Protein 4NYZ (pdb70)

Foldseek 3Di:
DQKFWDAWDAFDDFDQDFLKDFDLLCVVLVFLKDKFHAQQPDPLAPDGLVCQQCLQLPDFQADDDPLLLVLLLVLQVLQCVVQPQQQEFADLLCLQCPDQADHGDDFADQQFPPQVVVPDGSCVQFPNPPTDGDPVLVVQLVCVVVLHPPPKAWEKYWDTDMDRSVCRHHSLTYMATATHNSLLSRLCRFGVVVNRRLLVDAELSSQECHVPDQLPCLLVRCVVQQPFQFKFKKFQDDSNYAAHLVLLVSCDPNRQDVVSHTDPSVSSSSNCQQWHWYDHTRIIITGGGHGHDNHPCRFVSQQSSVSSLQVSLVVQQDVPDDPVQWTWYTTRRIIMIGHNDQDAVQSSQVRSVVSVTHMAGPDPDGGTDRHHHQQRHAGPQFGWDDDPSGTHTQHDLSVLSVLNGMDRPPCNLVSLVVSLLNHLVVDQVSSCVSCVSVVVVPHDHDHSVVSVVVSVVVVD

B-factor: mean 40.31, std 13.7, range [12.13, 98.46]

Radius of gyration: 22.64 Å; Cα contacts (8 Å, |Δi|>4): 866; chains: 1; bounding box: 53×59×58 Å

Solvent-accessible surface area: 20626 Å² total

Sequence (460 aa):
GALERLPDGPRIHVPRKTALRPTVARQVFQPAFAPAVLSKFDPRTDADVDEVAFSKHTSNQETLPPVFRMVAREYANRVFALLGRDNGRLSVKQALDGLEGMDPMDKNTSPGLPYTTLGMRRTDVVDWETATLIPFAAERLEKMNNKDFSDIVYQTFLKDELRPIEKVQAAKTRIVDVPPFEHCILGRQLLGKFASKFQTQPGLELGSAIGCDPDVHWTAFGVAMQGFERVYDVDYSNFDSTHSVAVFRLLAEEFFSEENGFDPLVKDYLESLAISKHAYEEKRYLITGGLPSGCAATSMLNTIMNNIIIRAGLYLTYKNNFEFDDVKVLSYGDDLLVATNYQLNFDRVRTSLAKTGYKITPANKTSTFPLESTLEDVVFLKRKFKKEGPLYRPVMNNREALEAMLSYYRPGTLSEKLTSITMLAVHSGKQEYDRLFAPFREVGVIVPTFESVEYRWRSLFW

Nearest PDB structures (foldseek):
  4nyz-assembly1_A  TM=1.002E+00  e=1.782E-97  Mengo virus
  4y2c-assembly1_A  TM=1.002E+00  e=1.608E-93  Mengo virus
  4nz0-assembly4_D  TM=9.893E-01  e=5.464E-83  Mengo virus
  4y3c-assembly6_F  TM=9.846E-01  e=6.123E-83  Mengo virus
  2e9r-assembly1_X  TM=9.528E-01  e=5.356E-49  Foot-and-mouth disease virus C-S8c1

Organism: Mengo encephalomyocarditis virus (NCBI:txid12107)

Secondary structure (DSSP, 8-state):
--EEE----S------S---EE-TTHHHH--SEEEPP-STT-TT-SS-HHHHTTGGGS-------HHHHHHHHHHHHHHHHHH-S--PPPPHHHHHH--SSSPPPPSSS---TTTTTTT--HHHHEETTTTEE-HHHHHHHHHHHTT--TT--EEEEE--SEEEHHHHHTT---EEEEPPHHHHHHHHHHHHHHHHHHTTS-BTTTTB-TT--HHHHHHHHHHHHTTSSEEEEEE---TT----HHHHHHIIIIIS-GGGT--TTHHHHHHHHHEEEEEETTEEEEEES---SSSTTHHHHHHHHHHHHHHHHHHHH-TT--GGG-EEEEETTEEEEEESS---HHHHHHHHHTTT---B-SSS-SS--S---TTT--BTTEEEEEETTEEEEEE-HHHHHHHHHEE-TT-HHHHHHHHHHHHGGG-HHHHHHHHHHHHHTT-----HHHHHHHHHHTT-

InterPro domains:
  IPR000199 Peptidase C3A/C3B, picornaviral [PF00548] (1659-1808)
  IPR000605 Helicase, superfamily 3, single-stranded DNA/RNA virus [PF00910] (1310-1411)
  IPR001205 RNA-directed RNA polymerase, C-terminal domain [PF00680] (1855-2273)
  IPR001676 Picornavirus capsid [PF00073] (163-361)
  IPR001676 Picornavirus capsid [PF00073] (424-583)
  IPR004004 Helicase/polymerase/peptidase polyprotein, Calicivirus-type [PR00918] (1304-1324)
  IPR004004 Helicase/polymerase/peptidase polyprotein, Calicivirus-type [PR00918] (1381-1400)
  IPR004004 Helicase/polymerase/peptidase polyprotein, Calicivirus-type [PR00918] (2065-2080)
  IPR004004 Helicase/polymerase/peptidase polyprotein, Calicivirus-type [PR00918] (2163-2174)
  IPR007094 RNA-directed RNA polymerase, catalytic domain [PS50507] (2062-2180)
  IPR009003 Peptidase S1, PA clan [SSF50494] (1647-1826)
  IPR014759 Helicase, superfamily 3, single-stranded RNA virus [PS51218] (1282-1448)
  IPR021573 Leader peptide, picornavirus [PF11475] (1-32)
  IPR029053 Viral coat protein subunit [G3DSA:2.60.120.20] (138-393)
  IPR029053 Viral coat protein subunit [G3DSA:2.60.120.20] (394-624)
  IPR029053 Viral coat protein subunit [G3DSA:2.60.120.20] (625-901)
  IPR033703 Picornavirus/Calicivirus coat protein [cd00205] (197-386)
  IPR033703 Picornavirus/Calicivirus coat protein [cd00205] (439-618)
  IPR033703 Picornavirus/Calicivirus coat protein [cd00205] (740-878)
  IPR037080 Capsid protein VP4 superfamily, Picornavirus [G3DSA:4.10.90.10] (68-137)

GO terms:
  GO:0039618 T=pseudo3 icosahedral viral capsid (C, IDA)
  GO:0019028 viral capsid (C, IDA)
  GO:0004197 cysteine-type endopeptidase activity (F, IDA)
  GO:0039690 positive stranded viral RNA replication (P, IDA)
  GO:0034062 5'-3' RNA polymerase activity (F, EXP)
  GO:0004197 cysteine-type endopeptidase activity (F, EXP)

CATH classification: 3.30.70.270 (+1 more: 1.20.960.20)

Structure (mmCIF, N/CA/C/O backbone):
data_4NYZ
#
_entry.id   4NYZ
#
_cell.length_a   122.553
_cell.length_b   122.553
_cell.length_c   198.797
_cell.angle_alpha   90.00
_cell.angle_beta   90.00
_cell.angle_gamma   90.00
#
_symmetry.space_group_name_H-M   'I 41 2 2'
#
loop_
_entity.id
_entity.type
_entity.pdbx_description
1 polymer 'Genome polyprotein'
2 non-polymer GLUTAMINE
3 non-polymer 'MAGNESIUM ION'
4 non-polymer GLYCEROL
5 water water
#
loop_
_atom_site.group_PDB
_atom_site.id
_atom_site.type_symbol
_atom_site.label_atom_id
_atom_site.label_alt_id
_atom_site.label_comp_id
_atom_site.label_asym_id
_atom_site.label_entity_id
_atom_site.label_seq_id
_atom_site.pdbx_PDB_ins_code
_atom_site.Cartn_x
_atom_site.Cartn_y
_atom_site.Cartn_z
_atom_site.occupancy
_atom_site.B_iso_or_equiv
_atom_site.auth_seq_id
_atom_site.auth_comp_id
_atom_site.auth_asym_id
_atom_site.auth_atom_id
_atom_site.pdbx_PDB_model_num
ATOM 1 N N . GLY A 1 1 ? -20.012 -6.792 -21.612 1.00 62.83 1 GLY A N 1
ATOM 2 C CA . GLY A 1 1 ? -19.001 -6.383 -20.591 1.00 63.22 1 GLY A CA 1
ATOM 3 C C . GLY A 1 1 ? -17.609 -6.897 -20.908 1.00 62.39 1 GLY A C 1
ATOM 4 O O . GLY A 1 1 ? -16.674 -6.114 -21.084 1.00 63.68 1 GLY A O 1
ATOM 5 N N . ALA A 1 2 ? -17.480 -8.218 -20.988 1.00 60.37 2 ALA A N 1
ATOM 6 C CA . ALA A 1 2 ? -16.195 -8.865 -21.259 1.00 59.04 2 ALA A CA 1
ATOM 7 C C . ALA A 1 2 ? -15.865 -8.967 -22.757 1.00 58.80 2 ALA A C 1
ATOM 8 O O . ALA A 1 2 ? -14.782 -9.433 -23.116 1.00 58.36 2 ALA A O 1
ATOM 10 N N . LEU A 1 3 ? -16.793 -8.551 -23.621 1.00 58.52 3 LEU A N 1
ATOM 11 C CA . LEU A 1 3 ? -16.562 -8.511 -25.067 1.00 58.31 3 LEU A CA 1
ATOM 12 C C . LEU A 1 3 ? -16.657 -7.068 -25.561 1.00 59.45 3 LEU A C 1
ATOM 13 O O . LEU A 1 3 ? -17.734 -6.469 -25.541 1.00 59.93 3 LEU A O 1
ATOM 18 N N . GLU A 1 4 ? -15.526 -6.521 -26.002 1.00 59.45 4 GLU A N 1
ATOM 19 C CA . GLU A 1 4 ? -15.442 -5.131 -26.450 1.00 60.66 4 GLU A CA 1
ATOM 20 C C . GLU A 1 4 ? -15.240 -5.084 -27.961 1.00 59.60 4 GLU A C 1
ATOM 21 O O . GLU A 1 4 ? -14.242 -5.591 -28.471 1.00 58.72 4 GLU A O 1
ATOM 27 N N . ARG A 1 5 ? -16.187 -4.474 -28.668 1.00 59.19 5 ARG A N 1
ATOM 28 C CA . ARG A 1 5 ? -16.084 -4.298 -30.116 1.00 59.01 5 ARG A CA 1
ATOM 29 C C . ARG A 1 5 ? -15.132 -3.142 -30.439 1.00 59.65 5 ARG A C 1
ATOM 30 O O . ARG A 1 5 ? -15.467 -1.979 -30.222 1.00 61.26 5 ARG A O 1
ATOM 38 N N . LEU A 1 6 ? -13.949 -3.476 -30.952 1.00 58.39 6 LEU A N 1
ATOM 39 C CA . LEU A 1 6 ? -12.970 -2.479 -31.388 1.00 59.43 6 LEU A CA 1
ATOM 40 C C . LEU A 1 6 ? -13.317 -1.997 -32.800 1.00 60.46 6 LEU A C 1
ATOM 41 O O . LEU A 1 6 ? -14.263 -2.498 -33.407 1.00 60.15 6 LEU A O 1
ATOM 46 N N . PRO A 1 7 ? -12.573 -1.002 -33.322 1.00 61.73 7 PRO A N 1
ATOM 47 C CA . PRO A 1 7 ? -12.746 -0.630 -34.731 1.00 62.61 7 PRO A CA 1
ATOM 48 C C . PRO A 1 7 ? -12.349 -1.745 -35.703 1.00 61.30 7 PRO A C 1
ATOM 49 O O . PRO A 1 7 ? -11.507 -2.582 -35.374 1.00 60.01 7 PRO A O 1
ATOM 53 N N . ASP A 1 8 ? -12.950 -1.736 -36.891 1.00 61.36 8 ASP A N 1
ATOM 54 C CA . ASP A 1 8 ? -12.690 -2.760 -37.905 1.00 60.68 8 ASP A CA 1
ATOM 55 C C . ASP A 1 8 ? -11.268 -2.689 -38.456 1.00 61.37 8 ASP A C 1
ATOM 56 O O . ASP A 1 8 ? -10.612 -1.650 -38.387 1.00 62.97 8 ASP A O 1
ATOM 61 N N . GLY A 1 9 ? -10.810 -3.813 -39.001 1.00 60.17 9 GLY A N 1
ATOM 62 C CA . GLY A 1 9 ? -9.525 -3.898 -39.690 1.00 60.91 9 GLY A CA 1
ATOM 63 C C . GLY A 1 9 ? -9.708 -4.591 -41.028 1.00 60.79 9 GLY A C 1
ATOM 64 O O . GLY A 1 9 ? -10.842 -4.779 -41.473 1.00 60.39 9 GLY A O 1
ATOM 65 N N . PRO A 1 10 ? -8.599 -4.974 -41.686 1.00 61.33 10 PRO A N 1
ATOM 66 C CA . PRO A 1 10 ? -8.702 -5.723 -42.944 1.00 61.38 10 PRO A CA 1
ATOM 67 C C . PRO A 1 10 ? -9.302 -7.117 -42.740 1.00 59.27 10 PRO A C 1
ATOM 68 O O . PRO A 1 10 ? -9.086 -7.731 -41.695 1.00 58.13 10 PRO A O 1
ATOM 72 N N . ARG A 1 11 ? -10.050 -7.603 -43.730 1.00 58.99 11 ARG A N 1
ATOM 73 C CA . ARG A 1 11 ? -10.735 -8.894 -43.616 1.00 57.32 11 ARG A CA 1
ATOM 74 C C . ARG A 1 11 ? -9.770 -10.078 -43.637 1.00 56.61 11 ARG A C 1
ATOM 75 O O . ARG A 1 11 ? -9.155 -10.368 -44.661 1.00 57.44 11 ARG A O 1
ATOM 83 N N . ILE A 1 12 ? -9.644 -10.751 -42.496 1.00 55.21 12 ILE A N 1
ATOM 84 C CA . ILE A 1 12 ? -8.931 -12.024 -42.425 1.00 54.71 12 ILE A CA 1
ATOM 85 C C . ILE A 1 12 ? -9.879 -13.113 -42.924 1.00 53.94 12 ILE A C 1
ATOM 86 O O . ILE A 1 12 ? -11.038 -13.168 -42.517 1.00 53.30 12 ILE A O 1
ATOM 91 N N . HIS A 1 13 ? -9.385 -13.973 -43.808 1.00 54.34 13 HIS A N 1
ATOM 92 C CA . HIS A 1 13 ? -10.193 -15.062 -44.347 1.00 53.73 13 HIS A CA 1
ATOM 93 C C . HIS A 1 13 ? -10.564 -16.055 -43.244 1.00 51.55 13 HIS A C 1
ATOM 94 O O . HIS A 1 13 ? -9.705 -16.482 -42.473 1.00 50.97 13 HIS A O 1
ATOM 101 N N . VAL A 1 14 ? -11.849 -16.400 -43.176 1.00 50.73 14 VAL A N 1
ATOM 102 C CA . VAL A 1 14 ? -12.365 -17.379 -42.220 1.00 49.51 14 VAL A CA 1
ATOM 103 C C . VAL A 1 14 ? -12.996 -18.537 -42.999 1.00 49.07 14 VAL A C 1
ATOM 104 O O . VAL A 1 14 ? -13.989 -18.329 -43.696 1.00 49.56 14 VAL A O 1
ATOM 108 N N . PRO A 1 15 ? -12.418 -19.754 -42.896 1.00 48.62 15 PRO A N 1
ATOM 109 C CA . PRO A 1 15 ? -12.956 -20.924 -43.605 1.00 48.20 15 PRO A CA 1
ATOM 110 C C . PRO A 1 15 ? -14.450 -21.144 -43.363 1.00 46.91 15 PRO A C 1
ATOM 111 O O . PRO A 1 15 ? -14.892 -21.172 -42.213 1.00 46.01 15 PRO A O 1
ATOM 115 N N . ARG A 1 16 ? -15.204 -21.299 -44.449 1.00 46.81 16 ARG A N 1
ATOM 116 C CA . ARG A 1 16 ? -16.667 -21.296 -44.402 1.00 46.52 16 ARG A CA 1
ATOM 117 C C . ARG A 1 16 ? -17.303 -22.617 -44.856 1.00 45.26 16 ARG A C 1
ATOM 118 O O . ARG A 1 16 ? -18.528 -22.730 -44.915 1.00 44.74 16 ARG A O 1
ATOM 126 N N . LYS A 1 17 ? -16.475 -23.611 -45.162 1.00 44.39 17 LYS A N 1
ATOM 127 C CA . LYS A 1 17 ? -16.964 -24.905 -45.634 1.00 43.93 17 LYS A CA 1
ATOM 128 C C . LYS A 1 17 ? -16.105 -26.023 -45.050 1.00 41.68 17 LYS A C 1
ATOM 129 O O . LYS A 1 17 ? -14.882 -25.902 -44.966 1.00 41.65 17 LYS A O 1
ATOM 135 N N . THR A 1 18 ? -16.759 -27.100 -44.626 1.00 39.48 18 THR A N 1
ATOM 136 C CA . THR A 1 18 ? -16.072 -28.197 -43.951 1.00 37.72 18 THR A CA 1
ATOM 137 C C . THR A 1 18 ? -15.204 -29.004 -44.911 1.00 38.01 18 THR A C 1
ATOM 138 O O . THR A 1 18 ? -15.534 -29.149 -46.088 1.00 38.73 18 THR A O 1
ATOM 142 N N . ALA A 1 19 ? -14.090 -29.517 -44.394 1.00 37.26 19 ALA A N 1
ATOM 143 C CA . ALA A 1 19 ? -13.248 -30.457 -45.127 1.00 37.59 19 ALA A CA 1
ATOM 144 C C . ALA A 1 19 ? -13.670 -31.905 -44.859 1.00 37.03 19 ALA A C 1
ATOM 145 O O . ALA A 1 19 ? -13.168 -32.825 -45.508 1.00 37.29 19 ALA A O 1
ATOM 147 N N . LEU A 1 20 ? -14.592 -32.106 -43.916 1.00 35.78 20 LEU A N 1
ATOM 148 C CA . LEU A 1 20 ? -15.046 -33.446 -43.544 1.00 35.61 20 LEU A CA 1
ATOM 149 C C . LEU A 1 20 ? -16.040 -34.013 -44.556 1.00 36.85 20 LEU A C 1
ATOM 150 O O . LEU A 1 20 ? -16.971 -33.322 -44.978 1.00 36.89 20 LEU A O 1
ATOM 155 N N . ARG A 1 21 ? -15.819 -35.265 -44.952 1.00 37.69 21 ARG A N 1
ATOM 156 C CA . ARG A 1 21 ? -16.734 -35.998 -45.828 1.00 39.04 21 ARG A CA 1
ATOM 157 C C . ARG A 1 21 ? -17.162 -37.292 -45.137 1.00 37.92 21 ARG A C 1
ATOM 158 O O . ARG A 1 21 ? -16.420 -37.826 -44.310 1.00 37.25 21 ARG A O 1
ATOM 166 N N . PRO A 1 22 ? -18.355 -37.809 -45.480 1.00 37.59 22 PRO A N 1
ATOM 167 C CA . PRO A 1 22 ? -18.826 -39.059 -44.888 1.00 37.12 22 PRO A CA 1
ATOM 168 C C . PRO A 1 22 ? -18.098 -40.291 -45.431 1.00 37.44 22 PRO A C 1
ATOM 169 O O . PRO A 1 22 ? -17.646 -40.290 -46.578 1.00 37.84 22 PRO A O 1
ATOM 173 N N . THR A 1 23 ? -17.980 -41.321 -44.596 1.00 36.53 23 THR A N 1
ATOM 174 C CA . THR A 1 23 ? -17.459 -42.618 -45.018 1.00 37.17 23 THR A CA 1
ATOM 175 C C . THR A 1 23 ? -18.631 -43.552 -45.286 1.00 37.86 23 THR A C 1
ATOM 176 O O . THR A 1 23 ? -19.783 -43.189 -45.054 1.00 37.41 23 THR A O 1
ATOM 180 N N . VAL A 1 24 ? -18.329 -44.761 -45.755 1.00 39.08 24 VAL A N 1
ATOM 181 C CA . VAL A 1 24 ? -19.349 -45.807 -45.911 1.00 40.03 24 VAL A CA 1
ATOM 182 C C . VAL A 1 24 ? -19.961 -46.241 -44.574 1.00 39.41 24 VAL A C 1
ATOM 183 O O . VAL A 1 24 ? -21.036 -46.838 -44.553 1.00 40.20 24 VAL A O 1
ATOM 187 N N . ALA A 1 25 ? -19.271 -45.960 -43.469 1.00 38.13 25 ALA A N 1
ATOM 188 C CA . ALA A 1 25 ? -19.754 -46.337 -42.142 1.00 37.54 25 ALA A CA 1
ATOM 189 C C . ALA A 1 25 ? -20.939 -45.496 -41.657 1.00 37.12 25 ALA A C 1
ATOM 190 O O . ALA A 1 25 ? -21.737 -45.967 -40.845 1.00 36.87 25 ALA A O 1
ATOM 192 N N . ARG A 1 26 ? -21.057 -44.264 -42.148 1.00 37.10 26 ARG A N 1
ATOM 193 C CA . ARG A 1 26 ? -22.099 -43.350 -41.669 1.00 37.13 26 ARG A CA 1
ATOM 194 C C . ARG A 1 26 ? -23.511 -43.893 -41.881 1.00 38.64 26 ARG A C 1
ATOM 195 O O . ARG A 1 26 ? -24.349 -43.807 -40.984 1.00 38.09 26 ARG A O 1
ATOM 203 N N . GLN A 1 27 ? -23.772 -44.439 -43.066 1.00 40.62 27 GLN A N 1
ATOM 204 C CA . GLN A 1 27 ? -25.087 -45.008 -43.373 1.00 42.64 27 GLN A CA 1
ATOM 205 C C . GLN A 1 27 ? -25.403 -46.243 -42.518 1.00 43.02 27 GLN A C 1
ATOM 206 O O . GLN A 1 27 ? -26.572 -46.575 -42.320 1.00 44.52 27 GLN A O 1
ATOM 212 N N . VAL A 1 28 ? -24.365 -46.908 -42.010 1.00 42.15 28 VAL A N 1
ATOM 213 C CA . VAL A 1 28 ? -24.533 -48.049 -41.111 1.00 42.09 28 VAL A CA 1
ATOM 214 C C . VAL A 1 28 ? -24.766 -47.581 -39.673 1.00 40.96 28 VAL A C 1
ATOM 215 O O . VAL A 1 28 ? -25.762 -47.949 -39.049 1.00 41.41 28 VAL A O 1
ATOM 219 N N . PHE A 1 29 ? -23.852 -46.766 -39.153 1.00 39.63 29 PHE A N 1
ATOM 220 C CA . PHE A 1 29 ? -23.900 -46.356 -37.743 1.00 38.41 29 PHE A CA 1
ATOM 221 C C . PHE A 1 29 ? -24.869 -45.212 -37.478 1.00 38.36 29 PHE A C 1
ATOM 222 O O . PHE A 1 29 ? -25.467 -45.146 -36.403 1.00 38.31 29 PHE A O 1
ATOM 230 N N . GLN A 1 30 ? -25.011 -44.312 -38.449 1.00 38.71 30 GLN A N 1
ATOM 231 C CA . GLN A 1 30 ? -25.938 -43.183 -38.349 1.00 38.68 30 GLN A CA 1
ATOM 232 C C . GLN A 1 30 ? -25.761 -42.419 -37.034 1.00 36.67 30 GLN A C 1
ATOM 233 O O . GLN A 1 30 ? -26.681 -42.351 -36.220 1.00 37.16 30 GLN A O 1
ATOM 239 N N . PRO A 1 31 ? -24.569 -41.841 -36.828 1.00 34.51 31 PRO A N 1
ATOM 240 C CA . PRO A 1 31 ? -24.241 -41.208 -35.558 1.00 32.75 31 PRO A CA 1
ATOM 241 C C . PRO A 1 31 ? -24.996 -39.901 -35.342 1.00 31.84 31 PRO A C 1
ATOM 242 O O . PRO A 1 31 ? -25.308 -39.202 -36.309 1.00 31.80 31 PRO A O 1
ATOM 246 N N . ALA A 1 32 ? -25.267 -39.571 -34.082 1.00 30.29 32 ALA A N 1
ATOM 247 C CA . ALA A 1 32 ? -25.878 -38.290 -33.727 1.00 29.71 32 ALA A CA 1
ATOM 248 C C . ALA A 1 32 ? -24.807 -37.190 -33.644 1.00 28.20 32 ALA A C 1
ATOM 249 O O . ALA A 1 32 ? -24.782 -36.403 -32.699 1.00 27.56 32 ALA A O 1
ATOM 251 N N . PHE A 1 33 ? -23.926 -37.163 -34.645 1.00 27.55 33 PHE A N 1
ATOM 252 C CA . PHE A 1 33 ? -22.854 -36.181 -34.764 1.00 26.51 33 PHE A CA 1
ATOM 253 C C . PHE A 1 33 ? -22.764 -35.785 -36.228 1.00 26.52 33 PHE A C 1
ATOM 254 O O . PHE A 1 33 ? -23.097 -36.579 -37.106 1.00 27.16 33 PHE A O 1
ATOM 262 N N . ALA A 1 34 ? -22.301 -34.569 -36.491 1.00 25.74 34 ALA A N 1
ATOM 263 C CA . ALA A 1 34 ? -22.121 -34.092 -37.861 1.00 25.89 34 ALA A CA 1
ATOM 264 C C . ALA A 1 34 ? -21.168 -32.898 -37.871 1.00 25.25 34 ALA A C 1
ATOM 265 O O . ALA A 1 34 ? -20.891 -32.327 -36.815 1.00 24.48 34 ALA A O 1
ATOM 267 N N . PRO A 1 35 ? -20.652 -32.522 -39.058 1.00 25.41 35 PRO A N 1
ATOM 268 C CA . PRO A 1 35 ? -19.769 -31.360 -39.131 1.00 25.20 35 PRO A CA 1
ATOM 269 C C . PRO A 1 35 ? -20.400 -30.100 -38.538 1.00 24.94 35 PRO A C 1
ATOM 270 O O . PRO A 1 35 ? -21.590 -29.844 -38.743 1.00 25.19 35 PRO A O 1
ATOM 274 N N . ALA A 1 36 ? -19.599 -29.331 -37.806 1.00 24.37 36 ALA A N 1
ATOM 275 C CA . ALA A 1 36 ? -20.054 -28.083 -37.198 1.00 24.31 36 ALA A CA 1
ATOM 276 C C . ALA A 1 36 ? -20.557 -27.103 -38.254 1.00 25.33 36 ALA A C 1
ATOM 277 O O . ALA A 1 36 ? -20.118 -27.143 -39.402 1.00 25.54 36 ALA A O 1
ATOM 279 N N . VAL A 1 37 ? -21.477 -26.228 -37.851 1.00 25.68 37 VAL A N 1
ATOM 280 C CA . VAL A 1 37 ? -21.930 -25.130 -38.697 1.00 26.81 37 VAL A CA 1
ATOM 281 C C . VAL A 1 37 ? -20.797 -24.113 -38.823 1.00 27.28 37 VAL A C 1
ATOM 282 O O . VAL A 1 37 ? -20.268 -23.640 -37.814 1.00 26.35 37 VAL A O 1
ATOM 286 N N . LEU A 1 38 ? -20.416 -23.807 -40.063 1.00 28.33 38 LEU A N 1
ATOM 287 C CA . LEU A 1 38 ? -19.372 -22.822 -40.343 1.00 29.14 38 LEU A CA 1
ATOM 288 C C . LEU A 1 38 ? -19.909 -21.585 -41.053 1.00 30.73 38 LEU A C 1
ATOM 289 O O . LEU A 1 38 ? -19.193 -20.595 -41.195 1.00 31.42 38 LEU A O 1
ATOM 294 N N . SER A 1 39 ? -21.168 -21.636 -41.482 1.00 31.81 39 SER A N 1
ATOM 295 C CA . SER A 1 39 ? -21.745 -20.602 -42.329 1.00 33.49 39 SER A CA 1
ATOM 296 C C . SER A 1 39 ? -23.037 -20.056 -41.746 1.00 33.65 39 SER A C 1
ATOM 297 O O . SER A 1 39 ? -23.801 -20.783 -41.120 1.00 33.23 39 SER A O 1
ATOM 300 N N . LYS A 1 40 ? -23.272 -18.771 -41.986 1.00 34.84 40 LYS A N 1
ATOM 301 C CA . LYS A 1 40 ? -24.525 -18.106 -41.638 1.00 35.55 40 LYS A CA 1
ATOM 302 C C . LYS A 1 40 ? -25.739 -18.743 -42.322 1.00 35.85 40 LYS A C 1
ATOM 303 O O . LYS A 1 40 ? -26.838 -18.727 -41.770 1.00 35.98 40 LYS A O 1
ATOM 309 N N . PHE A 1 41 ? -25.540 -19.294 -43.519 1.00 35.99 41 PHE A N 1
ATOM 310 C CA . PHE A 1 41 ? -26.643 -19.828 -44.322 1.00 36.61 41 PHE A CA 1
ATOM 311 C C . PHE A 1 41 ? -26.741 -21.359 -44.322 1.00 36.03 41 PHE A C 1
ATOM 312 O O . PHE A 1 41 ? -27.280 -21.950 -45.255 1.00 37.08 41 PHE A O 1
ATOM 320 N N . ASP A 1 42 ? -26.251 -21.995 -43.263 1.00 35.01 42 ASP A N 1
ATOM 321 C CA . ASP A 1 42 ? -26.379 -23.442 -43.100 1.00 34.45 42 ASP A CA 1
ATOM 322 C C . ASP A 1 42 ? -27.848 -23.794 -42.826 1.00 35.04 42 ASP A C 1
ATOM 323 O O . ASP A 1 42 ? -28.434 -23.282 -41.875 1.00 35.11 42 ASP A O 1
ATOM 328 N N . PRO A 1 43 ? -28.448 -24.670 -43.656 1.00 35.90 43 PRO A N 1
ATOM 329 C CA . PRO A 1 43 ? -29.871 -25.000 -43.486 1.00 36.75 43 PRO A CA 1
ATOM 330 C C . PRO A 1 43 ? -30.194 -25.905 -42.293 1.00 36.06 43 PRO A C 1
ATOM 331 O O . PRO A 1 43 ? -31.368 -26.100 -41.982 1.00 36.82 43 PRO A O 1
ATOM 335 N N . ARG A 1 44 ? -29.173 -26.447 -41.633 1.00 34.92 44 ARG A N 1
ATOM 336 C CA . ARG A 1 44 ? -29.373 -27.358 -40.508 1.00 34.04 44 ARG A CA 1
ATOM 337 C C . ARG A 1 44 ? -29.624 -26.622 -39.188 1.00 34.18 44 ARG A C 1
ATOM 338 O O . ARG A 1 44 ? -29.891 -27.258 -38.166 1.00 33.76 44 ARG A O 1
ATOM 346 N N . THR A 1 45 ? -29.538 -25.293 -39.206 1.00 35.12 45 THR A N 1
ATOM 347 C CA . THR A 1 45 ? -29.768 -24.482 -38.013 1.00 35.56 45 THR A CA 1
ATOM 348 C C . THR A 1 45 ? -30.603 -23.254 -38.352 1.00 37.59 45 THR A C 1
ATOM 349 O O . THR A 1 45 ? -30.597 -22.793 -39.490 1.00 38.31 45 THR A O 1
ATOM 353 N N . ASP A 1 46 ? -31.317 -22.736 -37.357 1.00 39.05 46 ASP A N 1
ATOM 354 C CA . ASP A 1 46 ? -32.044 -21.472 -37.493 1.00 41.31 46 ASP A CA 1
ATOM 355 C C . ASP A 1 46 ? -31.220 -20.285 -36.995 1.00 40.99 46 ASP A C 1
ATOM 356 O O . ASP A 1 46 ? -31.573 -19.136 -37.257 1.00 42.21 46 ASP A O 1
ATOM 361 N N . ALA A 1 47 ? -30.126 -20.565 -36.288 1.00 39.65 47 ALA A N 1
ATOM 362 C CA . ALA A 1 47 ? -29.323 -19.524 -35.645 1.00 39.39 47 ALA A CA 1
ATOM 363 C C . ALA A 1 47 ? -28.213 -18.996 -36.550 1.00 39.42 47 ALA A C 1
ATOM 364 O O . ALA A 1 47 ? -27.941 -19.553 -37.613 1.00 39.64 47 ALA A O 1
ATOM 366 N N . ASP A 1 48 ? -27.583 -17.911 -36.106 1.00 39.72 48 ASP A N 1
ATOM 367 C CA . ASP A 1 48 ? -26.444 -17.307 -36.792 1.00 40.01 48 ASP A CA 1
ATOM 368 C C . ASP A 1 48 ? -25.169 -17.674 -36.038 1.00 38.48 48 ASP A C 1
ATOM 369 O O . ASP A 1 48 ? -24.978 -17.264 -34.892 1.00 37.87 48 ASP A O 1
ATOM 374 N N . VAL A 1 49 ? -24.299 -18.445 -36.685 1.00 37.75 49 VAL A N 1
ATOM 375 C CA . VAL A 1 49 ? -23.090 -18.967 -36.035 1.00 36.74 49 VAL A CA 1
ATOM 376 C C . VAL A 1 49 ? -22.122 -17.876 -35.561 1.00 37.38 49 VAL A C 1
ATOM 377 O O . VAL A 1 49 ? -21.439 -18.052 -34.552 1.00 36.37 49 VAL A O 1
ATOM 381 N N . ASP A 1 50 ? -22.074 -16.756 -36.278 1.00 39.36 50 ASP A N 1
ATOM 382 C CA . ASP A 1 50 ? -21.195 -15.640 -35.913 1.00 40.74 50 ASP A CA 1
ATOM 383 C C . ASP A 1 50 ? -21.554 -15.041 -34.552 1.00 41.11 50 ASP A C 1
ATOM 384 O O . ASP A 1 50 ? -20.668 -14.665 -33.788 1.00 41.13 50 ASP A O 1
ATOM 389 N N . GLU A 1 51 ? -22.848 -14.966 -34.253 1.00 41.92 51 GLU A N 1
ATOM 390 C CA . GLU A 1 51 ? -23.321 -14.466 -32.961 1.00 42.38 51 GLU A CA 1
ATOM 391 C C . GLU A 1 51 ? -23.235 -15.527 -31.859 1.00 40.67 51 GLU A C 1
ATOM 392 O O . GLU A 1 51 ? -22.804 -15.233 -30.742 1.00 40.39 51 GLU A O 1
ATOM 398 N N . VAL A 1 52 ? -23.640 -16.754 -32.179 1.00 39.13 52 VAL A N 1
ATOM 399 C CA . VAL A 1 52 ? -23.681 -17.840 -31.196 1.00 37.73 52 VAL A CA 1
ATOM 400 C C . VAL A 1 52 ? -22.280 -18.204 -30.696 1.00 37.00 52 VAL A C 1
ATOM 401 O O . VAL A 1 52 ? -22.089 -18.461 -29.507 1.00 36.19 52 VAL A O 1
ATOM 405 N N . ALA A 1 53 ? -21.306 -18.214 -31.603 1.00 37.34 53 ALA A N 1
ATOM 406 C CA . ALA A 1 53 ? -19.941 -18.620 -31.269 1.00 37.14 53 ALA A CA 1
ATOM 407 C C . ALA A 1 53 ? -19.236 -17.671 -30.296 1.00 38.01 53 ALA A C 1
ATOM 408 O O . ALA A 1 53 ? -18.324 -18.092 -29.581 1.00 37.81 53 ALA A O 1
ATOM 410 N N . PHE A 1 54 ? -19.650 -16.404 -30.267 1.00 39.43 54 PHE A N 1
ATOM 411 C CA . PHE A 1 54 ? -19.006 -15.397 -29.418 1.00 40.33 54 PHE A CA 1
ATOM 412 C C . PHE A 1 54 ? -19.819 -14.985 -28.184 1.00 41.32 54 PHE A C 1
ATOM 413 O O . PHE A 1 54 ? -19.329 -14.208 -27.358 1.00 41.57 54 PHE A O 1
ATOM 421 N N . SER A 1 55 ? -21.036 -15.509 -28.042 1.00 42.14 55 SER A N 1
ATOM 422 C CA . SER A 1 55 ? -21.919 -15.118 -26.933 1.00 43.69 55 SER A CA 1
ATOM 423 C C . SER A 1 55 ? -21.372 -15.504 -25.552 1.00 43.58 55 SER A C 1
ATOM 424 O O . SER 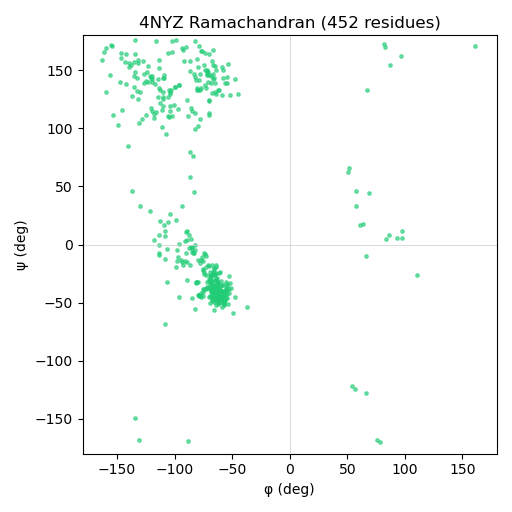A 1 55 ? -21.730 -14.884 -24.549 1.00 44.48 55 SER A O 1
ATOM 427 N N . LYS A 1 56 ? -20.508 -16.517 -25.501 1.00 43.03 56 LYS A N 1
ATOM 428 C CA . LYS A 1 56 ? -19.860 -16.914 -24.249 1.00 43.20 56 LYS A CA 1
ATOM 429 C C . LYS A 1 56 ? -18.947 -15.821 -23.683 1.00 44.91 56 LYS A C 1
ATOM 430 O O . LYS A 1 56 ? -18.758 -15.736 -22.468 1.00 45.45 56 LYS A O 1
ATOM 436 N N . HIS A 1 57 ? -18.382 -14.998 -24.566 1.00 46.22 57 HIS A N 1
ATOM 437 C CA . HIS A 1 57 ? -17.432 -13.959 -24.167 1.00 47.42 57 HIS A CA 1
ATOM 438 C C . HIS A 1 57 ? -18.093 -12.645 -23.738 1.00 49.92 57 HIS A C 1
ATOM 439 O O . HIS A 1 57 ? -17.395 -11.712 -23.348 1.00 51.65 57 HIS A O 1
ATOM 446 N N . THR A 1 58 ? -19.421 -12.564 -23.808 1.00 51.67 58 THR A N 1
ATOM 447 C CA . THR A 1 58 ? -20.132 -11.330 -23.463 1.00 53.51 58 THR A CA 1
ATOM 448 C C . THR A 1 58 ? -19.947 -10.970 -21.990 1.00 54.35 58 THR A C 1
ATOM 449 O O . THR A 1 58 ? -19.565 -9.844 -21.667 1.00 55.60 58 THR A O 1
ATOM 453 N N . SER A 1 59 ? -20.220 -11.929 -21.107 1.00 53.86 59 SER A N 1
ATOM 454 C CA . SER A 1 59 ? -20.008 -11.746 -19.670 1.00 54.08 59 SER A CA 1
ATOM 455 C C . SER A 1 59 ? -18.904 -12.670 -19.165 1.00 52.61 59 SER A C 1
ATOM 456 O O . SER A 1 59 ? -18.587 -13.681 -19.794 1.00 51.97 59 SER A O 1
ATOM 459 N N . ASN A 1 60 ? -18.326 -12.309 -18.024 1.00 52.10 60 ASN A N 1
ATOM 460 C CA . ASN A 1 60 ? -17.224 -13.058 -17.426 1.00 50.20 60 ASN A CA 1
ATOM 461 C C . ASN A 1 60 ? -17.164 -12.809 -15.922 1.00 49.78 60 ASN A C 1
ATOM 462 O O . ASN A 1 60 ? -17.470 -11.709 -15.457 1.00 50.82 60 ASN A O 1
ATOM 467 N N . GLN A 1 61 ? -16.768 -13.833 -15.169 1.00 48.19 61 GLN A N 1
ATOM 468 C CA . GLN A 1 61 ? -16.663 -13.733 -13.715 1.00 47.76 61 GLN A CA 1
ATOM 469 C C . GLN A 1 61 ? -15.496 -12.820 -13.334 1.00 48.38 61 GLN A C 1
ATOM 470 O O . GLN A 1 61 ? -14.332 -13.157 -13.553 1.00 47.88 61 GLN A O 1
ATOM 476 N N . GLU A 1 62 ? -15.823 -11.670 -12.751 1.00 49.16 62 GLU A N 1
ATOM 477 C CA . GLU A 1 62 ? -14.837 -10.621 -12.488 1.00 49.78 62 GLU A CA 1
ATOM 478 C C . GLU A 1 62 ? -13.993 -10.882 -11.239 1.00 48.30 62 GLU A C 1
ATOM 479 O O . GLU A 1 62 ? -12.822 -10.496 -11.195 1.00 48.96 62 GLU A O 1
ATOM 485 N N . THR A 1 63 ? -14.582 -11.532 -10.235 1.00 46.08 63 THR A N 1
ATOM 486 C CA . THR A 1 63 ? -13.892 -11.807 -8.970 1.00 44.86 63 THR A CA 1
ATOM 487 C C . THR A 1 63 ? -14.050 -13.260 -8.528 1.00 42.16 63 THR A C 1
ATOM 488 O O . THR A 1 63 ? -14.969 -13.958 -8.956 1.00 40.82 63 THR A O 1
ATOM 492 N N . LEU A 1 64 ? -13.135 -13.701 -7.669 1.00 40.61 64 LEU A N 1
ATOM 493 C CA . LEU A 1 64 ? -13.210 -15.016 -7.036 1.00 38.76 64 LEU A CA 1
ATOM 494 C C . LEU A 1 64 ? -12.953 -14.855 -5.540 1.00 38.72 64 LEU A C 1
ATOM 495 O O . LEU A 1 64 ? -12.126 -14.035 -5.145 1.00 39.64 64 LEU A O 1
ATOM 500 N N . PRO A 1 65 ? -13.656 -15.636 -4.700 1.00 37.62 65 PRO A N 1
ATOM 501 C CA . PRO A 1 65 ? -13.452 -15.529 -3.253 1.00 37.76 65 PRO A CA 1
ATOM 502 C C . PRO A 1 65 ? -12.089 -16.080 -2.797 1.00 36.72 65 PRO A C 1
ATOM 503 O O . PRO A 1 65 ? -11.437 -16.795 -3.558 1.00 35.59 65 PRO A O 1
ATOM 507 N N . PRO A 1 66 ? -11.663 -15.745 -1.563 1.00 36.91 66 PRO A N 1
ATOM 508 C CA . PRO A 1 66 ? -10.336 -16.103 -1.034 1.00 36.71 66 PRO A CA 1
ATOM 509 C C . PRO A 1 66 ? -9.948 -17.583 -1.127 1.00 35.27 66 PRO A C 1
ATOM 510 O O . PRO A 1 66 ? -8.770 -17.895 -1.294 1.00 35.00 66 PRO A O 1
ATOM 514 N N . VAL A 1 67 ? -10.925 -18.479 -1.014 1.00 34.37 67 VAL A N 1
ATOM 515 C CA . VAL A 1 67 ? -10.667 -19.922 -1.048 1.00 33.36 67 VAL A CA 1
ATOM 516 C C . VAL A 1 67 ? -9.909 -20.383 -2.308 1.00 32.25 67 VAL A C 1
ATOM 517 O O . VAL A 1 67 ? -9.123 -21.329 -2.247 1.00 31.76 67 VAL A O 1
ATOM 521 N N . PHE A 1 68 ? -10.134 -19.716 -3.437 1.00 31.78 68 PHE A N 1
ATOM 522 C CA . PHE A 1 68 ? -9.450 -20.082 -4.684 1.00 31.10 68 PHE A CA 1
ATOM 523 C C . PHE A 1 68 ? -7.943 -19.828 -4.609 1.00 31.78 68 PHE A C 1
ATOM 524 O O . PHE A 1 68 ? -7.150 -20.632 -5.102 1.00 30.81 68 PHE A O 1
ATOM 532 N N . ARG A 1 69 ? -7.558 -18.718 -3.982 1.00 33.19 69 ARG A N 1
ATOM 533 C CA . ARG A 1 69 ? -6.148 -18.396 -3.774 1.00 34.45 69 ARG A CA 1
ATOM 534 C C . ARG A 1 69 ? -5.478 -19.432 -2.869 1.00 35.09 69 ARG A C 1
ATOM 535 O O . ARG A 1 69 ? -4.360 -19.875 -3.141 1.00 34.69 69 ARG A O 1
ATOM 543 N N . MET A 1 70 ? -6.171 -19.808 -1.797 1.00 36.13 70 MET A N 1
ATOM 544 C CA . MET A 1 70 ? -5.663 -20.783 -0.834 1.00 37.17 70 MET A CA 1
ATOM 545 C C . MET A 1 70 ? -5.399 -22.141 -1.490 1.00 35.24 70 MET A C 1
ATOM 546 O O . MET A 1 70 ? -4.344 -22.738 -1.279 1.00 35.26 70 MET A O 1
ATOM 551 N N . VAL A 1 71 ? -6.343 -22.613 -2.300 1.00 33.52 71 VAL A N 1
ATOM 552 C CA . VAL A 1 71 ? -6.197 -23.904 -2.977 1.00 32.06 71 VAL A CA 1
ATOM 553 C C . VAL A 1 71 ? -5.083 -23.861 -4.028 1.00 31.69 71 VAL A C 1
ATOM 554 O O . VAL A 1 71 ? -4.315 -24.817 -4.159 1.00 31.21 71 VAL A O 1
ATOM 558 N N . ALA A 1 72 ? -4.999 -22.757 -4.770 1.00 31.61 72 ALA A N 1
ATOM 559 C CA . ALA A 1 72 ? -3.942 -22.573 -5.772 1.00 31.85 72 ALA A CA 1
ATOM 560 C C . ALA A 1 72 ? -2.557 -22.650 -5.138 1.00 32.93 72 ALA A C 1
ATOM 561 O O . ALA A 1 72 ? -1.667 -23.337 -5.645 1.00 32.25 72 ALA A O 1
ATOM 563 N N . ARG A 1 73 ? -2.394 -21.942 -4.024 1.00 34.49 73 ARG A N 1
ATOM 564 C CA . ARG A 1 73 ? -1.144 -21.942 -3.269 1.00 36.31 73 ARG A CA 1
ATOM 565 C C . ARG A 1 73 ? -0.806 -23.346 -2.773 1.00 35.74 73 ARG A C 1
ATOM 566 O O . ARG A 1 73 ? 0.335 -23.794 -2.893 1.00 36.23 73 ARG A O 1
ATOM 574 N N . GLU A 1 74 ? -1.800 -24.031 -2.216 1.00 34.92 74 GLU A N 1
ATOM 575 C CA . GLU A 1 74 ? -1.595 -25.372 -1.677 1.00 34.87 74 GLU A CA 1
ATOM 576 C C . GLU A 1 74 ? -1.295 -26.402 -2.770 1.00 33.29 74 GLU A C 1
ATOM 577 O O . GLU A 1 74 ? -0.475 -27.291 -2.561 1.00 33.42 74 GLU A O 1
ATOM 583 N N . TYR A 1 75 ? -1.953 -26.289 -3.923 1.00 31.67 75 TYR A N 1
ATOM 584 C CA . TYR A 1 75 ? -1.660 -27.184 -5.047 1.00 30.67 75 TYR A CA 1
ATOM 585 C C . TYR A 1 75 ? -0.259 -26.907 -5.591 1.00 31.35 75 TYR A C 1
ATOM 586 O O . TYR A 1 75 ? 0.478 -27.836 -5.929 1.00 30.84 75 TYR A O 1
ATOM 595 N N . ALA A 1 76 ? 0.106 -25.628 -5.659 1.00 32.19 76 ALA A N 1
ATOM 596 C CA . ALA A 1 76 ? 1.453 -25.231 -6.065 1.00 33.47 76 ALA A CA 1
ATOM 597 C C . ALA A 1 76 ? 2.517 -25.872 -5.170 1.00 34.69 76 ALA A C 1
ATOM 598 O O . ALA A 1 76 ? 3.508 -26.399 -5.666 1.00 35.02 76 ALA A O 1
ATOM 600 N N . ASN A 1 77 ? 2.302 -25.841 -3.856 1.00 35.68 77 ASN A N 1
ATOM 601 C CA . ASN A 1 77 ? 3.239 -26.458 -2.908 1.00 37.26 77 ASN A CA 1
ATOM 602 C C . ASN A 1 77 ? 3.495 -27.935 -3.208 1.00 37.40 77 ASN A C 1
ATOM 603 O O . ASN A 1 77 ? 4.625 -28.407 -3.095 1.00 38.48 77 ASN A O 1
ATOM 608 N N . ARG A 1 78 ? 2.448 -28.653 -3.603 1.00 36.63 78 ARG A N 1
ATOM 609 C CA . ARG A 1 78 ? 2.553 -30.090 -3.861 1.00 36.78 78 ARG A CA 1
ATOM 610 C C . ARG A 1 78 ? 3.224 -30.374 -5.197 1.00 36.47 78 ARG A C 1
ATOM 611 O O . ARG A 1 78 ? 4.047 -31.284 -5.301 1.00 36.78 78 ARG A O 1
ATOM 619 N N . VAL A 1 79 ? 2.860 -29.594 -6.214 1.00 35.76 79 VAL A N 1
ATOM 620 C CA . VAL A 1 79 ? 3.399 -29.762 -7.563 1.00 35.52 79 VAL A CA 1
ATOM 621 C C . VAL A 1 79 ? 4.908 -29.530 -7.579 1.00 36.89 79 VAL A C 1
ATOM 622 O O . VAL A 1 79 ? 5.658 -30.364 -8.085 1.00 37.28 79 VAL A O 1
ATOM 626 N N . PHE A 1 80 ? 5.344 -28.405 -7.017 1.00 37.73 80 PHE A N 1
ATOM 627 C CA . PHE A 1 80 ? 6.757 -28.022 -7.058 1.00 39.31 80 PHE A CA 1
ATOM 628 C C . PHE A 1 80 ? 7.624 -28.780 -6.052 1.00 40.55 80 PHE A C 1
ATOM 629 O O . PHE A 1 80 ? 8.848 -28.791 -6.179 1.00 41.86 80 PHE A O 1
ATOM 637 N N . ALA A 1 81 ? 6.996 -29.421 -5.069 1.00 40.44 81 ALA A N 1
ATOM 638 C CA . ALA A 1 81 ? 7.699 -30.379 -4.213 1.00 41.62 81 ALA A CA 1
ATOM 639 C C . ALA A 1 81 ? 8.086 -31.617 -5.024 1.00 41.73 81 ALA A C 1
ATOM 640 O O . ALA A 1 81 ? 9.159 -32.185 -4.826 1.00 43.16 81 ALA A O 1
ATOM 642 N N . LEU A 1 82 ? 7.205 -32.024 -5.936 1.00 40.79 82 LEU A N 1
ATOM 643 C CA . LEU A 1 82 ? 7.460 -33.165 -6.820 1.00 40.87 82 LEU A CA 1
ATOM 644 C C . LEU A 1 82 ? 8.376 -32.823 -7.993 1.00 41.25 82 LEU A C 1
ATOM 645 O O . LEU A 1 82 ? 9.273 -33.596 -8.320 1.00 42.40 82 LEU A O 1
ATOM 650 N N . LEU A 1 83 ? 8.142 -31.675 -8.626 1.00 40.69 83 LEU A N 1
ATOM 651 C CA . LEU A 1 83 ? 8.823 -31.327 -9.880 1.00 41.25 83 LEU A CA 1
ATOM 652 C C . LEU A 1 83 ? 10.043 -30.415 -9.720 1.00 42.83 83 LEU A C 1
ATOM 653 O O . LEU A 1 83 ? 10.832 -30.276 -10.655 1.00 43.65 83 LEU A O 1
ATOM 658 N N . GLY A 1 84 ? 10.196 -29.793 -8.553 1.00 43.29 84 GLY A N 1
ATOM 659 C CA . GLY A 1 84 ? 11.303 -28.868 -8.313 1.00 45.04 84 GLY A CA 1
ATOM 660 C C . GLY A 1 84 ? 11.030 -27.472 -8.845 1.00 45.05 84 GLY A C 1
ATOM 661 O O . GLY A 1 84 ? 10.057 -27.250 -9.574 1.00 43.32 84 GLY A O 1
ATOM 662 N N . ARG A 1 85 ? 11.901 -26.531 -8.485 1.00 46.67 85 ARG A N 1
ATOM 663 C CA . ARG A 1 85 ? 11.715 -25.121 -8.834 1.00 47.19 85 ARG A CA 1
ATOM 664 C C . ARG A 1 85 ? 12.755 -24.588 -9.827 1.00 48.97 85 ARG A C 1
ATOM 665 O O . ARG A 1 85 ? 12.943 -23.378 -9.940 1.00 49.59 85 ARG A O 1
ATOM 673 N N . ASP A 1 86 ? 13.417 -25.485 -10.555 1.00 49.92 86 ASP A N 1
ATOM 674 C CA . ASP A 1 86 ? 14.292 -25.078 -11.660 1.00 51.71 86 ASP A CA 1
ATOM 675 C C . ASP A 1 86 ? 13.440 -24.877 -12.919 1.00 50.23 86 ASP A C 1
ATOM 676 O O . ASP A 1 86 ? 13.429 -25.710 -13.827 1.00 49.49 86 ASP A O 1
ATOM 681 N N . ASN A 1 87 ? 12.728 -23.752 -12.950 1.00 49.71 87 ASN A N 1
ATOM 682 C CA . ASN A 1 87 ? 11.726 -23.476 -13.979 1.00 48.38 87 ASN A CA 1
ATOM 683 C C . ASN A 1 87 ? 12.016 -22.204 -14.779 1.00 49.62 87 ASN A C 1
ATOM 684 O O . ASN A 1 87 ? 11.094 -21.559 -15.283 1.00 48.61 87 ASN A O 1
ATOM 689 N N . GLY A 1 88 ? 13.296 -21.855 -14.904 1.00 51.89 88 GLY A N 1
ATOM 690 C CA . GLY A 1 88 ? 13.707 -20.649 -15.624 1.00 53.49 88 GLY A CA 1
ATOM 691 C C . GLY A 1 88 ? 13.419 -20.725 -17.113 1.00 53.37 88 GLY A C 1
ATOM 692 O O . GLY A 1 88 ? 13.116 -21.796 -17.643 1.00 52.51 88 GLY A O 1
ATOM 693 N N . ARG A 1 89 ? 13.513 -19.584 -17.789 1.00 54.57 89 ARG A N 1
ATOM 694 C CA . ARG A 1 89 ? 13.187 -19.514 -19.214 1.00 54.58 89 ARG A CA 1
ATOM 695 C C . ARG A 1 89 ? 14.224 -20.222 -20.082 1.00 55.92 89 ARG A C 1
ATOM 696 O O . ARG A 1 89 ? 15.408 -20.262 -19.749 1.00 57.68 89 ARG A O 1
ATOM 704 N N . LEU A 1 90 ? 13.755 -20.776 -21.194 1.00 55.36 90 LEU A N 1
ATOM 705 C CA . LEU A 1 90 ? 14.614 -21.427 -22.171 1.00 57.03 90 LEU A CA 1
ATOM 706 C C . LEU A 1 90 ? 15.027 -20.420 -23.234 1.00 58.97 90 LEU A C 1
ATOM 707 O O . LEU A 1 90 ? 14.458 -19.330 -23.322 1.00 58.70 90 LEU A O 1
ATOM 712 N N . SER A 1 91 ? 16.015 -20.794 -24.041 1.00 61.09 91 SER A N 1
ATOM 713 C CA . SER A 1 91 ? 16.413 -19.994 -25.194 1.00 63.14 91 SER A CA 1
ATOM 714 C C . SER A 1 91 ? 15.435 -20.235 -26.337 1.00 62.14 91 SER A C 1
ATOM 715 O O . SER A 1 91 ? 14.590 -21.131 -26.265 1.00 59.96 91 SER A O 1
ATOM 718 N N . VAL A 1 92 ? 15.559 -19.437 -27.392 1.00 64.08 92 VAL A N 1
ATOM 719 C CA . VAL A 1 92 ? 14.713 -19.586 -28.574 1.00 63.84 92 VAL A CA 1
ATOM 720 C C . VAL A 1 92 ? 15.031 -20.910 -29.271 1.00 64.88 92 VAL A C 1
ATOM 721 O O . VAL A 1 92 ? 14.125 -21.617 -29.716 1.00 63.13 92 VAL A O 1
ATOM 725 N N . LYS A 1 93 ? 16.321 -21.237 -29.347 1.00 68.18 93 LYS A N 1
ATOM 726 C CA . LYS A 1 93 ? 16.782 -22.512 -29.901 1.00 69.52 93 LYS A CA 1
ATOM 727 C C . LYS A 1 93 ? 16.097 -23.690 -29.206 1.00 67.63 93 LYS A C 1
ATOM 728 O O . LYS A 1 93 ? 15.542 -24.573 -29.863 1.00 66.18 93 LYS A O 1
ATOM 734 N N . GLN A 1 94 ? 16.135 -23.686 -27.876 1.00 67.75 94 GLN A N 1
ATOM 735 C CA . GLN A 1 94 ? 15.508 -24.740 -27.075 1.00 66.50 94 GLN A CA 1
ATOM 736 C C . GLN A 1 94 ? 13.992 -24.772 -27.243 1.00 64.79 94 GLN A C 1
ATOM 737 O O . GLN A 1 94 ? 13.393 -25.846 -27.251 1.00 64.04 94 GLN A O 1
ATOM 743 N N . ALA A 1 95 ? 13.376 -23.598 -27.370 1.00 65.23 95 ALA A N 1
ATOM 744 C CA . ALA A 1 95 ? 11.936 -23.508 -27.608 1.00 63.94 95 ALA A CA 1
ATOM 745 C C . ALA A 1 95 ? 11.558 -24.112 -28.961 1.00 64.66 95 ALA A C 1
ATOM 746 O O . ALA A 1 95 ? 10.562 -24.828 -29.069 1.00 63.34 95 ALA A O 1
ATOM 748 N N . LEU A 1 96 ? 12.359 -23.819 -29.982 1.00 67.98 96 LEU A N 1
ATOM 749 C CA . LEU A 1 96 ? 12.141 -24.357 -31.325 1.00 69.31 96 LEU A CA 1
ATOM 750 C C . LEU A 1 96 ? 12.403 -25.861 -31.383 1.00 70.46 96 LEU A C 1
ATOM 751 O O . LEU A 1 96 ? 11.574 -26.621 -31.883 1.00 68.90 96 LEU A O 1
ATOM 756 N N . ASP A 1 97 ? 13.556 -26.279 -30.867 1.00 73.98 97 ASP A N 1
ATOM 757 C CA . ASP A 1 97 ? 13.951 -27.690 -30.886 1.00 75.96 97 ASP A CA 1
ATOM 758 C C . ASP A 1 97 ? 13.185 -28.538 -29.874 1.00 76.55 97 ASP A C 1
ATOM 759 O O . ASP A 1 97 ? 13.067 -29.750 -30.046 1.00 76.79 97 ASP A O 1
ATOM 764 N N . GLY A 1 98 ? 12.673 -27.905 -28.821 1.00 78.19 98 GLY A N 1
ATOM 765 C CA . GLY A 1 98 ? 12.029 -28.626 -27.727 1.00 78.63 98 GLY A CA 1
ATOM 766 C C . GLY A 1 98 ? 13.066 -29.238 -26.804 1.00 82.14 98 GLY A C 1
ATOM 767 O O . GLY A 1 98 ? 14.258 -28.939 -26.909 1.00 84.43 98 GLY A O 1
ATOM 768 N N . LEU A 1 99 ? 12.608 -30.096 -25.897 1.00 83.98 99 LEU A N 1
ATOM 769 C CA . LEU A 1 99 ? 13.482 -30.755 -24.927 1.00 86.94 99 LEU A CA 1
ATOM 770 C C . LEU A 1 99 ? 13.113 -32.242 -24.870 1.00 88.76 99 LEU A C 1
ATOM 771 O O . LEU A 1 99 ? 12.682 -32.806 -25.878 1.00 89.53 99 LEU A O 1
ATOM 776 N N . GLU A 1 100 ? 13.288 -32.878 -23.711 1.00 91.38 100 GLU A N 1
ATOM 777 C CA . GLU A 1 100 ? 12.837 -34.257 -23.519 1.00 91.88 100 GLU A CA 1
ATOM 778 C C . GLU A 1 100 ? 11.313 -34.305 -23.582 1.00 90.71 100 GLU A C 1
ATOM 779 O O . GLU A 1 100 ? 10.741 -35.031 -24.396 1.00 90.14 100 GLU A O 1
ATOM 785 N N . GLY A 1 101 ? 10.665 -33.518 -22.725 1.00 91.18 101 GLY A N 1
ATOM 786 C CA . GLY A 1 101 ? 9.216 -33.338 -22.776 1.00 89.84 101 GLY A CA 1
ATOM 787 C C . GLY A 1 101 ? 8.855 -32.380 -23.896 1.00 90.79 101 GLY A C 1
ATOM 788 O O . GLY A 1 101 ? 9.614 -31.453 -24.190 1.00 92.63 101 GLY A O 1
ATOM 789 N N . MET A 1 102 ? 7.694 -32.607 -24.510 1.00 89.92 102 MET A N 1
ATOM 790 C CA . MET A 1 102 ? 7.253 -31.890 -25.716 1.00 89.56 102 MET A CA 1
ATOM 791 C C . MET A 1 102 ? 8.123 -32.228 -26.927 1.00 89.57 102 MET A C 1
ATOM 792 O O . MET A 1 102 ? 9.355 -32.211 -26.851 1.00 90.91 102 MET A O 1
ATOM 797 N N . ASP A 1 103 ? 7.474 -32.526 -28.049 1.00 86.99 103 ASP A N 1
ATOM 798 C CA . ASP A 1 103 ? 8.174 -32.688 -29.320 1.00 86.82 103 ASP A CA 1
ATOM 799 C C . ASP A 1 103 ? 8.600 -31.307 -29.828 1.00 85.39 103 ASP A C 1
ATOM 800 O O . ASP A 1 103 ? 8.106 -30.290 -29.332 1.00 84.33 103 ASP A O 1
ATOM 805 N N . PRO A 1 104 ? 9.525 -31.260 -30.807 1.00 84.14 104 PRO A N 1
ATOM 806 C CA . PRO A 1 104 ? 9.944 -29.970 -31.369 1.00 82.93 104 PRO A CA 1
ATOM 807 C C . PRO A 1 104 ? 8.776 -29.105 -31.860 1.00 78.83 104 PRO A C 1
ATOM 808 O O . PRO A 1 104 ? 7.709 -29.625 -32.195 1.00 76.58 104 PRO A O 1
ATOM 812 N N . MET A 1 105 ? 8.993 -27.794 -31.896 1.00 76.45 105 MET A N 1
ATOM 813 C CA . MET A 1 105 ? 7.962 -26.845 -32.308 1.00 73.43 105 MET A CA 1
ATOM 814 C C . MET A 1 105 ? 7.593 -27.081 -33.771 1.00 72.40 105 MET A C 1
ATOM 815 O O . MET A 1 105 ? 8.471 -27.169 -34.628 1.00 74.27 105 MET A O 1
ATOM 820 N N . ASP A 1 106 ? 6.296 -27.193 -34.047 1.00 69.52 106 ASP A N 1
ATOM 821 C CA . ASP A 1 106 ? 5.816 -27.533 -35.387 1.00 68.80 106 ASP A CA 1
ATOM 822 C C . ASP A 1 106 ? 6.101 -26.397 -36.369 1.00 69.29 106 ASP A C 1
ATOM 823 O O . ASP A 1 106 ? 5.783 -25.239 -36.098 1.00 69.10 106 ASP A O 1
ATOM 828 N N . LYS A 1 107 ? 6.689 -26.748 -37.510 1.00 69.45 107 LYS A N 1
ATOM 829 C CA . LYS A 1 107 ? 7.131 -25.761 -38.497 1.00 70.40 107 LYS A CA 1
ATOM 830 C C . LYS A 1 107 ? 6.145 -25.551 -39.651 1.00 68.94 107 LYS A C 1
ATOM 831 O O . LYS A 1 107 ? 6.366 -24.681 -40.495 1.00 70.10 107 LYS A O 1
ATOM 837 N N . ASN A 1 108 ? 5.068 -26.336 -39.686 1.00 66.23 108 ASN A N 1
ATOM 838 C CA . ASN A 1 108 ? 4.066 -26.232 -40.753 1.00 65.06 108 ASN A CA 1
ATOM 839 C C . ASN A 1 108 ? 2.684 -25.741 -40.298 1.00 61.84 108 ASN A C 1
ATOM 840 O O . ASN A 1 108 ? 1.780 -25.593 -41.123 1.00 61.59 108 ASN A O 1
ATOM 845 N N . THR A 1 109 ? 2.520 -25.476 -39.003 1.00 58.95 109 THR A N 1
ATOM 846 C CA . THR A 1 109 ? 1.290 -24.859 -38.499 1.00 56.29 109 THR A CA 1
ATOM 847 C C . THR A 1 109 ? 1.284 -23.359 -38.801 1.00 55.77 109 THR A C 1
ATOM 848 O O . THR A 1 109 ? 2.312 -22.785 -39.164 1.00 57.40 109 THR A O 1
ATOM 852 N N . SER A 1 110 ? 0.118 -22.736 -38.650 1.00 53.31 110 SER A N 1
ATOM 853 C CA . SER A 1 110 ? -0.069 -21.326 -39.000 1.00 53.05 110 SER A CA 1
ATOM 854 C C . SER A 1 110 ? 0.825 -20.402 -38.165 1.00 53.10 110 SER A C 1
ATOM 855 O O . SER A 1 110 ? 0.892 -20.549 -36.945 1.00 51.98 110 SER A O 1
ATOM 858 N N . PRO A 1 111 ? 1.512 -19.444 -38.821 1.00 53.94 111 PRO A N 1
ATOM 859 C CA . PRO A 1 111 ? 2.361 -18.481 -38.116 1.00 54.43 111 PRO A CA 1
ATOM 860 C C . PRO A 1 111 ? 1.609 -17.286 -37.514 1.00 53.44 111 PRO A C 1
ATOM 861 O O . PRO A 1 111 ? 2.238 -16.418 -36.906 1.00 54.19 111 PRO A O 1
ATOM 865 N N . GLY A 1 112 ? 0.289 -17.232 -37.691 1.00 51.72 112 GLY A N 1
ATOM 866 C CA . GLY A 1 112 ? -0.525 -16.166 -37.112 1.00 51.01 112 GLY A CA 1
ATOM 867 C C . GLY A 1 112 ? -0.386 -14.852 -37.856 1.00 52.36 112 GLY A C 1
ATOM 868 O O . GLY A 1 112 ? 0.183 -14.804 -38.948 1.00 53.64 112 GLY A O 1
ATOM 869 N N . LEU A 1 113 ? -0.905 -13.785 -37.253 1.00 52.12 113 LEU A N 1
ATOM 870 C CA . LEU A 1 113 ? -0.886 -12.454 -37.860 1.00 53.57 113 LEU A CA 1
ATOM 871 C C . LEU A 1 113 ? 0.415 -11.711 -37.549 1.00 55.13 113 LEU A C 1
ATOM 872 O O . LEU A 1 113 ? 1.004 -11.912 -36.485 1.00 54.40 113 LEU A O 1
ATOM 877 N N . PRO A 1 114 ? 0.867 -10.840 -38.474 1.00 57.02 114 PRO A N 1
ATOM 878 C CA . PRO A 1 114 ? 0.260 -10.501 -39.762 1.00 57.70 114 PRO A CA 1
ATOM 879 C C . PRO A 1 114 ? 0.741 -11.381 -40.923 1.00 58.16 114 PRO A C 1
ATOM 880 O O . PRO A 1 114 ? 0.438 -11.086 -42.080 1.00 59.35 114 PRO A O 1
ATOM 884 N N . TYR A 1 115 ? 1.457 -12.461 -40.616 1.00 57.66 115 TYR A N 1
ATOM 885 C CA . TYR A 1 115 ? 2.166 -13.238 -41.633 1.00 58.68 115 TYR A CA 1
ATOM 886 C C . TYR A 1 115 ? 1.232 -13.983 -42.590 1.00 58.05 115 TYR A C 1
ATOM 887 O O . TYR A 1 115 ? 1.534 -14.103 -43.779 1.00 59.11 115 TYR A O 1
ATOM 896 N N . THR A 1 116 ? 0.107 -14.478 -42.076 1.00 56.31 116 THR A N 1
ATOM 897 C CA . THR A 1 116 ? -0.872 -15.184 -42.907 1.00 55.66 116 THR A CA 1
ATOM 898 C C . THR A 1 116 ? -1.503 -14.265 -43.952 1.00 56.90 116 THR A C 1
ATOM 899 O O . THR A 1 116 ? -1.794 -14.701 -45.064 1.00 57.55 116 THR A O 1
ATOM 903 N N . THR A 1 117 ? -1.712 -13.001 -43.592 1.00 57.82 117 THR A N 1
ATOM 904 C CA . THR A 1 117 ? -2.222 -12.002 -44.532 1.00 59.52 117 THR A CA 1
ATOM 905 C C . THR A 1 117 ? -1.238 -11.765 -45.680 1.00 62.12 117 THR A C 1
ATOM 906 O O . THR A 1 117 ? -1.647 -11.542 -46.820 1.00 63.07 117 THR A O 1
ATOM 910 N N . LEU A 1 118 ? 0.056 -11.818 -45.367 1.00 63.51 118 LEU A N 1
ATOM 911 C CA . LEU A 1 118 ? 1.119 -11.624 -46.355 1.00 65.91 118 LEU A CA 1
ATOM 912 C C . LEU A 1 118 ? 1.561 -12.923 -47.046 1.00 66.11 118 LEU A C 1
ATOM 913 O O . LEU A 1 118 ? 2.496 -12.908 -47.846 1.00 68.26 118 LEU A O 1
ATOM 918 N N . GLY A 1 119 ? 0.901 -14.038 -46.737 1.00 64.44 119 GLY A N 1
ATOM 919 C CA . GLY A 1 119 ? 1.186 -15.316 -47.389 1.00 64.51 119 GLY A CA 1
ATOM 920 C C . GLY A 1 119 ? 2.541 -15.900 -47.035 1.00 65.44 119 GLY A C 1
ATOM 921 O O . GLY A 1 119 ? 3.264 -16.379 -47.909 1.00 67.10 119 GLY A O 1
ATOM 922 N N . MET A 1 120 ? 2.882 -15.861 -45.749 1.00 64.83 120 MET A N 1
ATOM 923 C CA . MET A 1 120 ? 4.148 -16.397 -45.251 1.00 65.37 120 MET A CA 1
ATOM 924 C C . MET A 1 120 ? 3.900 -17.605 -44.355 1.00 63.45 120 MET A C 1
ATOM 925 O O . MET A 1 120 ? 2.845 -17.715 -43.732 1.00 61.64 120 MET A O 1
ATOM 930 N N . ARG A 1 121 ? 4.877 -18.509 -44.310 1.00 64.38 121 ARG A N 1
ATOM 931 C CA . ARG A 1 121 ? 4.864 -19.647 -43.389 1.00 63.18 121 ARG A CA 1
ATOM 932 C C . ARG A 1 121 ? 5.800 -19.380 -42.210 1.00 62.86 121 ARG A C 1
ATOM 933 O O . ARG A 1 121 ? 6.494 -18.362 -42.174 1.00 64.26 121 ARG A O 1
ATOM 941 N N . ARG A 1 122 ? 5.812 -20.300 -41.248 1.00 60.93 122 ARG A N 1
ATOM 942 C CA . ARG A 1 122 ? 6.726 -20.220 -40.106 1.00 60.96 122 ARG A CA 1
ATOM 943 C C . ARG A 1 122 ? 8.192 -20.317 -40.531 1.00 63.21 122 ARG A C 1
ATOM 944 O O . ARG A 1 122 ? 9.050 -19.651 -39.956 1.00 64.25 122 ARG A O 1
ATOM 952 N N . THR A 1 123 ? 8.471 -21.140 -41.540 1.00 64.14 123 THR A N 1
ATOM 953 C CA . THR A 1 123 ? 9.836 -21.322 -42.045 1.00 66.62 123 THR A CA 1
ATOM 954 C C . THR A 1 123 ? 10.417 -20.062 -42.698 1.00 69.30 123 THR A C 1
ATOM 955 O O . THR A 1 123 ? 11.635 -19.942 -42.842 1.00 71.24 123 THR A O 1
ATOM 959 N N . ASP A 1 124 ? 9.548 -19.135 -43.100 1.00 69.54 124 ASP A N 1
ATOM 960 C CA . ASP A 1 124 ? 9.980 -17.857 -43.664 1.00 71.96 124 ASP A CA 1
ATOM 961 C C . ASP A 1 124 ? 10.511 -16.902 -42.594 1.00 72.72 124 ASP A C 1
ATOM 962 O O . ASP A 1 124 ? 11.486 -16.188 -42.831 1.00 75.32 124 ASP A O 1
ATOM 967 N N . VAL A 1 125 ? 9.879 -16.893 -41.420 1.00 71.03 125 VAL A N 1
ATOM 968 C CA . VAL A 1 125 ? 10.206 -15.904 -40.384 1.00 71.68 125 VAL A CA 1
ATOM 969 C C . VAL A 1 125 ? 11.315 -16.338 -39.415 1.00 72.33 125 VAL A C 1
ATOM 970 O O . VAL A 1 125 ? 11.848 -15.505 -38.680 1.00 73.39 125 VAL A O 1
ATOM 974 N N . VAL A 1 126 ? 11.649 -17.630 -39.400 1.00 71.83 126 VAL A N 1
ATOM 975 C CA . VAL A 1 126 ? 12.806 -18.118 -38.641 1.00 72.96 126 VAL A CA 1
ATOM 976 C C . VAL A 1 126 ? 13.590 -19.179 -39.401 1.00 74.57 126 VAL A C 1
ATOM 977 O O . VAL A 1 126 ? 13.053 -19.867 -40.268 1.00 74.00 126 VAL A O 1
ATOM 981 N N . ASP A 1 127 ? 14.864 -19.304 -39.046 1.00 77.02 127 ASP A N 1
ATOM 982 C CA . ASP A 1 127 ? 15.713 -20.383 -39.523 1.00 78.83 127 ASP A CA 1
ATOM 983 C C . ASP A 1 127 ? 15.851 -21.378 -38.376 1.00 78.00 127 ASP A C 1
ATOM 984 O O . ASP A 1 127 ? 16.336 -21.017 -37.303 1.00 78.42 127 ASP A O 1
ATOM 989 N N . TRP A 1 128 ? 15.408 -22.617 -38.590 1.00 77.15 128 TRP A N 1
ATOM 990 C CA . TRP A 1 128 ? 15.439 -23.636 -37.530 1.00 76.11 128 TRP A CA 1
ATOM 991 C C . TRP A 1 128 ? 16.851 -23.912 -37.014 1.00 78.19 128 TRP A C 1
ATOM 992 O O . TRP A 1 128 ? 17.048 -24.086 -35.811 1.00 77.72 128 TRP A O 1
ATOM 1003 N N . GLU A 1 129 ? 17.821 -23.952 -37.923 1.00 80.45 129 GLU A N 1
ATOM 1004 C CA . GLU A 1 129 ? 19.228 -23.962 -37.537 1.00 82.81 129 GLU A CA 1
ATOM 1005 C C . GLU A 1 129 ? 19.594 -22.558 -37.068 1.00 83.79 129 GLU A C 1
ATOM 1006 O O . GLU A 1 129 ? 19.162 -21.578 -37.667 1.00 84.59 129 GLU A O 1
ATOM 1012 N N . THR A 1 130 ? 20.354 -22.470 -35.977 1.00 83.88 130 THR A N 1
ATOM 1013 C CA . THR A 1 130 ? 20.832 -21.194 -35.405 1.00 84.68 130 THR A CA 1
ATOM 1014 C C . THR A 1 130 ? 19.752 -20.257 -34.819 1.00 81.85 130 THR A C 1
ATOM 1015 O O . THR A 1 130 ? 20.095 -19.266 -34.172 1.00 82.73 130 THR A O 1
ATOM 1019 N N . ALA A 1 131 ? 18.471 -20.564 -35.044 1.00 78.16 131 ALA A N 1
ATOM 1020 C CA . ALA A 1 131 ? 17.351 -19.842 -34.423 1.00 75.39 131 ALA A CA 1
ATOM 1021 C C . ALA A 1 131 ? 17.428 -18.321 -34.582 1.00 75.97 131 ALA A C 1
ATOM 1022 O O . ALA A 1 131 ? 17.571 -17.593 -33.597 1.00 76.05 131 ALA A O 1
ATOM 1024 N N . THR A 1 132 ? 17.323 -17.853 -35.824 1.00 76.10 132 THR A N 1
ATOM 1025 C CA . THR A 1 132 ? 17.395 -16.424 -36.126 1.00 76.78 132 THR A CA 1
ATOM 1026 C C . THR A 1 132 ? 16.048 -15.918 -36.631 1.00 74.34 132 THR A C 1
ATOM 1027 O O . THR A 1 132 ? 15.529 -16.415 -37.628 1.00 73.71 132 THR A O 1
ATOM 1031 N N . LEU A 1 133 ? 15.491 -14.932 -35.933 1.00 72.92 133 LEU A N 1
ATOM 1032 C CA . LEU A 1 133 ? 14.244 -14.289 -36.346 1.00 71.01 133 LEU A CA 1
ATOM 1033 C C . LEU A 1 133 ? 14.519 -13.206 -37.383 1.00 72.67 133 LEU A C 1
ATOM 1034 O O . LEU A 1 133 ? 15.564 -12.554 -37.344 1.00 74.98 133 LEU A O 1
ATOM 1039 N N . ILE A 1 134 ? 13.578 -13.019 -38.305 1.00 71.25 134 ILE A N 1
ATOM 1040 C CA . ILE A 1 134 ? 13.640 -11.901 -39.251 1.00 73.00 134 ILE A CA 1
ATOM 1041 C C . ILE A 1 134 ? 13.386 -10.582 -38.507 1.00 72.95 134 ILE A C 1
ATOM 1042 O O . ILE A 1 134 ? 12.608 -10.558 -37.553 1.00 71.13 134 ILE A O 1
ATOM 1047 N N . PRO A 1 135 ? 14.048 -9.487 -38.936 1.00 75.16 135 PRO A N 1
ATOM 1048 C CA . PRO A 1 135 ? 14.047 -8.197 -38.231 1.00 75.79 135 PRO A CA 1
ATOM 1049 C C . PRO A 1 135 ? 12.722 -7.802 -37.570 1.00 73.12 135 PRO A C 1
ATOM 1050 O O . PRO A 1 135 ? 12.699 -7.510 -36.372 1.00 72.52 135 PRO A O 1
ATOM 1054 N N . PHE A 1 136 ? 11.640 -7.797 -38.345 1.00 71.44 136 PHE A N 1
ATOM 1055 C CA . PHE A 1 136 ? 10.317 -7.413 -37.844 1.00 69.08 136 PHE A CA 1
ATOM 1056 C C . PHE A 1 136 ? 9.880 -8.263 -36.645 1.00 66.30 136 PHE A C 1
ATOM 1057 O O . PHE A 1 136 ? 9.313 -7.741 -35.684 1.00 65.35 136 PHE A O 1
ATOM 1065 N N . ALA A 1 137 ? 10.156 -9.565 -36.708 1.00 64.94 137 ALA A N 1
ATOM 1066 C CA . ALA A 1 137 ? 9.779 -10.499 -35.645 1.00 62.45 137 ALA A CA 1
ATOM 1067 C C . ALA A 1 137 ? 10.645 -10.331 -34.397 1.00 62.83 137 ALA A C 1
ATOM 1068 O O . ALA A 1 137 ? 10.149 -10.442 -33.275 1.00 61.10 137 ALA A O 1
ATOM 1070 N N . ALA A 1 138 ? 11.936 -10.072 -34.597 1.00 65.13 138 ALA A N 1
ATOM 1071 C CA . ALA A 1 138 ? 12.862 -9.827 -33.489 1.00 66.03 138 ALA A CA 1
ATOM 1072 C C . ALA A 1 138 ? 12.468 -8.580 -32.698 1.00 66.22 138 ALA A C 1
ATOM 1073 O O . ALA A 1 138 ? 12.583 -8.555 -31.470 1.00 65.60 138 ALA A O 1
ATOM 1075 N N . GLU A 1 139 ? 12.008 -7.553 -33.411 1.00 67.05 139 GLU A N 1
ATOM 1076 C CA . GLU A 1 139 ? 11.498 -6.329 -32.788 1.00 67.40 139 GLU A CA 1
ATOM 1077 C C . GLU A 1 139 ? 10.242 -6.614 -31.966 1.00 64.64 139 GLU A C 1
ATOM 1078 O O . GLU A 1 139 ? 10.101 -6.120 -30.848 1.00 64.45 139 GLU A O 1
ATOM 1084 N N . ARG A 1 140 ? 9.337 -7.409 -32.531 1.00 62.77 140 ARG A N 1
ATOM 1085 C CA . ARG A 1 140 ? 8.120 -7.833 -31.831 1.00 60.27 140 ARG A CA 1
ATOM 1086 C C . ARG A 1 140 ? 8.420 -8.642 -30.568 1.00 58.59 140 ARG A C 1
ATOM 1087 O O . ARG A 1 140 ? 7.768 -8.457 -29.542 1.00 57.20 140 ARG A O 1
ATOM 1095 N N . LEU A 1 141 ? 9.394 -9.545 -30.658 1.00 58.60 141 LEU A N 1
ATOM 1096 C CA . LEU A 1 141 ? 9.805 -10.359 -29.515 1.00 57.55 141 LEU A CA 1
ATOM 1097 C C . LEU A 1 141 ? 10.446 -9.491 -28.432 1.00 58.89 141 LEU A C 1
ATOM 1098 O O . LEU A 1 141 ? 10.127 -9.627 -27.250 1.00 57.54 141 LEU A O 1
ATOM 1103 N N . GLU A 1 142 ? 11.344 -8.600 -28.846 1.00 61.54 142 GLU A N 1
ATOM 1104 C CA . GLU A 1 142 ? 11.994 -7.664 -27.928 1.00 63.39 142 GLU A CA 1
ATOM 1105 C C . GLU A 1 142 ? 10.967 -6.766 -27.234 1.00 62.53 142 GLU A C 1
ATOM 1106 O O . GLU A 1 142 ? 11.095 -6.474 -26.043 1.00 62.72 142 GLU A O 1
ATOM 1112 N N . LYS A 1 143 ? 9.954 -6.338 -27.983 1.00 61.71 143 LYS A N 1
ATOM 1113 C CA . LYS A 1 143 ? 8.874 -5.515 -27.440 1.00 60.97 143 LYS A CA 1
ATOM 1114 C C . LYS A 1 143 ? 8.109 -6.243 -26.334 1.00 58.59 143 LYS A C 1
ATOM 1115 O O . LYS A 1 143 ? 7.816 -5.655 -25.293 1.00 58.59 143 LYS A O 1
ATOM 1121 N N . MET A 1 144 ? 7.795 -7.518 -26.561 1.00 56.62 144 MET A N 1
ATOM 1122 C CA . MET A 1 144 ? 7.139 -8.347 -25.542 1.00 54.54 144 MET A CA 1
ATOM 1123 C C . MET A 1 144 ? 8.035 -8.547 -24.318 1.00 55.12 144 MET A C 1
ATOM 1124 O O . MET A 1 144 ? 7.555 -8.512 -23.186 1.00 54.10 144 MET A O 1
ATOM 1129 N N . ASN A 1 145 ? 9.331 -8.747 -24.553 1.00 56.85 145 ASN A N 1
ATOM 1130 C CA . ASN A 1 145 ? 10.309 -8.878 -23.465 1.00 57.91 145 ASN A CA 1
ATOM 1131 C C . ASN A 1 145 ? 10.402 -7.642 -22.565 1.00 59.34 145 ASN A C 1
ATOM 1132 O O . ASN A 1 145 ? 10.829 -7.745 -21.415 1.00 59.59 145 ASN A O 1
ATOM 1137 N N . ASN A 1 146 ? 10.006 -6.483 -23.091 1.00 60.41 146 ASN A N 1
ATOM 1138 C CA . ASN A 1 146 ? 9.825 -5.276 -22.282 1.00 61.64 146 ASN A CA 1
ATOM 1139 C C . ASN A 1 146 ? 8.376 -5.112 -21.801 1.00 59.84 146 ASN A C 1
ATOM 1140 O O . ASN A 1 146 ? 7.880 -3.990 -21.682 1.00 60.60 146 ASN A O 1
ATOM 1145 N N . LYS A 1 147 ? 7.704 -6.235 -21.537 1.00 57.81 147 LYS A N 1
ATOM 1146 C CA . LYS A 1 147 ? 6.351 -6.259 -20.959 1.00 56.16 147 LYS A CA 1
ATOM 1147 C C . LYS A 1 147 ? 5.249 -5.634 -21.829 1.00 55.66 147 LYS A C 1
ATOM 1148 O O . LYS A 1 147 ? 4.161 -5.346 -21.327 1.00 54.93 147 LYS A O 1
ATOM 1154 N N . ASP A 1 148 ? 5.510 -5.456 -23.125 1.00 56.19 148 ASP A N 1
ATOM 1155 C CA . ASP A 1 148 ? 4.561 -4.794 -24.023 1.00 55.92 148 ASP A CA 1
ATOM 1156 C C . ASP A 1 148 ? 3.977 -5.792 -25.026 1.00 54.07 148 ASP A C 1
ATOM 1157 O O . ASP A 1 148 ? 4.622 -6.137 -26.019 1.00 54.63 148 ASP A O 1
ATOM 1162 N N . PHE A 1 149 ? 2.751 -6.241 -24.753 1.00 51.82 149 PHE A N 1
ATOM 1163 C CA . PHE A 1 149 ? 2.036 -7.186 -25.614 1.00 50.12 149 PHE A CA 1
ATOM 1164 C C . PHE A 1 149 ? 0.915 -6.512 -26.415 1.00 50.06 149 PHE A C 1
ATOM 1165 O O . PHE A 1 149 ? 0.013 -7.189 -26.911 1.00 48.56 149 PHE A O 1
ATOM 1173 N N . SER A 1 150 ? 0.980 -5.190 -26.558 1.00 51.96 150 SER A N 1
ATOM 1174 C CA . SER A 1 150 ? -0.090 -4.424 -27.206 1.00 52.29 150 SER A CA 1
ATOM 1175 C C . SER A 1 150 ? -0.194 -4.646 -28.720 1.00 52.65 150 SER A C 1
ATOM 1176 O O . SER A 1 150 ? -1.226 -4.339 -29.315 1.00 52.49 150 SER A O 1
ATOM 1179 N N . ASP A 1 151 ? 0.864 -5.168 -29.339 1.00 53.56 151 ASP A N 1
ATOM 1180 C CA . ASP A 1 151 ? 0.864 -5.434 -30.781 1.00 54.20 151 ASP A CA 1
ATOM 1181 C C . ASP A 1 151 ? 0.165 -6.740 -31.173 1.00 52.50 151 ASP A C 1
ATOM 1182 O O . ASP A 1 151 ? -0.426 -6.824 -32.250 1.00 52.61 151 ASP A O 1
ATOM 1187 N N . ILE A 1 152 ? 0.230 -7.754 -30.314 1.00 51.10 152 ILE A N 1
ATOM 1188 C CA . ILE A 1 152 ? -0.178 -9.103 -30.716 1.00 49.67 152 ILE A CA 1
ATOM 1189 C C . ILE A 1 152 ? -1.703 -9.232 -30.859 1.00 47.88 152 ILE A C 1
ATOM 1190 O O . ILE A 1 152 ? -2.463 -8.753 -30.018 1.00 47.56 152 ILE A O 1
ATOM 1195 N N . VAL A 1 153 ? -2.133 -9.862 -31.950 1.00 46.96 153 VAL A N 1
ATOM 1196 C CA . VAL A 1 153 ? -3.550 -10.066 -32.242 1.00 45.63 153 VAL A CA 1
ATOM 1197 C C . VAL A 1 153 ? -3.760 -11.522 -32.635 1.00 43.91 153 VAL A C 1
ATOM 1198 O O . VAL A 1 153 ? -3.019 -12.056 -33.459 1.00 44.00 153 VAL A O 1
ATOM 1202 N N . TYR A 1 154 ? -4.769 -12.154 -32.043 1.00 42.12 154 TYR A N 1
ATOM 1203 C CA . TYR A 1 154 ? -5.081 -13.553 -32.324 1.00 40.79 154 TYR A CA 1
ATOM 1204 C C . TYR A 1 154 ? -5.868 -13.698 -33.619 1.00 40.71 154 TYR A C 1
ATOM 1205 O O . TYR A 1 154 ? -6.833 -12.971 -33.848 1.00 41.20 154 TYR A O 1
ATOM 1214 N N . GLN A 1 155 ? -5.450 -14.637 -34.463 1.00 40.69 155 GLN A N 1
ATOM 1215 C CA . GLN A 1 155 ? -6.217 -14.996 -35.650 1.00 40.69 155 GLN A CA 1
ATOM 1216 C C . GLN A 1 155 ? -7.304 -15.974 -35.222 1.00 38.81 155 GLN A C 1
ATOM 1217 O O . GLN A 1 155 ? -7.014 -17.100 -34.806 1.00 37.86 155 GLN A O 1
ATOM 1223 N N . THR A 1 156 ? -8.554 -15.533 -35.318 1.00 38.28 156 THR A N 1
ATOM 1224 C CA . THR A 1 156 ? -9.683 -16.293 -34.801 1.00 36.74 156 THR A CA 1
ATOM 1225 C C . THR A 1 156 ? -10.591 -16.768 -35.935 1.00 36.17 156 THR A C 1
ATOM 1226 O O . THR A 1 156 ? -10.902 -16.009 -36.850 1.00 36.68 156 THR A O 1
ATOM 1230 N N . PHE A 1 157 ? -10.997 -18.036 -35.870 1.00 34.69 157 PHE A N 1
ATOM 1231 C CA . PHE A 1 157 ? -11.921 -18.612 -36.852 1.00 34.21 157 PHE A CA 1
ATOM 1232 C C . PHE A 1 157 ? -12.678 -19.805 -36.268 1.00 32.65 157 PHE A C 1
ATOM 1233 O O . PHE A 1 157 ? -12.388 -20.253 -35.154 1.00 31.74 157 PHE A O 1
ATOM 1241 N N . LEU A 1 158 ? -13.663 -20.298 -37.014 1.00 32.10 158 LEU A N 1
ATOM 1242 C CA . LEU A 1 158 ? -14.520 -21.383 -36.545 1.00 31.04 158 LEU A CA 1
ATOM 1243 C C . LEU A 1 158 ? -13.820 -22.733 -36.684 1.00 30.59 158 LEU A C 1
ATOM 1244 O O . LEU A 1 158 ? -13.118 -22.979 -37.663 1.00 30.92 158 LEU A O 1
ATOM 1249 N N . LYS A 1 159 ? -14.017 -23.602 -35.695 1.00 30.01 159 LYS A N 1
ATOM 1250 C CA . LYS A 1 159 ? -13.349 -24.903 -35.661 1.00 29.76 159 LYS A CA 1
ATOM 1251 C C . LYS A 1 159 ? -14.106 -25.949 -36.478 1.00 29.34 159 LYS A C 1
ATOM 1252 O O . LYS A 1 159 ? -15.238 -26.318 -36.145 1.00 28.21 159 LYS A O 1
ATOM 1258 N N . ASP A 1 160 ? -13.462 -26.417 -37.546 1.00 29.57 160 ASP A N 1
ATOM 1259 C CA . ASP A 1 160 ? -14.025 -27.426 -38.436 1.00 29.71 160 ASP A CA 1
ATOM 1260 C C . ASP A 1 160 ? -13.859 -28.815 -37.816 1.00 28.77 160 ASP A C 1
ATOM 1261 O O . ASP A 1 160 ? -12.775 -29.395 -37.852 1.00 29.36 160 ASP A O 1
ATOM 1266 N N . GLU A 1 161 ? -14.942 -29.338 -37.251 1.00 27.78 161 GLU A N 1
ATOM 1267 C CA . GLU A 1 161 ? -14.917 -30.617 -36.546 1.00 27.00 161 GLU A CA 1
ATOM 1268 C C . GLU A 1 161 ? -16.318 -31.198 -36.444 1.00 26.58 161 GLU A C 1
ATOM 1269 O O . GLU A 1 161 ? -17.307 -30.514 -36.720 1.00 26.46 161 GLU A O 1
ATOM 1275 N N . LEU A 1 162 ? -16.397 -32.456 -36.022 1.00 26.19 162 LEU A N 1
ATOM 1276 C CA . LEU A 1 162 ? -17.679 -33.057 -35.674 1.00 26.15 162 LEU A CA 1
ATOM 1277 C C . LEU A 1 162 ? -18.204 -32.449 -34.381 1.00 25.54 162 LEU A C 1
ATOM 1278 O O . LEU A 1 162 ? -17.438 -32.192 -33.450 1.00 24.49 162 LEU A O 1
ATOM 1283 N N . ARG A 1 163 ? -19.510 -32.210 -34.340 1.00 26.02 163 ARG A N 1
ATOM 1284 C CA . ARG A 1 163 ? -20.190 -31.819 -33.112 1.00 26.13 163 ARG A CA 1
ATOM 1285 C C . ARG A 1 163 ? -21.434 -32.678 -32.932 1.00 26.34 163 ARG A C 1
ATOM 1286 O O . ARG A 1 163 ? -21.970 -33.192 -33.917 1.00 26.45 163 ARG A O 1
ATOM 1294 N N . PRO A 1 164 ? -21.908 -32.824 -31.676 1.00 26.10 164 PRO A N 1
ATOM 1295 C CA . PRO A 1 164 ? -23.207 -33.455 -31.432 1.00 26.67 164 PRO A CA 1
ATOM 1296 C C . PRO A 1 164 ? -24.310 -32.759 -32.225 1.00 27.61 164 PRO A C 1
ATOM 1297 O O . PRO A 1 164 ? -24.270 -31.539 -32.386 1.00 27.08 164 PRO A O 1
ATOM 1301 N N . ILE A 1 165 ? -25.277 -33.531 -32.714 1.00 28.95 165 ILE A N 1
ATOM 1302 C CA . ILE A 1 165 ? -26.332 -32.999 -33.585 1.00 30.58 165 ILE A CA 1
ATOM 1303 C C . ILE A 1 165 ? -27.082 -31.796 -32.982 1.00 31.34 165 ILE A C 1
ATOM 1304 O O . ILE A 1 165 ? -27.476 -30.885 -33.710 1.00 31.47 165 ILE A O 1
ATOM 1309 N N . GLU A 1 166 ? -27.264 -31.778 -31.665 1.00 32.02 166 GLU A N 1
ATOM 1310 C CA . GLU A 1 166 ? -27.921 -30.642 -31.010 1.00 33.29 166 GLU A CA 1
ATOM 1311 C C . GLU A 1 166 ? -27.071 -29.370 -31.070 1.00 32.05 166 GLU A C 1
ATOM 1312 O O . GLU A 1 166 ? -27.607 -28.275 -31.211 1.00 32.43 166 GLU A O 1
ATOM 1318 N N . LYS A 1 167 ? -25.753 -29.515 -30.968 1.00 30.76 167 LYS A N 1
ATOM 1319 C CA . LYS A 1 167 ? -24.850 -28.369 -31.089 1.00 30.38 167 LYS A CA 1
ATOM 1320 C C . LYS A 1 167 ? -24.784 -27.882 -32.538 1.00 29.93 167 LYS A C 1
ATOM 1321 O O . LYS A 1 167 ? -24.627 -26.687 -32.786 1.00 29.83 167 LYS A O 1
ATOM 1327 N N . VAL A 1 168 ? -24.912 -28.807 -33.486 1.00 29.17 168 VAL A N 1
ATOM 1328 C CA . VAL A 1 168 ? -25.021 -28.445 -34.897 1.00 29.56 168 VAL A CA 1
ATOM 1329 C C . VAL A 1 168 ? -26.268 -27.590 -35.116 1.00 30.03 168 VAL A C 1
ATOM 1330 O O . VAL A 1 168 ? -26.192 -26.514 -35.710 1.00 30.28 168 VAL A O 1
ATOM 1334 N N . GLN A 1 169 ? -27.406 -28.066 -34.617 1.00 30.05 169 GLN A N 1
ATOM 1335 C CA . GLN A 1 169 ? -28.690 -27.391 -34.829 1.00 30.92 169 GLN A CA 1
ATOM 1336 C C . GLN A 1 169 ? -28.799 -26.039 -34.123 1.00 30.71 169 GLN A C 1
ATOM 1337 O O . GLN A 1 169 ? -29.526 -25.160 -34.580 1.00 31.49 169 GLN A O 1
ATOM 1343 N N . ALA A 1 170 ? -28.071 -25.872 -33.021 1.00 29.73 170 ALA A N 1
ATOM 1344 C CA . ALA A 1 170 ? -28.018 -24.592 -32.314 1.00 29.63 170 ALA A CA 1
ATOM 1345 C C . ALA A 1 170 ? -26.874 -23.695 -32.813 1.00 29.28 170 ALA A C 1
ATOM 1346 O O . ALA A 1 170 ? -26.660 -22.612 -32.275 1.00 29.20 170 ALA A O 1
ATOM 1348 N N . ALA A 1 171 ? -26.146 -24.151 -33.835 1.00 29.09 171 ALA A N 1
ATOM 1349 C CA . ALA A 1 171 ? -24.992 -23.435 -34.383 1.00 29.00 171 ALA A CA 1
ATOM 1350 C C . ALA A 1 171 ? -23.911 -23.160 -33.331 1.00 28.26 171 ALA A C 1
ATOM 1351 O O . ALA A 1 171 ? -23.214 -22.143 -33.398 1.00 28.15 171 ALA A O 1
ATOM 1353 N N . LYS A 1 172 ? -23.773 -24.077 -32.374 1.00 27.53 172 LYS A N 1
ATOM 1354 C CA . LYS A 1 172 ? -22.797 -23.936 -31.299 1.00 27.05 172 LYS A CA 1
ATOM 1355 C C . LYS A 1 172 ? -21.461 -24.500 -31.754 1.00 26.32 172 LYS A C 1
ATOM 1356 O O . LYS A 1 172 ? -21.087 -25.623 -31.414 1.00 25.18 172 LYS A O 1
ATOM 1362 N N . THR A 1 173 ? -20.757 -23.692 -32.539 1.00 26.59 173 THR A N 1
ATOM 1363 C CA . THR A 1 173 ? -19.477 -24.056 -33.120 1.00 26.36 173 THR A CA 1
ATOM 1364 C C . THR A 1 173 ? -18.364 -23.442 -32.276 1.00 26.34 173 THR A C 1
ATOM 1365 O O . THR A 1 173 ? -18.458 -22.286 -31.869 1.00 26.42 173 THR A O 1
ATOM 1369 N N . ARG A 1 174 ? -17.330 -24.231 -31.997 1.00 26.39 174 ARG A N 1
ATOM 1370 C CA . ARG A 1 174 ? -16.172 -23.767 -31.235 1.00 26.86 174 ARG A CA 1
ATOM 1371 C C . ARG A 1 174 ? -15.244 -22.889 -32.070 1.00 28.12 174 ARG A C 1
ATOM 1372 O O . ARG A 1 174 ? -15.347 -22.836 -33.296 1.00 28.63 174 ARG A O 1
ATOM 1380 N N . ILE A 1 175 ? -14.331 -22.212 -31.382 1.00 29.05 175 ILE A N 1
ATOM 1381 C CA . ILE A 1 175 ? -13.466 -21.204 -31.985 1.00 30.64 175 ILE A CA 1
ATOM 1382 C C . ILE A 1 175 ? -11.995 -21.586 -31.833 1.00 30.90 175 ILE A C 1
ATOM 1383 O O . ILE A 1 175 ? -11.583 -22.081 -30.784 1.00 30.66 175 ILE A O 1
ATOM 1388 N N . VAL A 1 176 ? -11.216 -21.352 -32.886 1.00 31.91 176 VAL A N 1
ATOM 1389 C CA . VAL A 1 176 ? -9.771 -21.558 -32.852 1.00 32.68 176 VAL A CA 1
ATOM 1390 C C . VAL A 1 176 ? -9.074 -20.201 -32.770 1.00 33.74 176 VAL A C 1
ATOM 1391 O O . VAL A 1 176 ? -9.413 -19.291 -33.519 1.00 34.37 176 VAL A O 1
ATOM 1395 N N . ASP A 1 177 ? -8.109 -20.074 -31.861 1.00 34.14 177 ASP A N 1
ATOM 1396 C CA . ASP A 1 177 ? -7.311 -18.852 -31.718 1.00 35.71 177 ASP A CA 1
ATOM 1397 C C . ASP A 1 177 ? -5.849 -19.160 -31.999 1.00 36.37 177 ASP A C 1
ATOM 1398 O O . ASP A 1 177 ? -5.194 -19.830 -31.201 1.00 36.24 177 ASP A O 1
ATOM 1403 N N . VAL A 1 178 ? -5.337 -18.677 -33.127 1.00 37.18 178 VAL A N 1
ATOM 1404 C CA . VAL A 1 178 ? -3.927 -18.850 -33.455 1.00 38.06 178 VAL A CA 1
ATOM 1405 C C . VAL A 1 178 ? -3.165 -17.587 -33.059 1.00 39.22 178 VAL A C 1
ATOM 1406 O O . VAL A 1 178 ? -3.428 -16.512 -33.600 1.00 39.77 178 VAL A O 1
ATOM 1410 N N . PRO A 1 179 ? -2.227 -17.708 -32.102 1.00 39.25 179 PRO A N 1
ATOM 1411 C CA . PRO A 1 179 ? -1.405 -16.559 -31.737 1.00 40.44 179 PRO A CA 1
ATOM 1412 C C . PRO A 1 179 ? -0.263 -16.342 -32.723 1.00 41.82 179 PRO A C 1
ATOM 1413 O O . PRO A 1 179 ? 0.101 -17.271 -33.449 1.00 41.45 179 PRO A O 1
ATOM 1417 N N . PRO A 1 180 ? 0.301 -15.120 -32.756 1.00 43.27 180 PRO A N 1
ATOM 1418 C CA . PRO A 1 180 ? 1.476 -14.874 -33.591 1.00 44.96 180 PRO A CA 1
ATOM 1419 C C . PRO A 1 180 ? 2.630 -15.799 -33.223 1.00 45.16 180 PRO A C 1
ATOM 1420 O O . PRO A 1 180 ? 2.831 -16.102 -32.048 1.00 44.44 180 PRO A O 1
ATOM 1424 N N . PHE A 1 181 ? 3.380 -16.234 -34.228 1.00 46.30 181 PHE A N 1
ATOM 1425 C CA . PHE A 1 181 ? 4.432 -17.234 -34.048 1.00 46.87 181 PHE A CA 1
ATOM 1426 C C . PHE A 1 181 ? 5.462 -16.855 -32.977 1.00 47.86 181 PHE A C 1
ATOM 1427 O O . PHE A 1 181 ? 5.912 -17.714 -32.219 1.00 47.27 181 PHE A O 1
ATOM 1435 N N . GLU A 1 182 ? 5.825 -15.576 -32.912 1.00 49.44 182 GLU A N 1
ATOM 1436 C CA . GLU A 1 182 ? 6.764 -15.094 -31.887 1.00 50.62 182 GLU A CA 1
ATOM 1437 C C . GLU A 1 182 ? 6.164 -15.121 -30.473 1.00 49.10 182 GLU A C 1
ATOM 1438 O O . GLU A 1 182 ? 6.893 -15.270 -29.492 1.00 49.28 182 GLU A O 1
ATOM 1444 N N . HIS A 1 183 ? 4.843 -14.975 -30.378 1.00 47.71 183 HIS A N 1
ATOM 1445 C CA . HIS A 1 183 ? 4.127 -15.110 -29.104 1.00 46.37 183 HIS A CA 1
ATOM 1446 C C . HIS A 1 183 ? 4.147 -16.560 -28.600 1.00 45.23 183 HIS A C 1
ATOM 1447 O O . HIS A 1 183 ? 4.190 -16.792 -27.392 1.00 44.71 183 HIS A O 1
ATOM 1454 N N . CYS A 1 184 ? 4.115 -17.524 -29.522 1.00 45.14 184 CYS A N 1
ATOM 1455 C CA . CYS A 1 184 ? 4.239 -18.944 -29.172 1.00 44.51 184 CYS A CA 1
ATOM 1456 C C . CYS A 1 184 ? 5.640 -19.287 -28.695 1.00 45.26 184 CYS A C 1
ATOM 1457 O O . CYS A 1 184 ? 5.808 -20.010 -27.712 1.00 44.39 184 CYS A O 1
ATOM 1460 N N . ILE A 1 185 ? 6.639 -18.780 -29.416 1.00 46.85 185 ILE A N 1
ATOM 1461 C CA . ILE A 1 185 ? 8.043 -18.990 -29.063 1.00 48.10 185 ILE A CA 1
ATOM 1462 C C . ILE A 1 185 ? 8.298 -18.481 -27.649 1.00 47.97 185 ILE A C 1
ATOM 1463 O O . ILE A 1 185 ? 8.880 -19.188 -26.825 1.00 47.71 185 ILE A O 1
ATOM 1468 N N 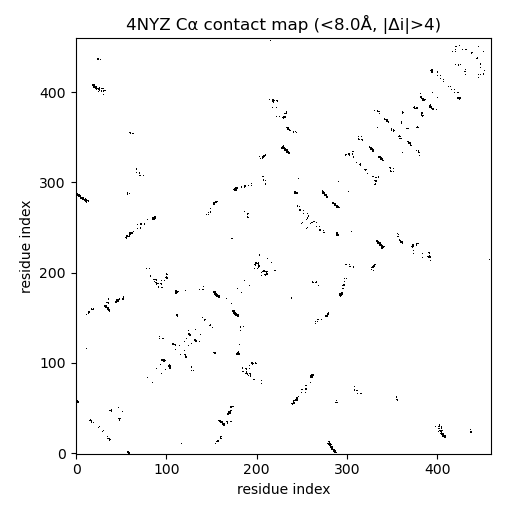. LEU A 1 186 ? 7.847 -17.259 -27.377 1.00 48.10 186 LEU A N 1
ATOM 1469 C CA . LEU A 1 186 ? 7.970 -16.662 -26.049 1.00 48.17 186 LEU A CA 1
ATOM 1470 C C . LEU A 1 186 ? 7.253 -17.518 -25.008 1.00 46.28 186 LEU A C 1
ATOM 1471 O O . LEU A 1 186 ? 7.790 -17.774 -23.933 1.00 46.28 186 LEU A O 1
ATOM 1476 N N . GLY A 1 187 ? 6.042 -17.960 -25.340 1.00 44.96 187 GLY A N 1
ATOM 1477 C CA . GLY A 1 187 ? 5.271 -18.847 -24.471 1.00 43.28 187 GLY A CA 1
ATOM 1478 C C . GLY A 1 187 ? 6.016 -20.122 -24.119 1.00 43.39 187 GLY A C 1
ATOM 1479 O O . GLY A 1 187 ? 6.076 -20.510 -22.951 1.00 42.57 187 GLY A O 1
ATOM 1480 N N . ARG A 1 188 ? 6.587 -20.769 -25.131 1.00 44.35 188 ARG A N 1
ATOM 1481 C CA . ARG A 1 188 ? 7.368 -21.988 -24.923 1.00 45.11 188 ARG A CA 1
ATOM 1482 C C . ARG A 1 188 ? 8.688 -21.706 -24.207 1.00 46.34 188 ARG A C 1
ATOM 1483 O O . ARG A 1 188 ? 9.185 -22.553 -23.469 1.00 46.02 188 ARG A O 1
ATOM 1491 N N . GLN A 1 189 ? 9.257 -20.523 -24.432 1.00 47.48 189 GLN A N 1
ATOM 1492 C CA . GLN A 1 189 ? 10.451 -20.099 -23.699 1.00 48.96 189 GLN A CA 1
ATOM 1493 C C . GLN A 1 189 ? 10.180 -19.991 -22.200 1.00 47.97 189 GLN A C 1
ATOM 1494 O O . GLN A 1 189 ? 10.973 -20.465 -21.392 1.00 48.80 189 GLN A O 1
ATOM 1500 N N . LEU A 1 190 ? 9.056 -19.376 -21.842 1.00 46.44 190 LEU A N 1
ATOM 1501 C CA . LEU A 1 190 ? 8.747 -19.059 -20.444 1.00 45.91 190 LEU A CA 1
ATOM 1502 C C . LEU A 1 190 ? 8.177 -20.228 -19.634 1.00 44.26 190 LEU A C 1
ATOM 1503 O O . LEU A 1 190 ? 8.412 -20.316 -18.429 1.00 44.43 190 LEU A O 1
ATOM 1508 N N . LEU A 1 191 ? 7.419 -21.107 -20.290 1.00 42.81 191 LEU A N 1
ATOM 1509 C CA . LEU A 1 191 ? 6.730 -22.217 -19.616 1.00 41.22 191 LEU A CA 1
ATOM 1510 C C . LEU A 1 191 ? 7.246 -23.610 -20.005 1.00 41.07 191 LEU A C 1
ATOM 1511 O O . LEU A 1 191 ? 6.847 -24.605 -19.399 1.00 39.92 191 LEU A O 1
ATOM 1516 N N . GLY A 1 192 ? 8.135 -23.681 -20.995 1.00 42.27 192 GLY A N 1
ATOM 1517 C CA . GLY A 1 192 ? 8.566 -24.960 -21.563 1.00 42.26 192 GLY A CA 1
ATOM 1518 C C . GLY A 1 192 ? 9.352 -25.861 -20.628 1.00 42.57 192 GLY A C 1
ATOM 1519 O O . GLY A 1 192 ? 9.186 -27.081 -20.655 1.00 41.48 192 GLY A O 1
ATOM 1520 N N . LYS A 1 193 ? 10.216 -25.269 -19.808 1.00 43.91 193 LYS A N 1
ATOM 1521 C CA . LYS A 1 193 ? 11.023 -26.047 -18.871 1.00 44.68 193 LYS A CA 1
ATOM 1522 C C . LYS A 1 193 ? 10.119 -26.769 -17.875 1.00 43.00 193 LYS A C 1
ATOM 1523 O O . LYS A 1 193 ? 10.285 -27.965 -17.633 1.00 42.74 193 LYS A O 1
ATOM 1529 N N . PHE A 1 194 ? 9.158 -26.037 -17.315 1.00 42.07 194 PHE A N 1
ATOM 1530 C CA . PHE A 1 194 ? 8.147 -26.621 -16.429 1.00 40.66 194 PHE A CA 1
ATOM 1531 C C . PHE A 1 194 ? 7.253 -27.617 -17.171 1.00 39.31 194 PHE A C 1
ATOM 1532 O O . PHE A 1 194 ? 6.958 -28.695 -16.657 1.00 38.54 194 PHE A O 1
ATOM 1540 N N . ALA A 1 195 ? 6.821 -27.246 -18.373 1.00 39.46 195 ALA A N 1
ATOM 1541 C CA . ALA A 1 195 ? 5.963 -28.108 -19.190 1.00 38.94 195 ALA A CA 1
ATOM 1542 C C . ALA A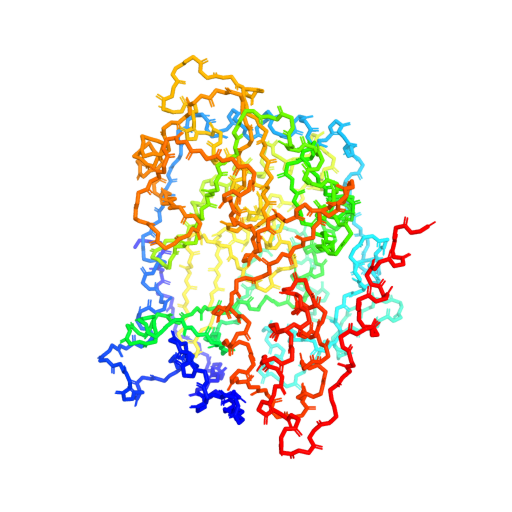 1 195 ? 6.605 -29.468 -19.465 1.00 39.70 195 ALA A C 1
ATOM 1543 O O . ALA A 1 195 ? 5.930 -30.495 -19.431 1.00 39.14 195 ALA A O 1
ATOM 1545 N N . SER A 1 196 ? 7.908 -29.468 -19.726 1.00 41.60 196 SER A N 1
ATOM 1546 C CA . SER A 1 196 ? 8.650 -30.706 -19.950 1.00 42.85 196 SER A CA 1
ATOM 1547 C C . SER A 1 196 ? 8.491 -31.691 -18.790 1.00 42.06 196 SER A C 1
ATOM 1548 O O . SER A 1 196 ? 8.241 -32.875 -19.009 1.00 41.88 196 SER A O 1
ATOM 1551 N N . LYS A 1 197 ? 8.625 -31.192 -17.564 1.00 41.73 197 LYS A N 1
ATOM 1552 C CA . LYS A 1 197 ? 8.559 -32.034 -16.370 1.00 41.20 197 LYS A CA 1
ATOM 1553 C C . LYS A 1 197 ? 7.121 -32.408 -16.010 1.00 39.31 197 LYS A C 1
ATOM 1554 O O . LYS A 1 197 ? 6.835 -33.564 -15.692 1.00 38.55 197 LYS A O 1
ATOM 1560 N N . PHE A 1 198 ? 6.226 -31.424 -16.059 1.00 38.35 198 PHE A N 1
ATOM 1561 C CA . PHE A 1 198 ? 4.815 -31.619 -15.716 1.00 36.73 198 PHE A CA 1
ATOM 1562 C C . PHE A 1 198 ? 4.150 -32.650 -16.621 1.00 36.13 198 PHE A C 1
ATOM 1563 O O . PHE A 1 198 ? 3.383 -33.490 -16.155 1.00 35.04 198 PHE A O 1
ATOM 1571 N N . GLN A 1 199 ? 4.460 -32.584 -17.912 1.00 36.85 199 GLN A N 1
ATOM 1572 C CA . GLN A 1 199 ? 3.815 -33.431 -18.912 1.00 36.79 199 GLN A CA 1
ATOM 1573 C C . GLN A 1 199 ? 4.497 -34.791 -19.097 1.00 37.10 199 GLN A C 1
ATOM 1574 O O . GLN A 1 199 ? 4.012 -35.620 -19.864 1.00 36.44 199 GLN A O 1
ATOM 1580 N N . THR A 1 200 ? 5.609 -35.021 -18.398 1.00 37.93 200 THR A N 1
ATOM 1581 C CA . THR A 1 200 ? 6.271 -36.330 -18.403 1.00 38.64 200 THR A CA 1
ATOM 1582 C C . THR A 1 200 ? 6.112 -37.070 -17.068 1.00 38.42 200 THR A C 1
ATOM 1583 O O . THR A 1 200 ? 6.759 -38.090 -16.844 1.00 39.09 200 THR A O 1
ATOM 1587 N N . GLN A 1 201 ? 5.237 -36.574 -16.194 1.00 37.81 201 GLN A N 1
ATOM 1588 C CA . GLN A 1 201 ? 5.007 -37.203 -14.896 1.00 37.64 201 GLN A CA 1
ATOM 1589 C C . GLN A 1 201 ? 3.515 -37.280 -14.536 1.00 35.78 201 GLN A C 1
ATOM 1590 O O . GLN A 1 201 ? 3.129 -36.972 -13.406 1.00 35.56 201 GLN A O 1
ATOM 1596 N N . PRO A 1 202 ? 2.669 -37.717 -15.490 1.00 34.39 202 PRO A N 1
ATOM 1597 C CA . PRO A 1 202 ? 1.236 -37.796 -15.204 1.00 33.02 202 PRO A CA 1
ATOM 1598 C C . PRO A 1 202 ? 0.891 -38.875 -14.176 1.00 32.68 202 PRO A C 1
ATOM 1599 O O . PRO A 1 202 ? 1.521 -39.928 -14.151 1.00 33.61 202 PRO A O 1
ATOM 1603 N N . GLY A 1 203 ? -0.109 -38.604 -13.343 1.00 31.64 203 GLY A N 1
ATOM 1604 C CA . GLY A 1 203 ? -0.535 -39.545 -12.311 1.00 31.45 203 GLY A CA 1
ATOM 1605 C C . GLY A 1 203 ? -1.346 -38.866 -11.224 1.00 30.67 203 GLY A C 1
ATOM 1606 O O . GLY A 1 203 ? -1.441 -37.638 -11.186 1.00 29.95 203 GLY A O 1
ATOM 1607 N N . LEU A 1 204 ? -1.937 -39.674 -10.344 1.00 30.71 204 LEU A N 1
ATOM 1608 C CA . LEU A 1 204 ? -2.699 -39.159 -9.197 1.00 30.50 204 LEU A CA 1
ATOM 1609 C C . LEU A 1 204 ? -1.891 -38.190 -8.346 1.00 30.70 204 LEU A C 1
ATOM 1610 O O . LEU A 1 204 ? -2.408 -37.158 -7.917 1.00 30.40 204 LEU A O 1
ATOM 1615 N N . GLU A 1 205 ? -0.629 -38.537 -8.101 1.00 31.38 205 GLU A N 1
ATOM 1616 C CA . GLU A 1 205 ? 0.240 -37.751 -7.226 1.00 32.09 205 GLU A CA 1
ATOM 1617 C C . GLU A 1 205 ? 0.399 -36.314 -7.726 1.00 31.51 205 GLU A C 1
ATOM 1618 O O . GLU A 1 205 ? 0.302 -35.372 -6.941 1.00 31.53 205 GLU A O 1
ATOM 1624 N N . LEU A 1 206 ? 0.630 -36.151 -9.028 1.00 30.86 206 LEU A N 1
ATOM 1625 C CA . LEU A 1 206 ? 0.777 -34.817 -9.626 1.00 30.53 206 LEU A CA 1
ATOM 1626 C C . LEU A 1 206 ? -0.576 -34.108 -9.683 1.00 28.99 206 LEU A C 1
ATOM 1627 O O . LEU A 1 206 ? -0.659 -32.898 -9.483 1.00 28.79 206 LEU A O 1
ATOM 1632 N N . GLY A 1 207 ? -1.630 -34.874 -9.955 1.00 27.90 207 GLY A N 1
ATOM 1633 C CA . GLY A 1 207 ? -2.976 -34.332 -10.100 1.00 26.95 207 GLY A CA 1
ATOM 1634 C C . GLY A 1 207 ? -3.373 -34.106 -11.549 1.00 26.40 207 GLY A C 1
ATOM 1635 O O . GLY A 1 207 ? -4.451 -33.571 -11.825 1.00 25.61 207 GLY A O 1
ATOM 1636 N N . SER A 1 208 ? -2.506 -34.524 -12.473 1.00 26.53 208 SER A N 1
ATOM 1637 C CA . SER A 1 208 ? -2.706 -34.296 -13.900 1.00 26.15 208 SER A CA 1
ATOM 1638 C C . SER A 1 208 ? -2.405 -35.550 -14.708 1.00 26.15 208 SER A C 1
ATOM 1639 O O . SER A 1 208 ? -1.503 -36.315 -14.368 1.00 26.70 208 SER A O 1
ATOM 1642 N N . ALA A 1 209 ? -3.165 -35.744 -15.781 1.00 25.66 209 ALA A N 1
ATOM 1643 C CA . ALA A 1 209 ? -2.932 -36.835 -16.721 1.00 25.88 209 ALA A CA 1
ATOM 1644 C C . ALA A 1 209 ? -2.386 -36.315 -18.050 1.00 26.30 209 ALA A C 1
ATOM 1645 O O . ALA A 1 209 ? -2.268 -37.080 -19.009 1.00 26.38 209 ALA A O 1
ATOM 1647 N N . ILE A 1 210 ? -2.058 -35.024 -18.109 1.00 26.58 210 ILE A N 1
ATOM 1648 C CA . ILE A 1 210 ? -1.545 -34.418 -19.339 1.00 27.51 210 ILE A CA 1
ATOM 1649 C C . ILE A 1 210 ? -0.230 -35.077 -19.749 1.00 28.49 210 ILE A C 1
ATOM 1650 O O . ILE A 1 210 ? 0.666 -35.275 -18.926 1.00 28.63 210 ILE A O 1
ATOM 1655 N N . GLY A 1 211 ? -0.134 -35.414 -21.032 1.00 29.27 211 GLY A N 1
ATOM 1656 C CA . GLY A 1 211 ? 1.043 -36.074 -21.579 1.00 30.84 211 GLY A CA 1
ATOM 1657 C C . GLY A 1 211 ? 1.029 -37.585 -21.439 1.00 31.49 211 GLY A C 1
ATOM 1658 O O . GLY A 1 211 ? 2.024 -38.237 -21.742 1.00 32.65 211 GLY A O 1
ATOM 1659 N N . CYS A 1 212 ? -0.091 -38.153 -20.994 1.00 31.32 212 CYS A N 1
ATOM 1660 C CA . CYS A 1 212 ? -0.201 -39.605 -20.872 1.00 32.10 212 CYS A CA 1
ATOM 1661 C C . CYS A 1 212 ? -0.481 -40.258 -22.223 1.00 32.25 212 CYS A C 1
ATOM 1662 O O . CYS A 1 212 ? -1.024 -39.633 -23.136 1.00 31.93 212 CYS A O 1
ATOM 1665 N N . ASP A 1 213 ? -0.057 -41.510 -22.341 1.00 33.01 213 ASP A N 1
ATOM 1666 C CA . ASP A 1 213 ? -0.517 -42.428 -23.377 1.00 33.13 213 ASP A CA 1
ATOM 1667 C C . ASP A 1 213 ? -1.474 -43.421 -22.697 1.00 32.05 213 ASP A C 1
ATOM 1668 O O . ASP A 1 213 ? -1.040 -44.235 -21.879 1.00 32.28 213 ASP A O 1
ATOM 1673 N N . PRO A 1 214 ? -2.783 -43.334 -23.005 1.00 30.51 214 PRO A N 1
ATOM 1674 C CA . PRO A 1 214 ? -3.787 -44.192 -22.366 1.00 29.79 214 PRO A CA 1
ATOM 1675 C C . PRO A 1 214 ? -3.482 -45.691 -22.374 1.00 30.05 214 PRO A C 1
ATOM 1676 O O . PRO A 1 214 ? -3.788 -46.371 -21.398 1.00 29.70 214 PRO A O 1
ATOM 1680 N N . ASP A 1 215 ? -2.893 -46.194 -23.457 1.00 30.28 215 ASP A N 1
ATOM 1681 C CA . ASP A 1 215 ? -2.501 -47.607 -23.553 1.00 30.91 215 ASP A CA 1
ATOM 1682 C C . ASP A 1 215 ? -1.642 -48.080 -22.383 1.00 31.15 215 ASP A C 1
ATOM 1683 O O . ASP A 1 215 ? -1.833 -49.185 -21.883 1.00 31.37 215 ASP A O 1
ATOM 1688 N N . VAL A 1 216 ? -0.688 -47.251 -21.965 1.00 31.19 216 VAL A N 1
ATOM 1689 C CA . VAL A 1 216 ? 0.216 -47.618 -20.876 1.00 32.02 216 VAL A CA 1
ATOM 1690 C C . VAL A 1 216 ? -0.253 -47.064 -19.530 1.00 31.00 216 VAL A C 1
ATOM 1691 O O . VAL A 1 216 ? -0.273 -47.791 -18.539 1.00 31.47 216 VAL A O 1
ATOM 1695 N N . HIS A 1 217 ? -0.664 -45.798 -19.503 1.00 29.75 217 HIS A N 1
ATOM 1696 C CA . HIS A 1 217 ? -0.955 -45.115 -18.238 1.00 28.87 217 HIS A CA 1
ATOM 1697 C C . HIS A 1 217 ? -2.290 -45.473 -17.590 1.00 27.71 217 HIS A C 1
ATOM 1698 O O . HIS A 1 217 ? -2.500 -45.155 -16.422 1.00 27.30 217 HIS A O 1
ATOM 1705 N N . TRP A 1 218 ? -3.183 -46.137 -18.321 1.00 27.02 218 TRP A N 1
ATOM 1706 C CA . TRP A 1 218 ? -4.463 -46.546 -17.743 1.00 26.44 218 TRP A CA 1
ATOM 1707 C C . TRP A 1 218 ? -4.244 -47.527 -16.590 1.00 27.25 218 TRP A C 1
ATOM 1708 O O . TRP A 1 218 ? -4.933 -47.453 -15.574 1.00 27.00 218 TRP A O 1
ATOM 1719 N N . THR A 1 219 ? -3.282 -48.435 -16.756 1.00 28.17 219 THR A N 1
ATOM 1720 C CA . THR A 1 219 ? -2.905 -49.375 -15.701 1.00 29.03 219 THR A CA 1
ATOM 1721 C C . THR A 1 219 ? -2.422 -48.649 -14.448 1.00 29.00 219 THR A C 1
ATOM 1722 O O . THR A 1 219 ? -2.871 -48.954 -13.345 1.00 29.36 219 THR A O 1
ATOM 1726 N N . ALA A 1 220 ? -1.510 -47.695 -14.622 1.00 28.88 220 ALA A N 1
ATOM 1727 C CA . ALA A 1 220 ? -0.979 -46.922 -13.499 1.00 28.86 220 ALA A CA 1
ATOM 1728 C C . ALA A 1 220 ? -2.067 -46.088 -12.823 1.00 27.78 220 ALA A C 1
ATOM 1729 O O . ALA A 1 220 ? -2.175 -46.085 -11.593 1.00 27.96 220 ALA A O 1
ATOM 1731 N N . PHE A 1 221 ? -2.869 -45.386 -13.625 1.00 26.61 221 PHE A N 1
ATOM 1732 C CA . PHE A 1 221 ? -3.990 -44.597 -13.101 1.00 25.79 221 PHE A CA 1
ATOM 1733 C C . PHE A 1 221 ? -4.952 -45.472 -12.301 1.00 26.01 221 PHE A C 1
ATOM 1734 O O . PHE A 1 221 ? -5.306 -45.144 -11.165 1.00 25.82 221 PHE A O 1
ATOM 1742 N N . GLY A 1 222 ? -5.378 -46.573 -12.913 1.00 26.33 222 GLY A N 1
ATOM 1743 C CA . GLY A 1 222 ? -6.334 -47.492 -12.301 1.00 26.79 222 GLY A CA 1
ATOM 1744 C C . GLY A 1 222 ? -5.830 -48.138 -11.023 1.00 27.86 222 GLY A C 1
ATOM 1745 O O . GLY A 1 222 ? -6.568 -48.233 -10.041 1.00 27.76 222 GLY A O 1
ATOM 1746 N N . VAL A 1 223 ? -4.575 -48.581 -11.032 1.00 28.76 223 VAL A N 1
ATOM 1747 C CA . VAL A 1 223 ? -3.967 -49.184 -9.843 1.00 30.00 223 VAL A CA 1
ATOM 1748 C C . VAL A 1 223 ? -3.927 -48.182 -8.685 1.00 29.85 223 VAL A C 1
ATOM 1749 O O . VAL A 1 223 ? -4.201 -48.542 -7.542 1.00 30.59 223 VAL A O 1
ATOM 1753 N N . ALA A 1 224 ? -3.604 -46.927 -8.985 1.00 29.21 224 ALA A N 1
ATOM 1754 C CA . ALA A 1 224 ? -3.534 -45.887 -7.958 1.00 29.11 224 ALA A CA 1
ATOM 1755 C C . ALA A 1 224 ? -4.911 -45.523 -7.387 1.00 28.64 224 ALA A C 1
ATOM 1756 O O . ALA A 1 224 ? -5.001 -45.077 -6.245 1.00 28.84 224 ALA A O 1
ATOM 1758 N N . MET A 1 225 ? -5.970 -45.720 -8.173 1.00 28.15 225 MET A N 1
ATOM 1759 C CA . MET A 1 225 ? -7.336 -45.364 -7.760 1.00 27.99 225 MET A CA 1
ATOM 1760 C C . MET A 1 225 ? -8.178 -46.533 -7.222 1.00 28.67 225 MET A C 1
ATOM 1761 O O . MET A 1 225 ? -9.181 -46.304 -6.540 1.00 28.57 225 MET A O 1
ATOM 1766 N N . GLN A 1 226 ? -7.785 -47.770 -7.524 1.00 29.46 226 GLN A N 1
ATOM 1767 C CA . GLN A 1 226 ? -8.611 -48.949 -7.210 1.00 30.49 226 GLN A CA 1
ATOM 1768 C C . GLN A 1 226 ? -8.822 -49.195 -5.707 1.00 31.58 226 GLN A C 1
ATOM 1769 O O . GLN A 1 226 ? -9.809 -49.816 -5.315 1.00 31.93 226 GLN A O 1
ATOM 1775 N N . GLY A 1 227 ? -7.892 -48.724 -4.879 1.00 32.39 227 GLY A N 1
ATOM 1776 C CA . GLY A 1 227 ? -7.998 -48.874 -3.424 1.00 33.64 227 GLY A CA 1
ATOM 1777 C C . GLY A 1 227 ? -9.008 -47.949 -2.764 1.00 33.69 227 GLY A C 1
ATOM 1778 O O . GLY A 1 227 ? -9.475 -48.232 -1.663 1.00 34.71 227 GLY A O 1
ATOM 1779 N N . PHE A 1 228 ? -9.342 -46.839 -3.420 1.00 33.02 228 PHE A N 1
ATOM 1780 C CA . PHE A 1 228 ? -10.303 -45.885 -2.868 1.00 32.95 228 PHE A CA 1
ATOM 1781 C C . PHE A 1 228 ? -11.721 -46.442 -2.909 1.00 33.75 228 PHE A C 1
ATOM 1782 O O . PHE A 1 228 ? -12.065 -47.222 -3.796 1.00 34.07 228 PHE A O 1
ATOM 1790 N N . GLU A 1 229 ? -12.536 -46.031 -1.944 1.00 34.63 229 GLU A N 1
ATOM 1791 C CA . GLU A 1 229 ? -13.920 -46.487 -1.850 1.00 35.94 229 GLU A CA 1
ATOM 1792 C C . GLU A 1 229 ? -14.716 -46.080 -3.087 1.00 34.87 229 GLU A C 1
ATOM 1793 O O . GLU A 1 229 ? -15.525 -46.854 -3.599 1.00 35.08 229 GLU A O 1
ATOM 1799 N N . ARG A 1 230 ? -14.481 -44.862 -3.564 1.00 33.75 230 ARG A N 1
ATOM 1800 C CA . ARG A 1 230 ? -15.187 -44.365 -4.737 1.00 33.04 230 ARG A CA 1
ATOM 1801 C C . ARG A 1 230 ? -14.354 -43.441 -5.608 1.00 30.82 230 ARG A C 1
ATOM 1802 O O . ARG A 1 230 ? -13.338 -42.886 -5.178 1.00 29.77 230 ARG A O 1
ATOM 1810 N N . VAL A 1 231 ? -14.806 -43.311 -6.851 1.00 29.03 231 VAL A N 1
ATOM 1811 C CA . VAL A 1 231 ? -14.235 -42.389 -7.813 1.00 27.47 231 VAL A CA 1
ATOM 1812 C C . VAL A 1 231 ? -15.395 -41.714 -8.541 1.00 26.73 231 VAL A C 1
ATOM 1813 O O . VAL A 1 231 ? -16.299 -42.385 -9.042 1.00 26.54 231 VAL A O 1
ATOM 1817 N N . TYR A 1 232 ? -15.369 -40.385 -8.568 1.00 25.87 232 TYR A N 1
ATOM 1818 C CA . TYR A 1 232 ? -16.397 -39.588 -9.226 1.00 25.41 232 TYR A CA 1
ATOM 1819 C C . TYR A 1 232 ? -15.805 -38.959 -10.474 1.00 24.88 232 TYR A C 1
ATOM 1820 O O . TYR A 1 232 ? -14.626 -38.611 -10.487 1.00 24.82 232 TYR A O 1
ATOM 1829 N N . ASP A 1 233 ? -16.612 -38.817 -11.521 1.00 24.89 233 ASP A N 1
ATOM 1830 C CA . ASP A 1 233 ? -16.162 -38.128 -12.733 1.00 24.50 233 ASP A CA 1
ATOM 1831 C C . ASP A 1 233 ? -16.863 -36.780 -12.885 1.00 24.41 233 ASP A C 1
ATOM 1832 O O . ASP A 1 233 ? -18.034 -36.630 -12.536 1.00 25.27 233 ASP A O 1
ATOM 1837 N N . VAL A 1 234 ? -16.120 -35.798 -13.381 1.00 24.06 234 VAL A N 1
ATOM 1838 C CA . VAL A 1 234 ? -16.602 -34.427 -13.481 1.00 23.89 234 VAL A CA 1
ATOM 1839 C C . VAL A 1 234 ? -16.245 -33.872 -14.849 1.00 23.44 234 VAL A C 1
ATOM 1840 O O . VAL A 1 234 ? -15.124 -34.050 -15.318 1.00 22.83 234 VAL A O 1
ATOM 1844 N N . ASP A 1 235 ? -17.204 -33.196 -15.473 1.00 23.57 235 ASP A N 1
ATOM 1845 C CA . ASP A 1 235 ? -17.009 -32.565 -16.766 1.00 23.56 235 ASP A CA 1
ATOM 1846 C C . ASP A 1 235 ? -17.125 -31.049 -16.601 1.00 23.88 235 ASP A C 1
ATOM 1847 O O . ASP A 1 235 ? -18.104 -30.557 -16.046 1.00 24.14 235 ASP A O 1
ATOM 1852 N N . TYR A 1 236 ? -16.113 -30.324 -17.074 1.00 24.03 236 TYR A N 1
ATOM 1853 C CA . TYR A 1 236 ? -16.097 -28.859 -17.029 1.00 24.50 236 TYR A CA 1
ATOM 1854 C C . TYR A 1 236 ? -16.547 -28.209 -18.342 1.00 25.02 236 TYR A C 1
ATOM 1855 O O . TYR A 1 236 ? -16.746 -26.994 -18.387 1.00 25.26 236 TYR A O 1
ATOM 1864 N N . SER A 1 237 ? -16.688 -28.991 -19.411 1.00 25.09 237 SER A N 1
ATOM 1865 C CA . SER A 1 237 ? -16.964 -28.411 -20.724 1.00 25.97 237 SER A CA 1
ATOM 1866 C C . SER A 1 237 ? -18.258 -27.606 -20.677 1.00 26.62 237 SER A C 1
ATOM 1867 O O . SER A 1 237 ? -19.280 -28.082 -20.190 1.00 27.24 237 SER A O 1
ATOM 1870 N N . ASN A 1 238 ? -18.185 -26.367 -21.148 1.00 27.25 238 ASN A N 1
ATOM 1871 C CA . ASN A 1 238 ? -19.316 -25.456 -21.107 1.00 28.21 238 ASN A CA 1
ATOM 1872 C C . ASN A 1 238 ? -19.176 -24.449 -22.233 1.00 28.69 238 ASN A C 1
ATOM 1873 O O . ASN A 1 238 ? -18.279 -23.607 -22.215 1.00 28.98 238 ASN A O 1
ATOM 1878 N N . PHE A 1 239 ? -20.063 -24.549 -23.215 1.00 29.46 239 PHE A N 1
ATOM 1879 C CA . PHE A 1 239 ? -20.022 -23.682 -24.381 1.00 30.11 239 PHE A CA 1
ATOM 1880 C C . PHE A 1 239 ? -20.318 -22.228 -24.015 1.00 31.38 239 PHE A C 1
ATOM 1881 O O . PHE A 1 239 ? -19.781 -21.315 -24.633 1.00 31.81 239 PHE A O 1
ATOM 1889 N N . ASP A 1 240 ? -21.159 -22.024 -23.004 1.00 32.31 240 ASP A N 1
ATOM 1890 C CA . ASP A 1 240 ? -21.678 -20.695 -22.673 1.00 34.04 240 ASP A CA 1
ATOM 1891 C C . ASP A 1 240 ? -20.772 -19.829 -21.791 1.00 33.89 240 ASP A C 1
ATOM 1892 O O . ASP A 1 240 ? -21.072 -18.655 -21.583 1.00 34.39 240 ASP A O 1
ATOM 1897 N N . SER A 1 241 ? -19.677 -20.382 -21.273 1.00 33.02 241 SER A N 1
ATOM 1898 C CA . SER A 1 241 ? -18.816 -19.614 -20.370 1.00 33.24 241 SER A CA 1
ATOM 1899 C C . SER A 1 241 ? -17.341 -19.970 -20.507 1.00 32.32 241 SER A C 1
ATOM 1900 O O . SER A 1 241 ? -16.990 -20.992 -21.096 1.00 31.49 241 SER A O 1
ATOM 1903 N N . THR A 1 242 ? -16.489 -19.105 -19.960 1.00 32.32 242 THR A N 1
ATOM 1904 C CA . THR A 1 242 ? -15.042 -19.284 -20.019 1.00 31.98 242 THR A CA 1
ATOM 1905 C C . THR A 1 242 ? -14.405 -19.033 -18.657 1.00 32.20 242 THR A C 1
ATOM 1906 O O . THR A 1 242 ? -15.086 -18.635 -17.712 1.00 32.77 242 THR A O 1
ATOM 1910 N N . HIS A 1 243 ? -13.095 -19.248 -18.561 1.00 31.89 243 HIS A N 1
ATOM 1911 C CA . HIS A 1 243 ? -12.383 -19.055 -17.301 1.00 32.06 243 HIS A CA 1
ATOM 1912 C C . HIS A 1 243 ? -12.403 -17.601 -16.859 1.00 33.36 243 HIS A C 1
ATOM 1913 O O . HIS A 1 243 ? -12.251 -16.686 -17.673 1.00 33.58 243 HIS A O 1
ATOM 1920 N N . SER A 1 244 ? -12.590 -17.407 -15.558 1.00 33.98 244 SER A N 1
ATOM 1921 C CA . SER A 1 244 ? -12.510 -16.091 -14.949 1.00 35.39 244 SER A CA 1
ATOM 1922 C C . SER A 1 244 ? -11.158 -15.447 -15.244 1.00 35.96 244 SER A C 1
ATOM 1923 O O . SER A 1 244 ? -10.123 -16.114 -15.222 1.00 35.98 244 SER A O 1
ATOM 1926 N N . VAL A 1 245 ? -11.177 -14.152 -15.533 1.00 36.91 245 VAL A N 1
ATOM 1927 C CA . VAL A 1 245 ? -9.947 -13.378 -15.663 1.00 37.48 245 VAL A CA 1
ATOM 1928 C C . VAL A 1 245 ? -9.129 -13.431 -14.367 1.00 37.58 245 VAL A C 1
ATOM 1929 O O . VAL A 1 245 ? -7.898 -13.448 -14.406 1.00 37.77 245 VAL A O 1
ATOM 1933 N N . ALA A 1 246 ? -9.820 -13.469 -13.228 1.00 37.20 246 ALA A N 1
ATOM 1934 C CA . ALA A 1 246 ? -9.169 -13.524 -11.917 1.00 37.41 246 ALA A CA 1
ATOM 1935 C C . ALA A 1 246 ? -8.343 -14.798 -11.722 1.00 36.44 246 ALA A C 1
ATOM 1936 O O . ALA A 1 246 ? -7.355 -14.793 -10.987 1.00 36.50 246 ALA A O 1
ATOM 1938 N N . VAL A 1 247 ? -8.749 -15.882 -12.381 1.00 46.18 247 VAL A N 1
ATOM 1939 C CA . VAL A 1 247 ? -8.027 -17.151 -12.302 1.00 45.09 247 VAL A CA 1
ATOM 1940 C C . VAL A 1 247 ? -6.612 -17.043 -12.877 1.00 45.68 247 VAL A C 1
ATOM 1941 O O . VAL A 1 247 ? -5.679 -17.666 -12.364 1.00 45.47 247 VAL A O 1
ATOM 1945 N N . PHE A 1 248 ? -6.460 -16.251 -13.937 1.00 35.05 248 PHE A N 1
ATOM 1946 C CA . PHE A 1 248 ? -5.150 -16.003 -14.534 1.00 35.80 248 PHE A CA 1
ATOM 1947 C C . PHE A 1 248 ? -4.233 -15.269 -13.562 1.00 36.97 248 PHE A C 1
ATOM 1948 O O . PHE A 1 248 ? -3.051 -15.592 -13.453 1.00 37.18 248 PHE A O 1
ATOM 1956 N N . ARG A 1 249 ? -4.786 -14.279 -12.864 1.00 38.03 249 ARG A N 1
ATOM 1957 C CA . ARG A 1 249 ? -4.033 -13.531 -11.854 1.00 39.71 249 ARG A CA 1
ATOM 1958 C C . ARG A 1 249 ? -3.585 -14.442 -10.708 1.00 38.89 249 ARG A C 1
ATOM 1959 O O . ARG A 1 249 ? -2.469 -14.302 -10.208 1.00 39.96 249 ARG A O 1
ATOM 1967 N N . LEU A 1 250 ? -4.451 -15.372 -10.304 1.00 37.16 250 LEU A N 1
ATOM 1968 C CA . LEU A 1 250 ? -4.112 -16.334 -9.250 1.00 36.73 250 LEU A CA 1
ATOM 1969 C C . LEU A 1 250 ? -2.954 -17.246 -9.650 1.00 36.28 250 LEU A C 1
ATOM 1970 O O . LEU A 1 250 ? -2.041 -17.461 -8.860 1.00 36.93 250 LEU A O 1
ATOM 1975 N N . LEU A 1 251 ? -2.994 -17.783 -10.867 1.00 35.46 251 LEU A N 1
ATOM 1976 C CA . LEU A 1 251 ? -1.901 -18.622 -11.361 1.00 35.47 251 LEU A CA 1
ATOM 1977 C C . LEU A 1 251 ? -0.593 -17.839 -11.449 1.00 36.81 251 LEU A C 1
ATOM 1978 O O . LEU A 1 251 ? 0.467 -18.359 -11.108 1.00 37.19 251 LEU A O 1
ATOM 1983 N N . ALA A 1 252 ? -0.678 -16.590 -11.901 1.00 37.61 252 ALA A N 1
ATOM 1984 C CA . ALA A 1 252 ? 0.503 -15.744 -12.073 1.00 39.35 252 ALA A CA 1
ATOM 1985 C C . ALA A 1 252 ? 1.299 -15.569 -10.782 1.00 40.57 252 ALA A C 1
ATOM 1986 O O . ALA A 1 252 ? 2.527 -15.650 -10.793 1.00 41.77 252 ALA A O 1
ATOM 1988 N N . GLU A 1 253 ? 0.600 -15.343 -9.673 1.00 40.63 253 GLU A N 1
ATOM 1989 C CA . GLU A 1 253 ? 1.263 -14.992 -8.413 1.00 41.99 253 GLU A CA 1
ATOM 1990 C C . GLU A 1 253 ? 1.252 -16.078 -7.338 1.00 41.06 253 GLU A C 1
ATOM 1991 O O . GLU A 1 253 ? 1.984 -15.969 -6.357 1.00 42.49 253 GLU A O 1
ATOM 1997 N N . GLU A 1 254 ? 0.444 -17.123 -7.514 1.00 39.21 254 GLU A N 1
ATOM 1998 C CA . GLU A 1 254 ? 0.444 -18.258 -6.584 1.00 38.41 254 GLU A CA 1
ATOM 1999 C C . GLU A 1 254 ? 1.094 -19.514 -7.160 1.00 37.68 254 GLU A C 1
ATOM 2000 O O . GLU A 1 254 ? 1.679 -20.298 -6.415 1.00 38.04 254 GLU A O 1
ATOM 2006 N N . PHE A 1 255 ? 0.989 -19.716 -8.473 1.00 36.90 255 PHE A N 1
ATOM 2007 C CA . PHE A 1 255 ? 1.509 -20.929 -9.106 1.00 35.96 255 PHE A CA 1
ATOM 2008 C C . PHE A 1 255 ? 2.758 -20.639 -9.943 1.00 36.68 255 PHE A C 1
ATOM 2009 O O . PHE A 1 255 ? 3.856 -21.053 -9.573 1.00 37.31 255 PHE A O 1
ATOM 2017 N N . PHE A 1 256 ? 2.596 -19.915 -11.050 1.00 36.50 256 PHE A N 1
ATOM 2018 C CA . PHE A 1 256 ? 3.708 -19.606 -11.954 1.00 37.47 256 PHE A CA 1
ATOM 2019 C C . PHE A 1 256 ? 4.439 -18.341 -11.507 1.00 39.26 256 PHE A C 1
ATOM 2020 O O . PHE A 1 256 ? 4.564 -17.382 -12.271 1.00 40.12 256 PHE A O 1
ATOM 2028 N N . SER A 1 257 ? 4.938 -18.352 -10.273 1.00 40.07 257 SER A N 1
ATOM 2029 C CA . SER A 1 257 ? 5.547 -17.170 -9.665 1.00 41.68 257 SER A CA 1
ATOM 2030 C C . SER A 1 257 ? 7.065 -17.259 -9.688 1.00 43.37 257 SER A C 1
ATOM 2031 O O . SER A 1 257 ? 7.636 -18.327 -9.914 1.00 42.96 257 SER A O 1
ATOM 2034 N N . GLU A 1 258 ? 7.713 -16.127 -9.435 1.00 45.40 258 GLU A N 1
ATOM 2035 C CA . GLU A 1 258 ? 9.171 -16.076 -9.345 1.00 47.52 258 GLU A CA 1
ATOM 2036 C C . GLU A 1 258 ? 9.683 -16.919 -8.176 1.00 47.91 258 GLU A C 1
ATOM 2037 O O . GLU A 1 258 ? 10.770 -17.490 -8.250 1.00 48.76 258 GLU A O 1
ATOM 2043 N N . GLU A 1 259 ? 8.883 -17.013 -7.115 1.00 47.55 259 GLU A N 1
ATOM 2044 C CA . GLU A 1 259 ? 9.228 -17.819 -5.942 1.00 48.10 259 GLU A CA 1
ATOM 2045 C C . GLU A 1 259 ? 9.363 -19.301 -6.302 1.00 46.54 259 GLU A C 1
ATOM 2046 O O . GLU A 1 259 ? 10.205 -20.003 -5.742 1.00 47.20 259 GLU A O 1
ATOM 2052 N N . ASN A 1 260 ? 8.535 -19.767 -7.238 1.00 44.51 260 ASN A N 1
ATOM 2053 C CA . ASN A 1 260 ? 8.605 -21.147 -7.730 1.00 43.18 260 ASN A CA 1
ATOM 2054 C C . ASN A 1 260 ? 9.551 -21.335 -8.931 1.00 43.64 260 ASN A C 1
ATOM 2055 O O . ASN A 1 260 ? 9.536 -22.386 -9.578 1.00 42.83 260 ASN A O 1
ATOM 2060 N N . GLY A 1 261 ? 10.365 -20.319 -9.223 1.00 44.80 261 GLY A N 1
ATOM 2061 C CA . GLY A 1 261 ? 11.456 -20.432 -10.194 1.00 45.75 261 GLY A CA 1
ATOM 2062 C C . GLY A 1 261 ? 11.182 -19.934 -11.603 1.00 45.26 261 GLY A C 1
ATOM 2063 O O . GLY A 1 261 ? 11.982 -20.178 -12.503 1.00 45.81 261 GLY A O 1
ATOM 2064 N N . PHE A 1 262 ? 10.071 -19.227 -11.805 1.00 44.11 262 PHE A N 1
ATOM 2065 C CA . PHE A 1 262 ? 9.695 -18.764 -13.144 1.00 43.70 262 PHE A CA 1
ATOM 2066 C C . PHE A 1 262 ? 10.231 -17.375 -13.462 1.00 45.41 262 PHE A C 1
ATOM 2067 O O . PHE A 1 262 ? 10.536 -16.590 -12.567 1.00 46.44 262 PHE A O 1
ATOM 2075 N N . ASP A 1 263 ? 10.335 -17.089 -14.755 1.00 45.82 263 ASP A N 1
ATOM 2076 C CA . ASP A 1 263 ? 10.838 -15.811 -15.236 1.00 47.71 263 ASP A CA 1
ATOM 2077 C C . ASP A 1 263 ? 9.877 -14.680 -14.851 1.00 47.49 263 ASP A C 1
ATOM 2078 O O . ASP A 1 263 ? 8.661 -14.878 -14.870 1.00 45.71 263 ASP A O 1
ATOM 2083 N N . PRO A 1 264 ? 10.416 -13.491 -14.499 1.00 49.51 264 PRO A N 1
ATOM 2084 C CA . PRO A 1 264 ? 9.574 -12.330 -14.174 1.00 49.61 264 PRO A CA 1
ATOM 2085 C C . PRO A 1 264 ? 8.529 -11.961 -15.235 1.00 48.72 264 PRO A C 1
ATOM 2086 O O . PRO A 1 264 ? 7.498 -11.381 -14.898 1.00 48.30 264 PRO A O 1
ATOM 2090 N N . LEU A 1 265 ? 8.797 -12.292 -16.496 1.00 48.71 265 LEU A N 1
ATOM 2091 C CA . LEU A 1 265 ? 7.902 -11.947 -17.599 1.00 48.04 265 LEU A CA 1
ATOM 2092 C C . LEU A 1 265 ? 6.642 -12.824 -17.679 1.00 45.77 265 LEU A C 1
ATOM 2093 O O . LEU A 1 265 ? 5.694 -12.472 -18.384 1.00 45.00 265 LEU A O 1
ATOM 2098 N N . VAL A 1 266 ? 6.622 -13.949 -16.963 1.00 44.78 266 VAL A N 1
ATOM 2099 C CA . VAL A 1 266 ? 5.494 -14.895 -17.036 1.00 42.79 266 VAL A CA 1
ATOM 2100 C C . VAL A 1 266 ? 4.149 -14.235 -16.712 1.00 42.04 266 VAL A C 1
ATOM 2101 O O . VAL A 1 266 ? 3.154 -14.485 -17.395 1.00 40.78 266 VAL A O 1
ATOM 2105 N N . LYS A 1 267 ? 4.123 -13.397 -15.678 1.00 43.00 267 LYS A N 1
ATOM 2106 C CA . LYS A 1 267 ? 2.900 -12.679 -15.298 1.00 42.81 267 LYS A CA 1
ATOM 2107 C C . LYS A 1 267 ? 2.321 -11.868 -16.460 1.00 43.03 267 LYS A C 1
ATOM 2108 O O . LYS A 1 267 ? 1.104 -11.801 -16.629 1.00 41.91 267 LYS A O 1
ATOM 2114 N N . ASP A 1 268 ? 3.203 -11.273 -17.261 1.00 44.59 268 ASP A N 1
ATOM 2115 C CA . ASP A 1 268 ? 2.798 -10.458 -18.405 1.00 45.11 268 ASP A CA 1
ATOM 2116 C C . ASP A 1 268 ? 2.313 -11.328 -19.562 1.00 43.92 268 ASP A C 1
ATOM 2117 O O . ASP A 1 268 ? 1.364 -10.966 -20.259 1.00 43.31 268 ASP A O 1
ATOM 2122 N N . TYR A 1 269 ? 2.970 -12.468 -19.767 1.00 43.59 269 TYR A N 1
ATOM 2123 C CA . TYR A 1 269 ? 2.545 -13.421 -20.787 1.00 42.62 269 TYR A CA 1
ATOM 2124 C C . TYR A 1 269 ? 1.163 -13.984 -20.457 1.00 40.76 269 TYR A C 1
ATOM 2125 O O . TYR A 1 269 ? 0.291 -14.045 -21.323 1.00 39.81 269 TYR A O 1
ATOM 2134 N N . LEU A 1 270 ? 0.969 -14.388 -19.203 1.00 40.17 270 LEU A N 1
ATOM 2135 C CA . LEU A 1 270 ? -0.332 -14.880 -18.748 1.00 38.72 270 LEU A CA 1
ATOM 2136 C C . LEU A 1 270 ? -1.422 -13.818 -18.882 1.00 38.93 270 LEU A C 1
ATOM 2137 O O . LEU A 1 270 ? -2.565 -14.138 -19.201 1.00 37.62 270 LEU A O 1
ATOM 2142 N N . GLU A 1 271 ? -1.064 -12.558 -18.647 1.00 40.73 271 GLU A N 1
ATOM 2143 C CA . GLU A 1 271 ? -2.001 -11.452 -18.825 1.00 41.57 271 GLU A CA 1
ATOM 2144 C C . GLU A 1 271 ? -2.402 -11.298 -20.294 1.00 41.08 271 GLU A C 1
ATOM 2145 O O . GLU A 1 271 ? -3.559 -10.992 -20.589 1.00 40.37 271 GLU A O 1
ATOM 2151 N N . SER A 1 272 ? -1.455 -11.522 -21.206 1.00 41.18 272 SER A N 1
ATOM 2152 C CA . SER A 1 272 ? -1.741 -11.471 -22.646 1.00 41.11 272 SER A CA 1
ATOM 2153 C C . SER A 1 272 ? -2.680 -12.597 -23.095 1.00 39.44 272 SER A C 1
ATOM 2154 O O . SER A 1 272 ? -3.338 -12.476 -24.126 1.00 39.30 272 SER A O 1
ATOM 2157 N N . LEU A 1 273 ? -2.723 -13.692 -22.337 1.00 38.42 273 LEU A N 1
ATOM 2158 C CA . LEU A 1 273 ? -3.732 -14.734 -22.543 1.00 37.03 273 LEU A CA 1
ATOM 2159 C C . LEU A 1 273 ? -5.065 -14.324 -21.925 1.00 36.44 273 LEU A C 1
ATOM 2160 O O . LEU A 1 273 ? -6.112 -14.509 -22.536 1.00 35.73 273 LEU A O 1
ATOM 2165 N N . ALA A 1 274 ? -5.016 -13.771 -20.714 1.00 36.96 274 ALA A N 1
ATOM 2166 C CA . ALA A 1 274 ? -6.220 -13.383 -19.970 1.00 36.84 274 ALA A CA 1
ATOM 2167 C C . ALA A 1 274 ? -7.081 -12.373 -20.725 1.00 37.56 274 ALA A C 1
ATOM 2168 O O . ALA A 1 274 ? -8.281 -12.583 -20.909 1.00 36.83 274 ALA A O 1
ATOM 2170 N N . ILE A 1 275 ? -6.461 -11.273 -21.139 1.00 39.16 275 ILE A N 1
ATOM 2171 C CA . ILE A 1 275 ? -7.137 -10.233 -21.906 1.00 40.11 275 ILE A CA 1
ATOM 2172 C C . ILE A 1 275 ? -6.401 -10.096 -23.231 1.00 40.91 275 ILE A C 1
ATOM 2173 O O . ILE A 1 275 ? -5.218 -9.757 -23.251 1.00 41.80 275 ILE A O 1
ATOM 2178 N N . SER A 1 276 ? -7.098 -10.368 -24.333 1.00 40.82 276 SER A N 1
ATOM 2179 C CA . SER A 1 276 ? -6.463 -10.426 -25.648 1.00 41.61 276 SER A CA 1
ATOM 2180 C C . SER A 1 276 ? -7.338 -9.865 -26.767 1.00 42.19 276 SER A C 1
ATOM 2181 O O . SER A 1 276 ? -8.566 -9.818 -26.654 1.00 41.49 276 SER A O 1
ATOM 2184 N N . LYS A 1 277 ? -6.677 -9.450 -27.847 1.00 43.34 277 LYS A N 1
ATOM 2185 C CA . LYS A 1 277 ? -7.342 -8.938 -29.041 1.00 43.99 277 LYS A CA 1
ATOM 2186 C C . LYS A 1 277 ? -7.479 -10.058 -30.064 1.00 42.60 277 LYS A C 1
ATOM 2187 O O . LYS A 1 277 ? -6.538 -10.821 -30.278 1.00 41.94 277 LYS A O 1
ATOM 2193 N N . HIS A 1 278 ? -8.644 -10.145 -30.702 1.00 42.00 278 HIS A N 1
ATOM 2194 C CA . HIS A 1 278 ? -8.931 -11.219 -31.651 1.00 41.36 278 HIS A CA 1
ATOM 2195 C C . HIS A 1 278 ? -9.467 -10.681 -32.974 1.00 42.09 278 HIS A C 1
ATOM 2196 O O . HIS A 1 278 ? -10.380 -9.856 -32.991 1.00 42.80 278 HIS A O 1
ATOM 2203 N N . ALA A 1 279 ? -8.888 -11.157 -34.075 1.00 42.08 279 ALA A N 1
ATOM 2204 C CA . ALA A 1 279 ? -9.317 -10.771 -35.416 1.00 42.88 279 ALA A CA 1
ATOM 2205 C C . ALA A 1 279 ? -10.195 -11.861 -36.018 1.00 41.75 279 ALA A C 1
ATOM 2206 O O . ALA A 1 279 ? -9.761 -13.003 -36.179 1.00 40.40 279 ALA A O 1
ATOM 2208 N N . TYR A 1 280 ? -11.432 -11.496 -36.341 1.00 42.14 280 TYR A N 1
ATOM 2209 C CA . TYR A 1 280 ? -12.390 -12.406 -36.957 1.00 41.79 280 TYR A CA 1
ATOM 2210 C C . TYR A 1 280 ? -13.004 -11.702 -38.164 1.00 43.49 280 TYR A C 1
ATOM 2211 O O . TYR A 1 280 ? -13.842 -10.816 -38.009 1.00 43.84 280 TYR A O 1
ATOM 2220 N N . GLU A 1 281 ? -12.576 -12.099 -39.360 1.00 45.18 281 GLU A N 1
ATOM 2221 C CA . GLU A 1 281 ? -12.907 -11.381 -40.595 1.00 47.88 281 GLU A CA 1
ATOM 2222 C C . GLU A 1 281 ? -12.452 -9.923 -40.468 1.00 49.66 281 GLU A C 1
ATOM 2223 O O . GLU A 1 281 ? -11.276 -9.683 -40.196 1.00 49.91 281 GLU A O 1
ATOM 2229 N N . GLU A 1 282 ? -13.355 -8.960 -40.650 1.00 50.96 282 GLU A N 1
ATOM 2230 C CA . GLU A 1 282 ? -13.003 -7.546 -40.476 1.00 53.06 282 GLU A CA 1
ATOM 2231 C C . GLU A 1 282 ? -13.248 -7.082 -39.038 1.00 52.72 282 GLU A C 1
ATOM 2232 O O . GLU A 1 282 ? -12.755 -6.030 -38.633 1.00 54.00 282 GLU A O 1
ATOM 2238 N N . LYS A 1 283 ? -13.990 -7.877 -38.267 1.00 51.26 283 LYS A N 1
ATOM 2239 C CA . LYS A 1 283 ? -14.295 -7.541 -36.880 1.00 50.81 283 LYS A CA 1
ATOM 2240 C C . LYS A 1 283 ? -13.061 -7.693 -35.990 1.00 50.01 283 LYS A C 1
ATOM 2241 O O . LYS A 1 283 ? -12.213 -8.553 -36.232 1.00 49.23 283 LYS A O 1
ATOM 2247 N N . ARG A 1 284 ? -12.962 -6.830 -34.981 1.00 50.14 284 ARG A N 1
ATOM 2248 C CA . ARG A 1 284 ? -11.884 -6.877 -33.995 1.00 49.61 284 ARG A CA 1
ATOM 2249 C C . ARG A 1 284 ? -12.493 -6.791 -32.606 1.00 49.02 284 ARG A C 1
ATOM 2250 O O . ARG A 1 284 ? -13.245 -5.862 -32.316 1.00 49.77 284 ARG A O 1
ATOM 2258 N N . TYR A 1 285 ? -12.172 -7.763 -31.757 1.00 48.07 285 TYR A N 1
ATOM 2259 C CA . TYR A 1 285 ? -12.706 -7.820 -30.400 1.00 47.61 285 TYR A CA 1
ATOM 2260 C C . TYR A 1 285 ? -11.587 -7.779 -29.371 1.00 47.07 285 TYR A C 1
ATOM 2261 O O . TYR A 1 285 ? -10.519 -8.348 -29.590 1.00 46.60 285 TYR A O 1
ATOM 2270 N N . LEU A 1 286 ? -11.841 -7.101 -28.255 1.00 46.83 286 LEU A N 1
ATOM 2271 C CA . LEU A 1 286 ? -11.009 -7.225 -27.064 1.00 46.39 286 LEU A CA 1
ATOM 2272 C C . LEU A 1 286 ? -11.799 -8.071 -26.075 1.00 44.64 286 LEU A C 1
ATOM 2273 O O . LEU A 1 286 ? -12.818 -7.626 -25.546 1.00 44.81 286 LEU A O 1
ATOM 2278 N N . ILE A 1 287 ? -11.336 -9.297 -25.849 1.00 43.06 287 ILE A N 1
ATOM 2279 C CA . ILE A 1 287 ? -12.044 -10.256 -25.010 1.00 41.41 287 ILE A CA 1
ATOM 2280 C C . ILE A 1 287 ? -11.368 -10.362 -23.643 1.00 41.19 287 ILE A C 1
ATOM 2281 O O . ILE A 1 287 ? -10.146 -10.480 -23.555 1.00 41.04 287 ILE A O 1
ATOM 2286 N N . THR A 1 288 ? -12.176 -10.316 -22.585 1.00 40.78 288 THR A N 1
ATOM 2287 C CA . THR A 1 288 ? -11.679 -10.410 -21.217 1.00 40.81 288 THR A CA 1
ATOM 2288 C C . THR A 1 288 ? -12.002 -11.791 -20.659 1.00 39.71 288 THR A C 1
ATOM 2289 O O . THR A 1 288 ? -13.152 -12.232 -20.692 1.00 39.14 288 THR A O 1
ATOM 2293 N N . GLY A 1 289 ? -10.978 -12.470 -20.153 1.00 39.72 289 GLY A N 1
ATOM 2294 C CA . GLY A 1 289 ? -11.124 -13.834 -19.661 1.00 38.60 289 GLY A CA 1
ATOM 2295 C C . GLY A 1 289 ? -11.060 -14.827 -20.802 1.00 38.20 289 GLY A C 1
ATOM 2296 O O . GLY A 1 289 ? -11.033 -14.447 -21.975 1.00 38.73 289 GLY A O 1
ATOM 2297 N N . GLY A 1 290 ? -11.032 -16.108 -20.453 1.00 37.40 290 GLY A N 1
ATOM 2298 C CA . GLY A 1 290 ? -10.948 -17.170 -21.440 1.00 36.85 290 GLY A CA 1
ATOM 2299 C C . GLY A 1 290 ? -9.519 -17.498 -21.816 1.00 37.54 290 GLY A C 1
ATOM 2300 O O . GLY A 1 290 ? -8.624 -16.660 -21.721 1.00 38.78 290 GLY A O 1
ATOM 2301 N N . LEU A 1 291 ? -9.327 -18.733 -22.261 1.00 37.24 291 LEU A N 1
ATOM 2302 C CA . LEU A 1 291 ? -8.022 -19.279 -22.587 1.00 37.81 291 LEU A CA 1
ATOM 2303 C C . LEU A 1 291 ? -7.960 -19.451 -24.109 1.00 38.41 291 LEU A C 1
ATOM 2304 O O . LEU A 1 291 ? -8.845 -20.080 -24.687 1.00 37.68 291 LEU A O 1
ATOM 2309 N N . PRO A 1 292 ? -6.946 -18.862 -24.774 1.00 40.17 292 PRO A N 1
ATOM 2310 C CA . PRO A 1 292 ? -6.818 -19.088 -26.220 1.00 40.91 292 PRO A CA 1
ATOM 2311 C C . PRO A 1 292 ? -6.467 -20.538 -26.543 1.00 40.64 292 PRO A C 1
ATOM 2312 O O . PRO A 1 292 ? -5.693 -21.155 -25.819 1.00 41.24 292 PRO A O 1
ATOM 2316 N N . SER A 1 293 ? -7.030 -21.066 -27.625 1.00 41.19 293 SER A N 1
ATOM 2317 C CA . SER A 1 293 ? -6.907 -22.489 -27.952 1.00 41.36 293 SER A CA 1
ATOM 2318 C C . SER A 1 293 ? -5.541 -22.887 -28.520 1.00 43.22 293 SER A C 1
ATOM 2319 O O . SER A 1 293 ? -4.973 -23.905 -28.123 1.00 43.43 293 SER A O 1
ATOM 2322 N N . GLY A 1 294 ? -5.022 -22.087 -29.449 1.00 45.43 294 GLY A N 1
ATOM 2323 C CA . GLY A 1 294 ? -3.809 -22.441 -30.191 1.00 47.21 294 GLY A CA 1
ATOM 2324 C C . GLY A 1 294 ? -2.491 -22.337 -29.440 1.00 48.69 294 GLY A C 1
ATOM 2325 O O . GLY A 1 294 ? -1.451 -22.737 -29.966 1.00 49.59 294 GLY A O 1
ATOM 2326 N N . CYS A 1 295 ? -2.515 -21.792 -28.225 1.00 49.59 295 CYS A N 1
ATOM 2327 C CA . CYS A 1 295 ? -1.315 -21.749 -27.391 1.00 50.88 295 CYS A CA 1
ATOM 2328 C C . CYS A 1 295 ? -0.935 -23.162 -26.949 1.00 49.24 295 CYS A C 1
ATOM 2329 O O . CYS A 1 295 ? -1.807 -23.967 -26.607 1.00 48.24 295 CYS A O 1
ATOM 2332 N N . ALA A 1 296 ? 0.364 -23.455 -26.958 1.00 48.31 296 ALA A N 1
ATOM 2333 C CA . ALA A 1 296 ? 0.866 -24.776 -26.572 1.00 46.89 296 ALA A CA 1
ATOM 2334 C C . ALA A 1 296 ? 0.545 -25.134 -25.116 1.00 45.09 296 ALA A C 1
ATOM 2335 O O . ALA A 1 296 ? 0.322 -26.303 -24.797 1.00 44.35 296 ALA A O 1
ATOM 2337 N N . ALA A 1 297 ? 0.513 -24.128 -24.243 1.00 43.85 297 ALA A N 1
ATOM 2338 C CA . ALA A 1 297 ? 0.267 -24.340 -22.816 1.00 42.44 297 ALA A CA 1
ATOM 2339 C C . ALA A 1 297 ? -1.221 -24.403 -22.432 1.00 40.45 297 ALA A C 1
ATOM 2340 O O . ALA A 1 297 ? -1.538 -24.622 -21.265 1.00 39.87 297 ALA A O 1
ATOM 2342 N N . THR A 1 298 ? -2.121 -24.225 -23.399 1.00 39.20 298 THR A N 1
ATOM 2343 C CA . THR A 1 298 ? -3.563 -24.167 -23.131 1.00 37.80 298 THR A CA 1
ATOM 2344 C C . THR A 1 298 ? -4.071 -25.315 -22.260 1.00 36.08 298 THR A C 1
ATOM 2345 O O . THR A 1 298 ? -4.635 -25.083 -21.188 1.00 34.95 298 THR A O 1
ATOM 2349 N N . SER A 1 299 ? -3.877 -26.545 -22.725 1.00 34.79 299 SER A N 1
ATOM 2350 C CA . SER A 1 299 ? -4.396 -27.715 -22.022 1.00 33.59 299 SER A CA 1
ATOM 2351 C C . SER A 1 299 ? -3.746 -27.886 -20.648 1.00 32.52 299 SER A C 1
ATOM 2352 O O . SER A 1 299 ? -4.404 -28.315 -19.704 1.00 31.35 299 SER A O 1
ATOM 2355 N N . MET A 1 300 ? -2.464 -27.541 -20.542 1.00 32.41 300 MET A N 1
ATOM 2356 C CA . MET A 1 300 ? -1.769 -27.534 -19.251 1.00 32.20 300 MET A CA 1
ATOM 2357 C C . MET A 1 300 ? -2.411 -26.539 -18.283 1.00 30.73 300 MET A C 1
ATOM 2358 O O . MET A 1 300 ? -2.691 -26.884 -17.137 1.00 29.98 300 MET A O 1
ATOM 2363 N N . LEU A 1 301 ? -2.623 -25.309 -18.745 1.00 29.73 301 LEU A N 1
ATOM 2364 C CA . LEU A 1 301 ? -3.227 -24.266 -17.917 1.00 29.35 301 LEU A CA 1
ATOM 2365 C C . LEU A 1 301 ? -4.647 -24.638 -17.501 1.00 27.81 301 LEU A C 1
ATOM 2366 O O . LEU A 1 301 ? -5.012 -24.508 -16.332 1.00 27.70 301 LEU A O 1
ATOM 2371 N N . ASN A 1 302 ? -5.432 -25.113 -18.462 1.00 26.52 302 ASN A N 1
ATOM 2372 C CA . ASN A 1 302 ? -6.798 -25.554 -18.210 1.00 25.37 302 ASN A CA 1
ATOM 2373 C C . ASN A 1 302 ? -6.842 -26.682 -17.177 1.00 24.84 302 ASN A C 1
ATOM 2374 O O . ASN A 1 302 ? -7.664 -26.656 -16.255 1.00 24.21 302 ASN A O 1
ATOM 2379 N N . THR A 1 303 ? -5.946 -27.655 -17.342 1.00 24.50 303 THR A N 1
ATOM 2380 C CA . THR A 1 303 ? -5.827 -28.798 -16.438 1.00 24.12 303 THR A CA 1
ATOM 2381 C C . THR A 1 303 ? -5.558 -28.360 -14.995 1.00 24.52 303 THR A C 1
ATOM 2382 O O . THR A 1 303 ? -6.202 -28.844 -14.065 1.00 24.10 303 THR A O 1
ATOM 2386 N N . ILE A 1 304 ? -4.608 -27.446 -14.822 1.00 25.32 304 ILE A N 1
ATOM 2387 C CA . ILE A 1 304 ? -4.227 -26.956 -13.498 1.00 26.03 304 ILE A CA 1
ATOM 2388 C C . ILE A 1 304 ? -5.358 -26.143 -12.868 1.00 25.91 304 ILE A C 1
ATOM 2389 O O . ILE A 1 304 ? -5.669 -26.318 -11.692 1.00 25.87 304 ILE A O 1
ATOM 2394 N N . MET A 1 305 ? -5.964 -25.257 -13.655 1.00 25.97 305 MET A N 1
ATOM 2395 C CA . MET A 1 305 ? -7.091 -24.453 -13.185 1.00 25.96 305 MET A CA 1
ATOM 2396 C C . MET A 1 305 ? -8.230 -25.333 -12.677 1.00 24.84 305 MET A C 1
ATOM 2397 O O . MET A 1 305 ? -8.750 -25.115 -11.585 1.00 24.54 305 MET A O 1
ATOM 2402 N N . ASN A 1 306 ? -8.604 -26.328 -13.474 1.00 23.78 306 ASN A N 1
ATOM 2403 C CA . ASN A 1 306 ? -9.725 -27.204 -13.135 1.00 23.11 306 ASN A CA 1
ATOM 2404 C C . ASN A 1 306 ? -9.445 -28.102 -11.925 1.00 23.04 306 ASN A C 1
ATOM 2405 O O . ASN A 1 306 ? -10.366 -28.464 -11.193 1.00 22.74 306 ASN A O 1
ATOM 2410 N N . ASN A 1 307 ? -8.177 -28.459 -11.730 1.00 23.15 307 ASN A N 1
ATOM 2411 C CA . ASN A 1 307 ? -7.741 -29.187 -10.542 1.00 23.41 307 ASN A CA 1
ATOM 2412 C C . ASN A 1 307 ? -7.960 -28.331 -9.293 1.00 23.69 307 ASN A C 1
ATOM 2413 O O . ASN A 1 307 ? -8.528 -28.791 -8.302 1.00 23.61 307 ASN A O 1
ATOM 2418 N N . ILE A 1 308 ? -7.509 -27.082 -9.361 1.00 23.81 308 ILE A N 1
ATOM 2419 C CA . ILE A 1 308 ? -7.707 -26.113 -8.287 1.00 24.14 308 ILE A CA 1
ATOM 2420 C C . ILE A 1 308 ? -9.196 -25.890 -8.016 1.00 23.61 308 ILE A C 1
ATOM 2421 O O . ILE A 1 308 ? -9.632 -25.909 -6.864 1.00 23.62 308 ILE A O 1
ATOM 2426 N N . ILE A 1 309 ? -9.968 -25.704 -9.083 1.00 22.77 309 ILE A N 1
ATOM 2427 C CA . ILE A 1 309 ? -11.381 -25.350 -8.970 1.00 22.50 309 ILE A CA 1
ATOM 2428 C C . ILE A 1 309 ? -12.224 -26.411 -8.251 1.00 22.09 309 ILE A C 1
ATOM 2429 O O . ILE A 1 309 ? -13.134 -26.056 -7.499 1.00 22.23 309 ILE A O 1
ATOM 2434 N N . ILE A 1 310 ? -11.935 -27.695 -8.462 1.00 21.22 310 ILE A N 1
ATOM 2435 C CA . ILE A 1 310 ? -12.752 -28.748 -7.847 1.00 21.07 310 ILE A CA 1
ATOM 2436 C C . ILE A 1 310 ? -12.597 -28.795 -6.321 1.00 21.57 310 ILE A C 1
ATOM 2437 O O . ILE A 1 310 ? -13.580 -28.992 -5.610 1.00 21.81 310 ILE A O 1
ATOM 2442 N N . ARG A 1 311 ? -11.378 -28.596 -5.824 1.00 21.76 311 ARG A N 1
ATOM 2443 C CA . ARG A 1 311 ? -11.141 -28.557 -4.379 1.00 22.56 311 ARG A CA 1
ATOM 2444 C C . ARG A 1 311 ? -11.710 -27.279 -3.765 1.00 22.98 311 ARG A C 1
ATOM 2445 O O . ARG A 1 311 ? -12.252 -27.308 -2.662 1.00 23.57 311 ARG A O 1
ATOM 2453 N N . ALA A 1 312 ? -11.610 -26.167 -4.490 1.00 22.82 312 ALA A N 1
ATOM 2454 C CA . ALA A 1 312 ? -12.239 -24.916 -4.071 1.00 23.33 312 ALA A CA 1
ATOM 2455 C C . ALA A 1 312 ? -13.748 -25.098 -3.919 1.00 23.35 312 ALA A C 1
ATOM 2456 O O . ALA A 1 312 ? -14.347 -24.619 -2.951 1.00 23.98 312 ALA A O 1
ATOM 2458 N N . GLY A 1 313 ? -14.356 -25.793 -4.878 1.00 22.52 313 GLY A N 1
ATOM 2459 C CA . GLY A 1 313 ? -15.770 -26.139 -4.805 1.00 22.54 313 GLY A CA 1
ATOM 2460 C C . GLY A 1 313 ? -16.084 -26.990 -3.588 1.00 22.97 313 GLY A C 1
ATOM 2461 O O . GLY A 1 313 ? -17.106 -26.791 -2.930 1.00 23.52 313 GLY A O 1
ATOM 2462 N N . LEU A 1 314 ? -15.200 -27.940 -3.291 1.00 22.69 314 LEU A N 1
ATOM 2463 C CA . LEU A 1 314 ? -15.357 -28.796 -2.115 1.00 23.29 314 LEU A CA 1
ATOM 2464 C C . LEU A 1 314 ? -15.186 -28.029 -0.800 1.00 24.32 314 LEU A C 1
ATOM 2465 O O . LEU A 1 314 ? -15.935 -28.265 0.148 1.00 25.22 314 LEU A O 1
ATOM 2470 N N . TYR A 1 315 ? -14.215 -27.116 -0.741 1.00 24.54 315 TYR A N 1
ATOM 2471 C CA . TYR A 1 315 ? -14.049 -26.240 0.431 1.00 25.73 315 TYR A CA 1
ATOM 2472 C C . TYR A 1 315 ? -15.263 -25.337 0.628 1.00 26.27 315 TYR A C 1
ATOM 2473 O O . TYR A 1 315 ? -15.720 -25.142 1.750 1.00 27.09 315 TYR A O 1
ATOM 2482 N N . LEU A 1 316 ? -15.770 -24.778 -0.468 1.00 25.94 316 LEU A N 1
ATOM 2483 C CA . LEU A 1 316 ? -16.958 -23.924 -0.422 1.00 26.58 316 LEU A CA 1
ATOM 2484 C C . LEU A 1 316 ? -18.204 -24.681 0.031 1.00 26.94 316 LEU A C 1
ATOM 2485 O O . LEU A 1 316 ? -19.100 -24.094 0.637 1.00 27.85 316 LEU A O 1
ATOM 2490 N N . THR A 1 317 ? -18.258 -25.976 -0.273 1.00 26.22 317 THR A N 1
ATOM 2491 C CA . THR A 1 317 ? -19.410 -26.806 0.062 1.00 26.58 317 THR A CA 1
ATOM 2492 C C . THR A 1 317 ? -19.345 -27.346 1.488 1.00 27.58 317 THR A C 1
ATOM 2493 O O . THR A 1 317 ? -20.335 -27.295 2.216 1.00 28.46 317 THR A O 1
ATOM 2497 N N . TYR A 1 318 ? -18.180 -27.865 1.873 1.00 27.55 318 TYR A N 1
ATOM 2498 C CA . TYR A 1 318 ? -18.007 -28.542 3.159 1.00 28.61 318 TYR A CA 1
ATOM 2499 C C . TYR A 1 318 ? -17.017 -27.797 4.058 1.00 29.39 318 TYR A C 1
ATOM 2500 O O . TYR A 1 318 ? -15.823 -27.735 3.760 1.00 28.55 318 TYR A O 1
ATOM 2509 N N . LYS A 1 319 ? -17.513 -27.253 5.167 1.00 31.09 319 LYS A N 1
ATOM 2510 C CA . LYS A 1 319 ? -16.662 -26.525 6.119 1.00 32.23 319 LYS A CA 1
ATOM 2511 C C . LYS A 1 319 ? -15.531 -27.363 6.730 1.00 32.28 319 LYS A C 1
ATOM 2512 O O . LYS A 1 319 ? -14.478 -26.822 7.067 1.00 32.47 319 LYS A O 1
ATOM 2518 N N A ASN A 1 320 ? -15.763 -28.668 6.864 0.50 32.19 320 ASN A N 1
ATOM 2519 N N B ASN A 1 320 ? -15.752 -28.667 6.873 0.50 32.26 320 ASN A N 1
ATOM 2520 C CA A ASN A 1 320 ? -14.787 -29.591 7.438 0.50 32.39 320 ASN A CA 1
ATOM 2521 C CA B ASN A 1 320 ? -14.750 -29.564 7.445 0.50 32.51 320 ASN A CA 1
ATOM 2522 C C A ASN A 1 320 ? -13.891 -30.275 6.402 0.50 31.33 320 ASN A C 1
ATOM 2523 C C B ASN A 1 320 ? -13.892 -30.279 6.401 0.50 31.40 320 ASN A C 1
ATOM 2524 O O A ASN A 1 320 ? -13.171 -31.217 6.738 0.50 31.60 320 ASN A O 1
ATOM 2525 O O B ASN A 1 320 ? -13.203 -31.247 6.727 0.50 31.66 320 ASN A O 1
ATOM 2534 N N . PHE A 1 321 ? -13.930 -29.809 5.155 1.00 30.40 321 PHE A N 1
ATOM 2535 C CA . PHE A 1 321 ? -13.123 -30.396 4.083 1.00 29.48 321 PHE A CA 1
ATOM 2536 C C . PHE A 1 321 ? -11.642 -30.096 4.286 1.00 29.84 321 PHE A C 1
ATOM 2537 O O . PHE A 1 321 ? -11.275 -29.039 4.797 1.00 30.49 321 PHE A O 1
ATOM 2545 N N . GLU A 1 322 ? -10.803 -31.047 3.894 1.00 29.85 322 GLU A N 1
ATOM 2546 C CA . GLU A 1 322 ? -9.358 -30.880 3.946 1.00 30.50 322 GLU A CA 1
ATOM 2547 C C . GLU A 1 322 ? -8.762 -31.367 2.632 1.00 29.57 322 GLU A C 1
ATOM 2548 O O . GLU A 1 322 ? -9.292 -32.284 2.006 1.00 28.80 322 GLU A O 1
ATOM 2554 N N . PHE A 1 323 ? -7.664 -30.740 2.224 1.00 29.71 323 PHE A N 1
ATOM 2555 C CA . PHE A 1 323 ? -7.072 -30.959 0.898 1.00 29.07 323 PHE A CA 1
ATOM 2556 C C . PHE A 1 323 ? -6.922 -32.436 0.531 1.00 28.73 323 PHE A C 1
ATOM 2557 O O . PHE A 1 323 ? -7.268 -32.844 -0.578 1.00 28.02 323 PHE A O 1
ATOM 2565 N N . ASP A 1 324 ? -6.428 -33.231 1.475 1.00 29.57 324 ASP A N 1
ATOM 2566 C CA . ASP A 1 324 ? -6.111 -34.640 1.226 1.00 29.47 324 ASP A CA 1
ATOM 2567 C C . ASP A 1 324 ? -7.273 -35.613 1.438 1.00 28.99 324 ASP A C 1
ATOM 2568 O O . ASP A 1 324 ? -7.074 -36.828 1.383 1.00 29.20 324 ASP A O 1
ATOM 2573 N N . ASP A 1 325 ? -8.479 -35.096 1.665 1.00 28.35 325 ASP A N 1
ATOM 2574 C CA . ASP A 1 325 ? -9.673 -35.944 1.716 1.00 27.98 325 ASP A CA 1
ATOM 2575 C C . ASP A 1 325 ? -10.004 -36.536 0.344 1.00 27.00 325 ASP A C 1
ATOM 2576 O O . ASP A 1 325 ? -10.764 -37.501 0.247 1.00 26.88 325 ASP A O 1
ATOM 2581 N N . VAL A 1 326 ? -9.450 -35.946 -0.713 1.00 26.35 326 VAL A N 1
ATOM 2582 C CA . VAL A 1 326 ? -9.580 -36.498 -2.058 1.00 25.79 326 VAL A CA 1
ATOM 2583 C C . VAL A 1 326 ? -8.247 -36.493 -2.790 1.00 25.92 326 VAL A C 1
ATOM 2584 O O . VAL A 1 326 ? -7.301 -35.812 -2.390 1.00 25.80 326 VAL A O 1
ATOM 2588 N N . LYS A 1 327 ? -8.195 -37.272 -3.866 1.00 26.25 327 LYS A N 1
ATOM 2589 C CA . LYS A 1 327 ? -7.129 -37.186 -4.851 1.00 26.55 327 LYS A CA 1
ATOM 2590 C C . LYS A 1 327 ? -7.778 -36.876 -6.195 1.00 25.73 327 LYS A C 1
ATOM 2591 O O . LYS A 1 327 ? -8.891 -37.329 -6.470 1.00 25.38 327 LYS A O 1
ATOM 2597 N N . VAL A 1 328 ? -7.083 -36.092 -7.017 1.00 25.18 328 VAL A N 1
ATOM 2598 C CA . VAL A 1 328 ? -7.642 -35.567 -8.257 1.00 24.34 328 VAL A CA 1
ATOM 2599 C C . VAL A 1 328 ? -6.781 -35.981 -9.444 1.00 24.19 328 VAL A C 1
ATOM 2600 O O . VAL A 1 328 ? -5.554 -35.997 -9.352 1.00 24.33 328 VAL A O 1
ATOM 2604 N N . LEU A 1 329 ? -7.437 -36.334 -10.546 1.00 23.64 329 LEU A N 1
ATOM 2605 C CA . LEU A 1 329 ? -6.758 -36.584 -11.813 1.00 23.68 329 LEU A CA 1
ATOM 2606 C C . LEU A 1 329 ? -7.440 -35.752 -12.888 1.00 23.14 329 LEU A C 1
ATOM 2607 O O . LEU A 1 329 ? -8.565 -36.045 -13.289 1.00 22.63 329 LEU A O 1
ATOM 2612 N N . SER A 1 330 ? -6.749 -34.712 -13.344 1.00 23.61 330 SER A N 1
ATOM 2613 C CA . SER A 1 330 ? -7.315 -33.749 -14.280 1.00 23.55 330 SER A CA 1
ATOM 2614 C C . SER A 1 330 ? -6.679 -33.872 -15.670 1.00 23.72 330 SER A C 1
ATOM 2615 O O . SER A 1 330 ? -5.489 -34.154 -15.798 1.00 23.86 330 SER A O 1
ATOM 2618 N N . TYR A 1 331 ? -7.496 -33.679 -16.703 1.00 23.54 331 TYR A N 1
ATOM 2619 C CA . TYR A 1 331 ? -7.016 -33.556 -18.080 1.00 23.81 331 TYR A CA 1
ATOM 2620 C C . TYR A 1 331 ? -7.964 -32.630 -18.823 1.00 23.35 331 TYR A C 1
ATOM 2621 O O . TYR A 1 331 ? -9.067 -33.035 -19.198 1.00 22.91 331 TYR A O 1
ATOM 2630 N N . GLY A 1 332 ? -7.536 -31.387 -19.032 1.00 23.57 332 GLY A N 1
ATOM 2631 C CA . GLY A 1 332 ? -8.395 -30.380 -19.646 1.00 23.44 332 GLY A CA 1
ATOM 2632 C C . GLY A 1 332 ? -9.710 -30.277 -18.894 1.00 23.05 332 GLY A C 1
ATOM 2633 O O . GLY A 1 332 ? -9.712 -30.038 -17.685 1.00 23.08 332 GLY A O 1
ATOM 2634 N N . ASP A 1 333 ? -10.817 -30.498 -19.605 1.00 22.62 333 ASP A N 1
ATOM 2635 C CA . ASP A 1 333 ? -12.166 -30.421 -19.031 1.00 22.78 333 ASP A CA 1
ATOM 2636 C C . ASP A 1 333 ? -12.646 -31.710 -18.347 1.00 22.58 333 ASP A C 1
ATOM 2637 O O . ASP A 1 333 ? -13.725 -31.719 -17.749 1.00 22.29 333 ASP A O 1
ATOM 2642 N N . ASP A 1 334 ? -11.868 -32.788 -18.447 1.00 22.63 334 ASP A N 1
ATOM 2643 C CA . ASP A 1 334 ? -12.210 -34.061 -17.807 1.00 22.91 334 ASP A CA 1
ATOM 2644 C C . ASP A 1 334 ? -11.495 -34.175 -16.471 1.00 22.88 334 ASP A C 1
ATOM 2645 O O . ASP A 1 334 ? -10.312 -33.850 -16.369 1.00 22.74 334 ASP A O 1
ATOM 2650 N N . LEU A 1 335 ? -12.204 -34.658 -15.456 1.00 22.74 335 LEU A N 1
ATOM 2651 C CA . LEU A 1 335 ? -11.636 -34.744 -14.117 1.00 23.24 335 LEU A CA 1
ATOM 2652 C C . LEU A 1 335 ? -12.189 -35.940 -13.337 1.00 23.26 335 LEU A C 1
ATOM 2653 O O . LEU A 1 335 ? -13.377 -36.265 -13.422 1.00 23.30 335 LEU A O 1
ATOM 2658 N N . LEU A 1 336 ? -11.301 -36.598 -12.595 1.00 23.03 336 LEU A N 1
ATOM 2659 C CA . LEU A 1 336 ? -11.665 -37.678 -11.682 1.00 23.13 336 LEU A CA 1
ATOM 2660 C C . LEU A 1 336 ? -11.370 -37.245 -10.249 1.00 23.11 336 LEU A C 1
ATOM 2661 O O . LEU A 1 336 ? -10.373 -36.573 -9.994 1.00 23.08 336 LEU A O 1
ATOM 2666 N N . VAL A 1 337 ? -12.243 -37.632 -9.324 1.00 23.03 337 VAL A N 1
ATOM 2667 C CA . VAL A 1 337 ? -12.034 -37.385 -7.902 1.00 23.36 337 VAL A CA 1
ATOM 2668 C C . VAL A 1 337 ? -12.118 -38.724 -7.177 1.00 23.55 337 VAL A C 1
ATOM 2669 O O . VAL A 1 337 ? -13.191 -39.324 -7.104 1.00 23.69 337 VAL A O 1
ATOM 2673 N N . ALA A 1 338 ? -10.985 -39.187 -6.655 1.00 23.56 338 ALA A N 1
ATOM 2674 C CA . ALA A 1 338 ? -10.920 -40.448 -5.919 1.00 24.04 338 ALA A CA 1
ATOM 2675 C C . ALA A 1 338 ? -10.936 -40.156 -4.426 1.00 24.64 338 ALA A C 1
ATOM 2676 O O . ALA A 1 338 ? -10.236 -39.258 -3.953 1.00 24.41 338 ALA A O 1
ATOM 2678 N N . THR A 1 339 ? -11.729 -40.924 -3.686 1.00 25.32 339 THR A N 1
ATOM 2679 C CA . THR A 1 339 ? -11.928 -40.661 -2.268 1.00 26.26 339 THR A CA 1
ATOM 2680 C C . THR A 1 339 ? -12.523 -41.864 -1.544 1.00 27.28 339 THR A C 1
ATOM 2681 O O . THR A 1 339 ? -13.126 -42.743 -2.163 1.00 27.04 339 THR A O 1
ATOM 2685 N N . ASN A 1 340 ? -12.335 -41.890 -0.228 1.00 28.42 340 ASN A N 1
ATOM 2686 C CA . ASN A 1 340 ? -12.991 -42.867 0.634 1.00 29.81 340 ASN A CA 1
ATOM 2687 C C . ASN A 1 340 ? -14.293 -42.331 1.227 1.00 30.57 340 ASN A C 1
ATOM 2688 O O . ASN A 1 340 ? -15.107 -43.099 1.737 1.00 31.24 340 ASN A O 1
ATOM 2693 N N . TYR A 1 341 ? -14.485 -41.016 1.155 1.00 30.64 341 TYR A N 1
ATOM 2694 C CA . TYR A 1 341 ? -15.689 -40.380 1.676 1.00 31.51 341 TYR A CA 1
ATOM 2695 C C . TYR A 1 341 ? -16.790 -40.384 0.622 1.00 31.17 341 TYR A C 1
ATOM 2696 O O . TYR A 1 341 ? -16.517 -40.509 -0.573 1.00 30.11 341 TYR A O 1
ATOM 2705 N N . GLN A 1 342 ? -18.035 -40.258 1.071 1.00 31.95 342 GLN A N 1
ATOM 2706 C CA . GLN A 1 342 ? -19.150 -40.039 0.161 1.00 32.01 342 GLN A CA 1
ATOM 2707 C C . GLN A 1 342 ? -19.306 -38.536 -0.019 1.00 30.74 342 GLN A C 1
ATOM 2708 O O . GLN A 1 342 ? -19.434 -37.798 0.954 1.00 30.87 342 GLN A O 1
ATOM 2714 N N . LEU A 1 343 ? -19.272 -38.086 -1.267 1.00 29.24 343 LEU A N 1
ATOM 2715 C CA . LEU A 1 343 ? -19.378 -36.668 -1.579 1.00 28.43 343 LEU A CA 1
ATOM 2716 C C . LEU A 1 343 ? -20.595 -36.432 -2.450 1.00 28.11 343 LEU A C 1
ATOM 2717 O O . LEU A 1 343 ? -20.943 -37.275 -3.277 1.00 28.10 343 LEU A O 1
ATOM 2722 N N . ASN A 1 344 ? -21.239 -35.285 -2.251 1.00 27.81 344 ASN A N 1
ATOM 2723 C CA . ASN A 1 344 ? -22.435 -34.912 -2.994 1.00 27.54 344 ASN A CA 1
ATOM 2724 C C . ASN A 1 344 ? -22.097 -33.804 -3.989 1.00 26.43 344 ASN A C 1
ATOM 2725 O O . ASN A 1 344 ? -22.098 -32.626 -3.640 1.00 26.06 344 ASN A O 1
ATOM 2730 N N . PHE A 1 345 ? -21.812 -34.189 -5.232 1.00 25.50 345 PHE A N 1
ATOM 2731 C CA . PHE A 1 345 ? -21.382 -33.222 -6.247 1.00 24.75 345 PHE A CA 1
ATOM 2732 C C . PHE A 1 345 ? -22.507 -32.354 -6.822 1.00 25.14 345 PHE A C 1
ATOM 2733 O O . PHE A 1 345 ? -22.230 -31.380 -7.519 1.00 24.86 345 PHE A O 1
ATOM 2741 N N . ASP A 1 346 ? -23.762 -32.689 -6.527 1.00 26.42 346 ASP A N 1
ATOM 2742 C CA . ASP A 1 346 ? -24.872 -31.763 -6.786 1.00 27.43 346 ASP A CA 1
ATOM 2743 C C . ASP A 1 346 ? -24.713 -30.498 -5.936 1.00 27.86 346 ASP A C 1
ATOM 2744 O O . ASP A 1 346 ? -24.897 -29.384 -6.430 1.00 27.73 346 ASP A O 1
ATOM 2749 N N . ARG A 1 347 ? -24.361 -30.672 -4.663 1.00 28.45 347 ARG A N 1
ATOM 2750 C CA . ARG A 1 347 ? -24.093 -29.536 -3.773 1.00 29.26 347 ARG A CA 1
ATOM 2751 C C . ARG A 1 347 ? -22.833 -28.769 -4.189 1.00 28.21 347 ARG A C 1
ATOM 2752 O O . ARG A 1 347 ? -22.792 -27.542 -4.088 1.00 28.48 347 ARG A O 1
ATOM 2760 N N . VAL A 1 348 ? -21.816 -29.495 -4.655 1.00 27.11 348 VAL A N 1
ATOM 2761 C CA . VAL A 1 348 ? -20.585 -28.874 -5.154 1.00 26.35 348 VAL A CA 1
ATOM 2762 C C . VAL A 1 348 ? -20.866 -28.073 -6.426 1.00 25.98 348 VAL A C 1
ATOM 2763 O O . VAL A 1 348 ? -20.284 -27.006 -6.629 1.00 25.99 348 VAL A O 1
ATOM 2767 N N . ARG A 1 349 ? -21.755 -28.585 -7.275 1.00 25.86 349 ARG A N 1
ATOM 2768 C CA . ARG A 1 349 ? -22.173 -27.861 -8.472 1.00 25.69 349 ARG A CA 1
ATOM 2769 C C . ARG A 1 349 ? -22.814 -26.526 -8.086 1.00 26.02 349 ARG A C 1
ATOM 2770 O O . ARG A 1 349 ? -22.497 -25.490 -8.670 1.00 25.53 349 ARG A O 1
ATOM 2778 N N . THR A 1 350 ? -23.712 -26.558 -7.104 1.00 26.61 350 THR A N 1
ATOM 2779 C CA . THR A 1 350 ? -24.369 -25.341 -6.625 1.00 27.40 350 THR A CA 1
ATOM 2780 C C . THR A 1 350 ? -23.334 -24.326 -6.134 1.00 27.26 350 THR A C 1
ATOM 2781 O O . THR A 1 350 ? -23.392 -23.152 -6.496 1.00 27.37 350 THR A O 1
ATOM 2785 N N . SER A 1 351 ? -22.382 -24.792 -5.327 1.00 26.82 351 SER A N 1
ATOM 2786 C CA . SER A 1 351 ? -21.311 -23.937 -4.818 1.00 26.86 351 SER A CA 1
ATOM 2787 C C . SER A 1 351 ? -20.521 -23.286 -5.950 1.00 26.32 351 SER A C 1
ATOM 2788 O O . SER A 1 351 ? -20.338 -22.075 -5.958 1.00 26.89 351 SER A O 1
ATOM 2791 N N . LEU A 1 352 ? -20.061 -24.088 -6.906 1.00 25.60 352 LEU A N 1
ATOM 2792 C CA . LEU A 1 352 ? -19.228 -23.570 -7.997 1.00 25.20 352 LEU A CA 1
ATOM 2793 C C . LEU A 1 352 ? -19.990 -22.655 -8.956 1.00 25.82 352 LEU A C 1
ATOM 2794 O O . LEU A 1 352 ? -19.393 -21.770 -9.568 1.00 25.56 352 LEU A O 1
ATOM 2799 N N . ALA A 1 353 ? -21.301 -22.860 -9.073 1.00 26.76 353 ALA A N 1
ATOM 2800 C CA . ALA A 1 353 ? -22.144 -22.009 -9.911 1.00 27.69 353 ALA A CA 1
ATOM 2801 C C . ALA A 1 353 ? -22.200 -20.567 -9.397 1.00 29.30 353 ALA A C 1
ATOM 2802 O O . ALA A 1 353 ? -22.414 -19.641 -10.178 1.00 29.58 353 ALA A O 1
ATOM 2804 N N . LYS A 1 354 ? -21.997 -20.379 -8.093 1.00 30.56 354 LYS A N 1
ATOM 2805 C CA . LYS A 1 354 ? -21.941 -19.039 -7.500 1.00 32.29 354 LYS A CA 1
ATOM 2806 C C . LYS A 1 354 ? -20.739 -18.230 -7.987 1.00 32.80 354 LYS A C 1
ATOM 2807 O O . LYS A 1 354 ? -20.743 -17.002 -7.892 1.00 34.17 354 LYS A O 1
ATOM 2813 N N . THR A 1 355 ? -19.714 -18.918 -8.488 1.00 32.33 355 THR A N 1
ATOM 2814 C CA . THR A 1 355 ? -18.510 -18.276 -9.012 1.00 32.73 355 THR A CA 1
ATOM 2815 C C . THR A 1 355 ? -18.396 -18.373 -10.541 1.00 32.34 355 THR A C 1
ATOM 2816 O O . THR A 1 355 ? -17.317 -18.172 -11.094 1.00 32.63 355 THR A O 1
ATOM 2820 N N . GLY A 1 356 ? -19.500 -18.687 -11.215 1.00 31.95 356 GLY A N 1
ATOM 2821 C CA . GLY A 1 356 ? -19.531 -18.754 -12.674 1.00 31.45 356 GLY A CA 1
ATOM 2822 C C . GLY A 1 356 ? -19.065 -20.058 -13.307 1.00 30.47 356 GLY A C 1
ATOM 2823 O O . GLY A 1 356 ? -18.996 -20.149 -14.531 1.00 30.72 356 GLY A O 1
ATOM 2824 N N . TYR A 1 357 ? -18.758 -21.073 -12.498 1.00 29.58 357 TYR A N 1
ATOM 2825 C CA . TYR A 1 357 ? -18.246 -22.339 -13.028 1.00 28.35 357 TYR A CA 1
ATOM 2826 C C . TYR A 1 357 ? -19.304 -23.434 -13.034 1.00 28.16 357 TYR A C 1
ATOM 2827 O O . TYR A 1 357 ? -19.959 -23.679 -12.024 1.00 28.51 357 TYR A O 1
ATOM 2836 N N . LYS A 1 358 ? -19.453 -24.087 -14.185 1.00 27.62 358 LYS A N 1
ATOM 2837 C CA . LYS A 1 358 ? -20.401 -25.181 -14.357 1.00 27.98 358 LYS A CA 1
ATOM 2838 C C . LYS A 1 358 ? -19.674 -26.523 -14.354 1.00 26.66 358 LYS A C 1
ATOM 2839 O O . LYS A 1 358 ? -18.682 -26.694 -15.061 1.00 26.39 358 LYS A O 1
ATOM 2845 N N . ILE A 1 359 ? -20.169 -27.467 -13.559 1.00 26.19 359 ILE A N 1
ATOM 2846 C CA . ILE A 1 359 ? -19.724 -28.859 -13.641 1.00 25.54 359 ILE A CA 1
ATOM 2847 C C . ILE A 1 359 ? -20.924 -29.773 -13.866 1.00 25.93 359 ILE A C 1
ATOM 2848 O O . ILE A 1 359 ? -22.031 -29.477 -13.424 1.00 26.43 359 ILE A O 1
ATOM 2853 N N . THR A 1 360 ? -20.695 -30.869 -14.583 1.00 26.10 360 THR A N 1
ATOM 2854 C CA . THR A 1 360 ? -21.724 -31.869 -14.851 1.00 26.91 360 THR A CA 1
ATOM 2855 C C . THR A 1 360 ? -21.093 -33.254 -14.797 1.00 27.16 360 THR A C 1
ATOM 2856 O O . THR A 1 360 ? -19.870 -33.373 -14.839 1.00 26.04 360 THR A O 1
ATOM 2860 N N . PRO A 1 361 ? -21.920 -34.309 -14.693 1.00 28.76 361 PRO A N 1
ATOM 2861 C CA . PRO A 1 361 ? -21.365 -35.663 -14.765 1.00 29.68 361 PRO A CA 1
ATOM 2862 C C . PRO A 1 361 ? -20.741 -35.933 -16.133 1.00 30.29 361 PRO A C 1
ATOM 2863 O O . PRO A 1 361 ? -21.184 -35.364 -17.129 1.00 29.79 361 PRO A O 1
ATOM 2867 N N . ALA A 1 362 ? -19.723 -36.789 -16.178 1.00 32.03 362 ALA A N 1
ATOM 2868 C CA . ALA A 1 362 ? -19.019 -37.087 -17.435 1.00 33.29 362 ALA A CA 1
ATOM 2869 C C . ALA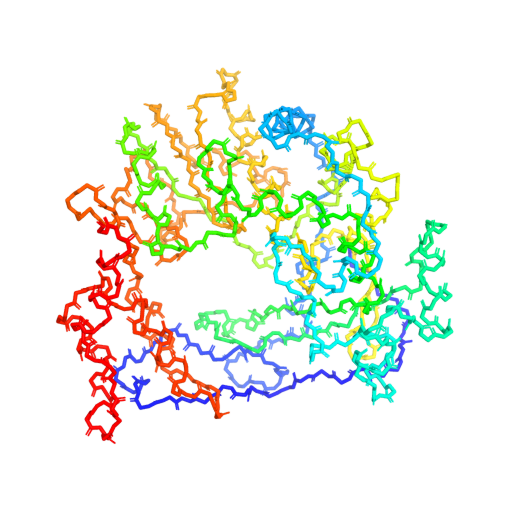 A 1 362 ? -19.868 -37.886 -18.432 1.00 35.97 362 ALA A C 1
ATOM 2870 O O . ALA A 1 362 ? -19.612 -37.847 -19.634 1.00 36.72 362 ALA A O 1
ATOM 2872 N N . ASN A 1 363 ? -20.863 -38.615 -17.931 1.00 39.99 363 ASN A N 1
ATOM 2873 C CA . ASN A 1 363 ? -21.807 -39.349 -18.790 1.00 43.23 363 ASN A CA 1
ATOM 2874 C C . ASN A 1 363 ? -23.015 -38.482 -19.203 1.00 45.06 363 ASN A C 1
ATOM 2875 O O . ASN A 1 363 ? -23.007 -37.266 -18.993 1.00 44.84 363 ASN A O 1
ATOM 2880 N N . LYS A 1 364 ? -24.042 -39.104 -19.784 1.00 47.06 364 LYS A N 1
ATOM 2881 C CA . LYS A 1 364 ? -25.203 -38.375 -20.314 1.00 48.68 364 LYS A CA 1
ATOM 2882 C C . LYS A 1 364 ? -26.135 -37.821 -19.224 1.00 47.78 364 LYS A C 1
ATOM 2883 O O . LYS A 1 364 ? -26.929 -36.921 -19.496 1.00 48.60 364 LYS A O 1
ATOM 2889 N N . THR A 1 365 ? -26.044 -38.363 -18.009 1.00 45.96 365 THR A N 1
ATOM 2890 C CA . THR A 1 365 ? -26.916 -37.971 -16.891 1.00 45.42 365 THR A CA 1
ATOM 2891 C C . THR A 1 365 ? -26.838 -36.477 -16.553 1.00 42.91 365 THR A C 1
ATOM 2892 O O . THR A 1 365 ? -25.802 -35.840 -16.733 1.00 41.71 365 THR A O 1
ATOM 2896 N N . SER A 1 366 ? -27.948 -35.939 -16.052 1.00 41.43 366 SER A N 1
ATOM 2897 C CA . SER A 1 366 ? -28.061 -34.518 -15.718 1.00 39.89 366 SER A CA 1
ATOM 2898 C C . SER A 1 366 ? -27.712 -34.197 -14.262 1.00 38.29 366 SER A C 1
ATOM 2899 O O . SER A 1 366 ? -27.473 -33.035 -13.930 1.00 37.27 366 SER A O 1
ATOM 2902 N N . THR A 1 367 ? -27.701 -35.214 -13.399 1.00 37.05 367 THR A N 1
ATOM 2903 C CA . THR A 1 367 ? -27.325 -35.045 -11.993 1.00 36.00 367 THR A CA 1
ATOM 2904 C C . THR A 1 367 ? -26.233 -36.028 -11.589 1.00 34.25 367 THR A C 1
ATOM 2905 O O . THR A 1 367 ? -26.053 -37.065 -12.227 1.00 34.09 367 THR A O 1
ATOM 2909 N N . PHE A 1 368 ? -25.510 -35.693 -10.524 1.00 32.86 368 PHE A N 1
ATOM 2910 C CA . PHE A 1 368 ? -24.411 -36.526 -10.044 1.00 31.73 368 PHE A CA 1
ATOM 2911 C C . PHE A 1 368 ? -24.941 -37.671 -9.187 1.00 32.63 368 PHE A C 1
ATOM 2912 O O . PHE A 1 368 ? -25.878 -37.480 -8.415 1.00 33.54 368 PHE A O 1
ATOM 2920 N N . PRO A 1 369 ? -24.343 -38.866 -9.320 1.00 32.66 369 PRO A N 1
ATOM 2921 C CA . PRO A 1 369 ? -24.686 -39.973 -8.433 1.00 33.86 369 PRO A CA 1
ATOM 2922 C C . PRO A 1 369 ? -23.929 -39.879 -7.110 1.00 34.48 369 PRO A C 1
ATOM 2923 O O . PRO A 1 369 ? -22.773 -39.456 -7.091 1.00 33.52 369 PRO A O 1
ATOM 2927 N N . LEU A 1 370 ? -24.580 -40.268 -6.016 1.00 36.54 370 LEU A N 1
ATOM 2928 C CA . LEU A 1 370 ? -23.930 -40.307 -4.704 1.00 37.56 370 LEU A CA 1
ATOM 2929 C C . LEU A 1 370 ? -22.880 -41.414 -4.635 1.00 37.60 370 LEU A C 1
ATOM 2930 O O . LEU A 1 370 ? -21.852 -41.260 -3.972 1.00 37.45 370 LEU A O 1
ATOM 2935 N N . GLU A 1 371 ? -23.153 -42.527 -5.314 1.00 38.19 371 GLU A N 1
ATOM 2936 C CA . GLU A 1 371 ? -22.241 -43.665 -5.358 1.00 38.37 371 GLU A CA 1
ATOM 2937 C C . GLU A 1 371 ? -21.630 -43.792 -6.744 1.00 36.76 371 GLU A C 1
ATOM 2938 O O . GLU A 1 371 ? -22.342 -43.765 -7.746 1.00 37.05 371 GLU A O 1
ATOM 2944 N N . SER A 1 372 ? -20.309 -43.929 -6.795 1.00 35.47 372 SER A N 1
ATOM 2945 C CA . SER A 1 372 ? -19.594 -44.104 -8.054 1.00 34.13 372 SER A CA 1
ATOM 2946 C C . SER A 1 372 ? -18.231 -44.713 -7.778 1.00 33.55 372 SER A C 1
ATOM 2947 O O . SER A 1 372 ? -17.507 -44.236 -6.912 1.00 33.20 372 SER A O 1
ATOM 2950 N N . THR A 1 373 ? -17.886 -45.764 -8.514 1.00 33.38 373 THR A N 1
ATOM 2951 C CA . THR A 1 373 ? -16.608 -46.454 -8.351 1.00 33.12 373 THR A CA 1
ATO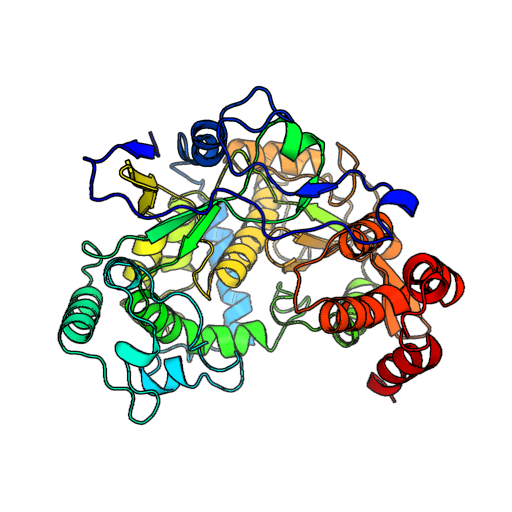M 2952 C C . THR A 1 373 ? -15.776 -46.329 -9.621 1.00 32.00 373 THR A C 1
ATOM 2953 O O . THR A 1 373 ? -16.246 -45.796 -10.629 1.00 31.12 373 THR A O 1
ATOM 2957 N N . LEU A 1 374 ? -14.544 -46.831 -9.569 1.00 31.96 374 LEU A N 1
ATOM 2958 C CA . LEU A 1 374 ? -13.641 -46.823 -10.722 1.00 31.24 374 LEU A CA 1
ATOM 2959 C C . LEU A 1 374 ? -14.270 -47.440 -11.976 1.00 31.68 374 LEU A C 1
ATOM 2960 O O . LEU A 1 374 ? -14.056 -46.941 -13.080 1.00 30.85 374 LEU A O 1
ATOM 2965 N N . GLU A 1 375 ? -15.045 -48.511 -11.805 1.00 32.80 375 GLU A N 1
ATOM 2966 C CA . GLU A 1 375 ? -15.684 -49.189 -12.941 1.00 33.73 375 GLU A CA 1
ATOM 2967 C C . GLU A 1 375 ? -16.820 -48.383 -13.589 1.00 32.52 375 GLU A C 1
ATOM 2968 O O . GLU A 1 375 ? -17.222 -48.684 -14.710 1.00 32.13 375 GLU A O 1
ATOM 2974 N N . ASP A 1 376 ? -17.341 -47.382 -12.882 1.00 31.66 376 ASP A N 1
ATOM 2975 C CA . ASP A 1 376 ? -18.444 -46.558 -13.388 1.00 31.21 376 ASP A CA 1
ATOM 2976 C C . ASP A 1 376 ? -17.989 -45.338 -14.192 1.00 29.72 376 ASP A C 1
ATOM 2977 O O . ASP A 1 376 ? -18.705 -44.894 -15.090 1.00 29.35 376 ASP A O 1
ATOM 2982 N N . VAL A 1 377 ? -16.817 -44.793 -13.867 1.00 28.59 377 VAL A N 1
ATOM 2983 C CA . VAL A 1 377 ? -16.415 -43.487 -14.399 1.00 27.63 377 VAL A CA 1
ATOM 2984 C C . VAL A 1 377 ? -15.981 -43.500 -15.868 1.00 27.30 377 VAL A C 1
ATOM 2985 O O . VAL A 1 377 ? -15.535 -44.522 -16.396 1.00 27.51 377 VAL A O 1
ATOM 2989 N N . VAL A 1 378 ? -16.132 -42.346 -16.513 1.00 26.52 378 VAL A N 1
ATOM 2990 C CA . VAL A 1 378 ? -15.608 -42.116 -17.853 1.00 26.16 378 VAL A CA 1
ATOM 2991 C C . VAL A 1 378 ? -14.568 -41.007 -17.763 1.00 25.17 378 VAL A C 1
ATOM 2992 O O . VAL A 1 378 ? -14.765 -40.020 -17.055 1.00 25.03 378 VAL A O 1
ATOM 2996 N N . PHE A 1 379 ? -13.464 -41.180 -18.479 1.00 24.76 379 PHE A N 1
ATOM 2997 C CA . PHE A 1 379 ? -12.357 -40.229 -18.455 1.00 24.14 379 PHE A CA 1
ATOM 2998 C C . PHE A 1 379 ? -11.740 -40.211 -19.846 1.00 24.38 379 PHE A C 1
ATOM 2999 O O . PHE A 1 379 ? -11.224 -41.225 -20.302 1.00 24.38 379 PHE A O 1
ATOM 3007 N N . LEU A 1 380 ? -11.822 -39.067 -20.520 1.00 24.65 380 LEU A N 1
ATOM 3008 C CA . LEU A 1 380 ? -11.374 -38.935 -21.910 1.00 25.27 380 LEU A CA 1
ATOM 3009 C C . LEU A 1 380 ? -12.101 -39.931 -22.821 1.00 25.69 380 LEU A C 1
ATOM 3010 O O . LEU A 1 380 ? -11.477 -40.613 -23.634 1.00 25.91 380 LEU A O 1
ATOM 3015 N N . LYS A 1 381 ? -13.422 -40.005 -22.651 1.00 26.00 381 LYS A N 1
ATOM 3016 C CA . LYS A 1 381 ? -14.306 -40.915 -23.396 1.00 26.89 381 LYS A CA 1
ATOM 3017 C C . LYS A 1 381 ? -14.004 -42.410 -23.205 1.00 27.12 381 LYS A C 1
ATOM 3018 O O . LYS A 1 381 ? -14.482 -43.242 -23.984 1.00 27.52 381 LYS A O 1
ATOM 3024 N N . ARG A 1 382 ? -13.250 -42.747 -22.159 1.00 26.45 382 ARG A N 1
ATOM 3025 C CA . ARG A 1 382 ? -12.795 -44.113 -21.921 1.00 27.03 382 ARG A CA 1
ATOM 3026 C C . ARG A 1 382 ? -13.167 -44.563 -20.509 1.00 27.42 3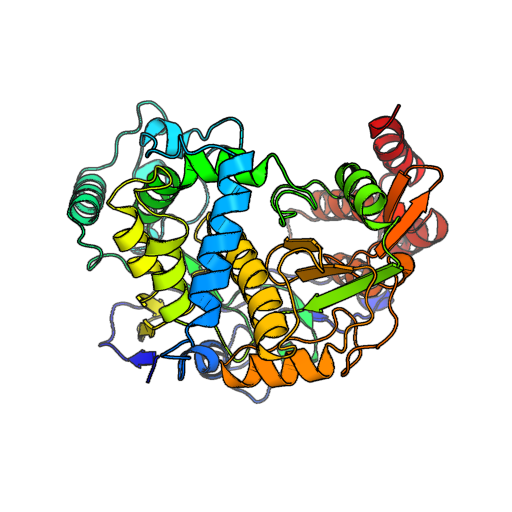82 ARG A C 1
ATOM 3027 O O . ARG A 1 382 ? -13.040 -43.796 -19.552 1.00 26.54 382 ARG A O 1
ATOM 3035 N N . LYS A 1 383 ? -13.612 -45.810 -20.386 1.00 28.41 383 LYS A N 1
ATOM 3036 C CA . LYS A 1 383 ? -13.812 -46.429 -19.078 1.00 29.31 383 LYS A CA 1
ATOM 3037 C C . LYS A 1 383 ? -12.565 -47.208 -18.682 1.00 29.39 383 LYS A C 1
ATOM 3038 O O . LYS A 1 383 ? -11.664 -47.410 -19.495 1.00 29.22 383 LYS A O 1
ATOM 3044 N N . PHE A 1 384 ? -12.518 -47.628 -17.423 1.00 29.77 384 PHE A N 1
ATOM 3045 C CA . PHE A 1 384 ? -11.429 -48.448 -16.910 1.00 30.81 384 PHE A CA 1
ATOM 3046 C C . PHE A 1 384 ? -11.894 -49.896 -16.823 1.00 32.41 384 PHE A C 1
ATOM 3047 O O . PHE A 1 384 ? -12.744 -50.233 -15.999 1.00 32.67 384 PHE A O 1
ATOM 3055 N N . LYS A 1 385 ? -11.340 -50.742 -17.686 1.00 33.76 385 LYS A N 1
ATOM 3056 C CA . LYS A 1 385 ? -11.685 -52.156 -17.719 1.00 35.48 385 LYS A CA 1
ATOM 3057 C C . LYS A 1 385 ? -10.510 -52.985 -17.216 1.00 36.17 385 LYS A C 1
ATOM 3058 O O . LYS A 1 385 ? -9.390 -52.854 -17.706 1.00 35.55 385 LYS A O 1
ATOM 3064 N N . LYS A 1 386 ? -10.782 -53.839 -16.235 1.00 37.07 386 LYS A N 1
ATOM 3065 C CA . LYS A 1 386 ? -9.748 -54.638 -15.589 1.00 38.39 386 LYS A CA 1
ATOM 3066 C C . LYS A 1 386 ? -9.345 -55.810 -16.482 1.00 38.99 386 LYS A C 1
ATOM 3067 O O . LYS A 1 386 ? -10.199 -56.486 -17.054 1.00 39.37 386 LYS A O 1
ATOM 3073 N N . GLU A 1 387 ? -8.040 -56.033 -16.602 1.00 39.21 387 GLU A N 1
ATOM 3074 C CA . GLU A 1 387 ? -7.499 -57.127 -17.405 1.00 40.29 387 GLU A CA 1
ATOM 3075 C C . GLU A 1 387 ? -6.305 -57.736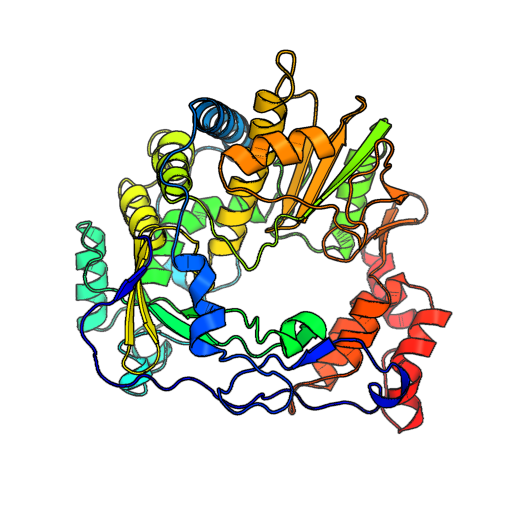 -16.672 1.00 40.62 387 GLU A C 1
ATOM 3076 O O . GLU A 1 387 ? -5.155 -57.370 -16.920 1.00 40.15 387 GLU A O 1
ATOM 3082 N N . GLY A 1 388 ? -6.587 -58.665 -15.762 1.00 41.17 388 GLY A N 1
ATOM 3083 C CA . GLY A 1 388 ? -5.565 -59.189 -14.857 1.00 41.50 388 GLY A CA 1
ATOM 3084 C C . GLY A 1 388 ? -5.121 -58.076 -13.922 1.00 40.02 388 GLY A C 1
ATOM 3085 O O . GLY A 1 388 ? -5.964 -57.419 -13.312 1.00 39.60 388 GLY A O 1
ATOM 3086 N N . PRO A 1 389 ? -3.800 -57.835 -13.821 1.00 39.73 389 PRO A N 1
ATOM 3087 C CA . PRO A 1 389 ? -3.299 -56.704 -13.034 1.00 38.53 389 PRO A CA 1
ATOM 3088 C C . PRO A 1 389 ? -3.241 -55.378 -13.814 1.00 36.71 389 PRO A C 1
ATOM 3089 O O . PRO A 1 389 ? -2.759 -54.375 -13.281 1.00 36.00 389 PRO A O 1
ATOM 3093 N N . LEU A 1 390 ? -3.735 -55.379 -15.053 1.00 35.76 390 LEU A N 1
ATOM 3094 C CA . LEU A 1 390 ? -3.705 -54.207 -15.923 1.00 34.32 390 LEU A CA 1
ATOM 3095 C C . LEU A 1 390 ? -5.094 -53.587 -16.040 1.00 32.98 390 LEU A C 1
ATOM 3096 O O . LEU A 1 390 ? -6.098 -54.209 -15.684 1.00 32.80 390 LEU A O 1
ATOM 3101 N N . TYR A 1 391 ? -5.135 -52.354 -16.542 1.00 31.76 391 TYR A N 1
ATOM 3102 C CA . TYR A 1 391 ? -6.382 -51.704 -16.935 1.00 30.84 391 TYR A CA 1
ATOM 3103 C C . TYR A 1 391 ? -6.270 -51.262 -18.387 1.00 30.65 391 TYR A C 1
ATOM 3104 O O . TYR A 1 391 ? -5.215 -50.801 -18.822 1.00 30.79 391 TYR A O 1
ATOM 3113 N N . ARG A 1 392 ? -7.357 -51.405 -19.136 1.00 30.64 392 ARG A N 1
ATOM 3114 C CA . ARG A 1 392 ? -7.373 -50.982 -20.531 1.00 30.78 392 ARG A CA 1
ATOM 3115 C C . ARG A 1 392 ? -8.437 -49.907 -20.747 1.00 29.79 392 ARG A C 1
ATOM 3116 O O . ARG A 1 392 ? -9.499 -49.947 -20.120 1.00 29.75 392 ARG A O 1
ATOM 3124 N N . PRO A 1 393 ? -8.136 -48.920 -21.608 1.00 29.18 393 PRO A N 1
ATOM 3125 C CA . PRO A 1 393 ? -9.068 -47.834 -21.886 1.00 28.44 393 PRO A CA 1
ATOM 3126 C C . PRO A 1 393 ? -10.113 -48.233 -22.926 1.00 28.65 393 PRO A C 1
ATOM 3127 O O . PRO A 1 393 ? -9.829 -48.212 -24.123 1.00 28.83 393 PRO A O 1
ATOM 3131 N N . VAL A 1 394 ? -11.306 -48.601 -22.467 1.00 28.59 394 VAL A N 1
ATOM 3132 C CA . VAL A 1 394 ? -12.385 -48.999 -23.367 1.00 29.12 394 VAL A CA 1
ATOM 3133 C C . VAL A 1 394 ? -13.164 -47.753 -23.776 1.00 28.55 394 VAL A C 1
ATOM 3134 O O . VAL A 1 394 ? -13.859 -47.151 -22.959 1.00 27.89 394 VAL A O 1
ATOM 3138 N N . MET A 1 395 ? -13.039 -47.362 -25.042 1.00 28.88 395 MET A N 1
ATOM 3139 C CA . MET A 1 395 ? -13.665 -46.135 -25.519 1.00 28.92 395 MET A CA 1
ATOM 3140 C C . MET A 1 395 ? -15.161 -46.325 -25.754 1.00 29.23 395 MET A C 1
ATOM 3141 O O . MET A 1 395 ? -15.598 -47.398 -26.168 1.00 29.61 395 MET A O 1
ATOM 3146 N N A ASN A 1 396 ? -15.935 -45.275 -25.480 0.50 28.92 396 ASN A N 1
ATOM 3147 N N B ASN A 1 396 ? -15.931 -45.273 -25.486 0.50 28.89 396 ASN A N 1
ATOM 3148 C CA A ASN A 1 396 ? -17.379 -45.290 -25.699 0.50 29.49 396 ASN A CA 1
ATOM 3149 C CA B ASN A 1 396 ? -17.373 -45.270 -25.711 0.50 29.46 396 ASN A CA 1
ATOM 3150 C C A ASN A 1 396 ? -17.715 -45.659 -27.143 0.50 30.27 396 ASN A C 1
ATOM 3151 C C B ASN A 1 396 ? -17.717 -45.652 -27.150 0.50 30.24 396 ASN A C 1
ATOM 3152 O O A ASN A 1 396 ? -17.057 -45.198 -28.078 0.50 29.91 396 ASN A O 1
ATOM 3153 O O B ASN A 1 396 ? -17.066 -45.195 -28.090 0.50 29.91 396 ASN A O 1
ATOM 3162 N N . ARG A 1 397 ? -18.736 -46.492 -27.312 1.00 31.35 397 ARG A N 1
ATOM 3163 C CA . ARG A 1 397 ? -19.126 -47.003 -28.629 1.00 32.76 397 ARG A CA 1
ATOM 3164 C C . ARG A 1 397 ? -19.557 -45.906 -29.603 1.00 32.39 397 ARG A C 1
ATOM 3165 O O . ARG A 1 397 ? -19.209 -45.949 -30.783 1.00 32.15 397 ARG A O 1
ATOM 3173 N N . GLU A 1 398 ? -20.310 -44.932 -29.103 1.00 32.07 398 GLU A N 1
ATOM 3174 C CA . GLU A 1 398 ? -20.809 -43.843 -29.939 1.00 32.22 398 GLU A CA 1
ATOM 3175 C C . GLU A 1 398 ? -19.673 -42.933 -30.411 1.00 30.84 398 GLU A C 1
ATOM 3176 O O . GLU A 1 398 ? -19.740 -42.375 -31.504 1.00 31.24 398 GLU A O 1
ATOM 3182 N N . ALA A 1 399 ? -18.630 -42.794 -29.596 1.00 29.47 399 ALA A N 1
ATOM 3183 C CA . ALA A 1 399 ? -17.464 -42.001 -29.982 1.00 28.56 399 ALA A CA 1
ATOM 3184 C C . ALA A 1 399 ? -16.714 -42.684 -31.125 1.00 28.58 399 ALA A C 1
ATOM 3185 O O . ALA A 1 399 ? -16.324 -42.034 -32.095 1.00 28.40 399 ALA A O 1
ATOM 3187 N N . LEU A 1 400 ? -16.530 -43.996 -31.007 1.00 28.48 400 LEU A N 1
ATOM 3188 C CA . LEU A 1 400 ? -15.860 -44.780 -32.043 1.00 29.11 400 LEU A CA 1
ATOM 3189 C C . LEU A 1 400 ? -16.624 -44.752 -33.366 1.00 29.59 400 LEU A C 1
ATOM 3190 O O . LEU A 1 400 ? -16.032 -44.521 -34.418 1.00 30.04 400 LEU A O 1
ATOM 3195 N N . GLU A 1 401 ? -17.934 -44.985 -33.304 1.00 29.81 401 GLU A N 1
ATOM 3196 C CA . GLU A 1 401 ? -18.782 -44.986 -34.496 1.00 30.67 401 GLU A CA 1
ATOM 3197 C C . GLU A 1 401 ? -18.817 -43.614 -35.177 1.00 30.23 401 GLU A C 1
ATOM 3198 O O . GLU A 1 401 ? -18.861 -43.531 -36.405 1.00 30.46 401 GLU A O 1
ATOM 3204 N N . ALA A 1 402 ? -18.794 -42.551 -34.375 1.00 29.10 402 ALA A N 1
ATOM 3205 C CA . ALA A 1 402 ? -18.758 -41.185 -34.892 1.00 28.75 402 ALA A CA 1
ATOM 3206 C C . ALA A 1 402 ? -17.453 -40.908 -35.638 1.00 28.90 402 ALA A C 1
ATOM 3207 O O . ALA A 1 402 ? -17.474 -40.403 -36.760 1.00 28.85 402 ALA A O 1
ATOM 3209 N N . MET A 1 403 ? -16.327 -41.249 -35.013 1.00 29.04 403 MET A N 1
ATOM 3210 C CA . MET A 1 403 ? -15.005 -41.111 -35.637 1.00 29.88 403 MET A CA 1
ATOM 3211 C C . MET A 1 403 ? -14.907 -41.848 -36.972 1.00 30.51 403 MET A C 1
ATOM 3212 O O . MET A 1 403 ? -14.283 -41.358 -37.912 1.00 30.74 403 MET A O 1
ATOM 3217 N N . LEU A 1 404 ? -15.519 -43.028 -37.040 1.00 30.79 404 LEU A N 1
ATOM 3218 C CA . LEU A 1 404 ? -15.472 -43.862 -38.242 1.00 31.76 404 LEU A CA 1
ATOM 3219 C C . LEU A 1 404 ? -16.444 -43.418 -39.340 1.00 31.93 404 LEU A C 1
ATOM 3220 O O . LEU A 1 404 ? -16.333 -43.878 -40.475 1.00 32.62 404 LEU A O 1
ATOM 3225 N N . SER A 1 405 ? -17.384 -42.534 -39.009 1.00 31.11 405 SER A N 1
ATOM 3226 C CA . SER A 1 405 ? -18.412 -42.104 -39.961 1.00 31.66 405 SER A CA 1
ATOM 3227 C C . SER A 1 405 ? -17.988 -40.933 -40.850 1.00 31.45 405 SER A C 1
ATOM 3228 O O . SER A 1 405 ? -18.619 -40.687 -41.872 1.00 31.99 405 SER A O 1
ATOM 3231 N N . TYR A 1 406 ? -16.938 -40.213 -40.459 1.00 30.85 406 TYR A N 1
ATOM 3232 C CA . TYR A 1 406 ? -16.427 -39.089 -41.244 1.00 31.02 406 TYR A CA 1
ATOM 3233 C C . TYR A 1 406 ? -14.907 -39.129 -41.349 1.00 31.43 406 TYR A C 1
ATOM 3234 O O . TYR A 1 406 ? -14.234 -39.731 -40.514 1.00 30.69 406 TYR A O 1
ATOM 3243 N N . TYR A 1 407 ? -14.377 -38.477 -42.381 1.00 32.70 407 TYR A N 1
ATOM 3244 C CA . TYR A 1 407 ? -12.934 -38.393 -42.591 1.00 33.71 407 TYR A CA 1
ATOM 3245 C C . TYR A 1 407 ? -12.553 -37.149 -43.393 1.00 35.12 407 TYR A C 1
ATOM 3246 O O . TYR A 1 407 ? -13.417 -36.443 -43.917 1.00 35.26 407 TYR A O 1
ATOM 3255 N N . ARG A 1 408 ? -11.250 -36.894 -43.474 1.00 36.90 408 ARG A N 1
ATOM 3256 C CA . ARG A 1 408 ? -10.702 -35.820 -44.297 1.00 38.68 408 ARG A CA 1
ATOM 3257 C C . ARG A 1 408 ? -9.940 -36.438 -45.470 1.00 40.42 408 ARG A C 1
ATOM 3258 O O . ARG A 1 408 ? -8.947 -37.135 -45.254 1.00 40.97 408 ARG A O 1
ATOM 3266 N N . PRO A 1 409 ? -10.407 -36.204 -46.713 1.00 41.85 409 PRO A N 1
ATOM 3267 C CA . PRO A 1 409 ? -9.740 -36.747 -47.899 1.00 43.55 409 PRO A CA 1
ATOM 3268 C C . PRO A 1 409 ? -8.220 -36.580 -47.875 1.00 44.53 409 PRO A C 1
ATOM 3269 O O . PRO A 1 409 ? -7.723 -35.484 -47.611 1.00 44.38 409 PRO A O 1
ATOM 3273 N N . GLY A 1 410 ? -7.502 -37.673 -48.129 1.00 45.94 410 GLY A N 1
ATOM 3274 C CA . GLY A 1 410 ? -6.040 -37.679 -48.108 1.00 47.06 410 GLY A CA 1
ATOM 3275 C C . GLY A 1 410 ? -5.435 -38.452 -46.947 1.00 46.74 410 GLY A C 1
ATOM 3276 O O . GLY A 1 410 ? -4.313 -38.945 -47.055 1.00 48.31 410 GLY A O 1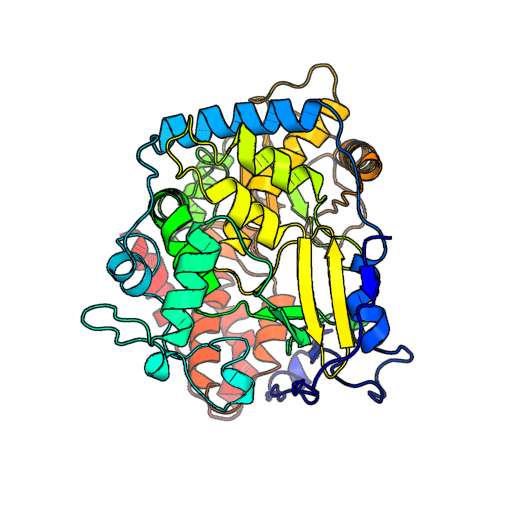
ATOM 3277 N N . THR A 1 411 ? -6.172 -38.563 -45.840 1.00 45.53 411 THR A N 1
ATOM 3278 C CA . THR A 1 411 ? -5.653 -39.174 -44.610 1.00 44.55 411 THR A CA 1
ATOM 3279 C C . THR A 1 411 ? -6.588 -40.238 -44.022 1.00 43.31 411 THR A C 1
ATOM 3280 O O . THR A 1 411 ? -6.645 -40.413 -42.801 1.00 42.01 411 THR A O 1
ATOM 3284 N N . LEU A 1 412 ? -7.298 -40.963 -44.883 1.00 43.12 412 LEU A N 1
ATOM 3285 C CA . LEU A 1 412 ? -8.252 -41.974 -44.424 1.00 42.59 412 LEU A CA 1
ATOM 3286 C C . LEU A 1 412 ? -7.544 -43.155 -43.755 1.00 42.40 412 LEU A C 1
ATOM 3287 O O . LEU A 1 412 ? -7.913 -43.563 -42.652 1.00 41.60 412 LEU A O 1
ATOM 3292 N N . SER A 1 413 ? -6.519 -43.682 -44.417 1.00 42.92 413 SER A N 1
ATOM 3293 C CA . SER A 1 413 ? -5.803 -44.862 -43.930 1.00 43.16 413 SER A CA 1
ATOM 3294 C C . SER A 1 413 ? -5.163 -44.649 -42.556 1.00 42.08 413 SER A C 1
ATOM 3295 O O . SER A 1 413 ? -5.231 -45.530 -41.695 1.00 41.73 413 SER A O 1
ATOM 3298 N N . GLU A 1 414 ? -4.549 -43.485 -42.350 1.00 41.62 414 GLU A N 1
ATOM 3299 C CA . GLU A 1 414 ? -3.921 -43.173 -41.058 1.00 41.08 414 GLU A CA 1
ATOM 3300 C C . GLU A 1 414 ? -4.942 -42.854 -39.964 1.00 38.89 414 GLU A C 1
ATOM 3301 O O . GLU A 1 414 ? -4.649 -43.031 -38.783 1.00 38.00 414 GLU A O 1
ATOM 3307 N N . LYS A 1 415 ? -6.131 -42.393 -40.350 1.00 38.12 415 LYS A N 1
ATOM 3308 C CA . LYS A 1 415 ? -7.226 -42.236 -39.392 1.00 36.67 415 LYS A CA 1
ATOM 3309 C C . LYS A 1 415 ? -7.741 -43.604 -38.952 1.00 36.41 415 LYS A C 1
ATOM 3310 O O . LYS A 1 415 ? -7.966 -43.829 -37.763 1.00 35.13 415 LYS A O 1
ATOM 3316 N N . LEU A 1 416 ? -7.934 -44.508 -39.912 1.00 37.07 416 LEU A N 1
ATOM 3317 C CA . LEU A 1 416 ? -8.364 -45.872 -39.599 1.00 37.18 416 LEU A CA 1
ATOM 3318 C C . LEU A 1 416 ? -7.341 -46.576 -38.713 1.00 36.93 416 LEU A C 1
ATOM 3319 O O . LEU A 1 416 ? -7.711 -47.243 -37.749 1.00 36.44 416 LEU A O 1
ATOM 3324 N N . THR A 1 417 ? -6.060 -46.411 -39.036 1.00 37.25 417 THR A N 1
ATOM 3325 C CA . THR A 1 417 ? -4.982 -47.000 -38.242 1.00 37.34 417 THR A CA 1
ATOM 3326 C C . THR A 1 417 ? -5.026 -46.517 -36.792 1.00 35.89 417 THR A C 1
ATOM 3327 O O . THR A 1 417 ? -4.881 -47.315 -35.866 1.00 35.61 417 THR A O 1
ATOM 3331 N N . SER A 1 418 ? -5.228 -45.217 -36.594 1.00 34.82 418 SER A N 1
ATOM 3332 C CA . SER A 1 418 ? -5.308 -44.665 -35.240 1.00 33.61 418 SER A CA 1
ATOM 3333 C C . SER A 1 418 ? -6.531 -45.197 -34.490 1.00 32.20 418 SER A C 1
ATOM 3334 O O . SER A 1 418 ? -6.457 -45.471 -33.295 1.00 31.59 418 SER A O 1
ATOM 3337 N N . ILE A 1 419 ? -7.645 -45.359 -35.199 1.00 31.73 419 ILE A N 1
ATOM 3338 C CA . ILE A 1 419 ? -8.872 -45.870 -34.591 1.00 31.12 419 ILE A CA 1
ATOM 3339 C C . ILE A 1 419 ? -8.772 -47.360 -34.230 1.00 31.52 419 ILE A C 1
ATOM 3340 O O . ILE A 1 419 ? -9.399 -47.794 -33.264 1.00 30.85 419 ILE A O 1
ATOM 3345 N N . THR A 1 420 ? -7.981 -48.139 -34.973 1.00 32.50 420 THR A N 1
ATOM 3346 C CA . THR A 1 420 ? -7.784 -49.553 -34.620 1.00 33.25 420 THR A CA 1
ATOM 3347 C C . THR A 1 420 ? -7.186 -49.681 -33.218 1.00 32.82 420 THR A C 1
ATOM 3348 O O . THR A 1 420 ? -7.588 -50.550 -32.447 1.00 32.56 420 THR A O 1
ATOM 3352 N N . MET A 1 421 ? -6.235 -48.805 -32.900 1.00 32.69 421 MET A N 1
ATOM 3353 C CA . MET A 1 421 ? -5.591 -48.797 -31.584 1.00 32.77 421 MET A CA 1
ATOM 3354 C C . MET A 1 421 ? -6.535 -48.355 -30.464 1.00 30.94 421 MET A C 1
ATOM 3355 O O . MET A 1 421 ? -6.340 -48.728 -29.310 1.00 30.84 421 MET A O 1
ATOM 3360 N N . LEU A 1 422 ? -7.541 -47.556 -30.805 1.00 29.68 422 LEU A N 1
ATOM 3361 C CA . LEU A 1 422 ? -8.601 -47.201 -29.864 1.00 28.54 422 LEU A CA 1
ATOM 3362 C C . LEU A 1 422 ? -9.622 -48.331 -29.721 1.00 28.70 422 LEU A C 1
ATOM 3363 O O . LEU A 1 422 ? -10.032 -48.663 -28.607 1.00 28.59 422 LEU A O 1
ATOM 3368 N N . ALA A 1 423 ? -10.023 -48.919 -30.847 1.00 28.97 423 ALA A N 1
ATOM 3369 C CA . ALA A 1 423 ? -11.099 -49.917 -30.870 1.00 29.35 423 ALA A CA 1
ATOM 3370 C C . ALA A 1 423 ? -10.696 -51.298 -30.340 1.00 30.05 423 ALA A C 1
ATOM 3371 O O . ALA A 1 423 ? -11.561 -52.083 -29.946 1.00 30.26 423 ALA A O 1
ATOM 3373 N N . VAL A 1 424 ? -9.398 -51.595 -30.331 1.00 30.49 424 VAL A N 1
ATOM 3374 C CA . VAL A 1 424 ? -8.902 -52.904 -29.880 1.00 31.42 424 VAL A CA 1
ATOM 3375 C C . VAL A 1 424 ? -9.387 -53.268 -28.470 1.00 31.16 424 VAL A C 1
ATOM 3376 O O . VAL A 1 424 ? -9.687 -54.429 -28.192 1.00 31.70 424 VAL A O 1
ATOM 3380 N N . HIS A 1 425 ? -9.501 -52.270 -27.598 1.00 30.08 425 HIS A N 1
ATOM 3381 C CA . HIS A 1 425 ? -9.880 -52.508 -26.206 1.00 30.05 425 HIS A CA 1
ATOM 3382 C C . HIS A 1 425 ? -11.358 -52.887 -26.029 1.00 30.31 425 HIS A C 1
ATOM 3383 O O . HIS A 1 425 ? -11.766 -53.290 -24.941 1.00 30.51 425 HIS A O 1
ATOM 3390 N N . SER A 1 426 ? -12.150 -52.767 -27.094 1.00 30.66 426 SER A N 1
ATOM 3391 C CA . SER A 1 426 ? -13.554 -53.181 -27.072 1.00 31.11 426 SER A CA 1
ATOM 3392 C C . SER A 1 426 ? -13.755 -54.682 -27.329 1.00 32.71 426 SER A C 1
ATOM 3393 O O . SER A 1 426 ? -14.874 -55.178 -27.210 1.00 33.30 426 SER A O 1
ATOM 3396 N N . GLY A 1 427 ? -12.686 -55.397 -27.681 1.00 33.76 427 GLY A N 1
ATOM 3397 C CA . GLY A 1 427 ? -12.763 -56.836 -27.949 1.00 35.46 427 GLY A CA 1
ATOM 3398 C C . GLY A 1 427 ? -12.894 -57.123 -29.432 1.00 36.54 427 GLY A C 1
ATOM 3399 O O . GLY A 1 427 ? -13.262 -56.240 -30.210 1.00 36.12 427 GLY A O 1
ATOM 3400 N N . LYS A 1 428 ? -12.602 -58.360 -29.826 1.00 38.17 428 LYS A N 1
ATOM 3401 C CA . LYS A 1 428 ? -12.562 -58.725 -31.242 1.00 39.37 428 LYS A CA 1
ATOM 3402 C C . LYS A 1 428 ? -13.911 -58.565 -31.941 1.00 39.88 428 LYS A C 1
ATOM 3403 O O . LYS A 1 428 ? -13.966 -58.076 -33.068 1.00 39.94 428 LYS A O 1
ATOM 3409 N N . GLN A 1 429 ? -14.986 -58.986 -31.280 1.00 40.69 429 GLN A N 1
ATOM 3410 C CA . GLN A 1 429 ? -16.321 -58.941 -31.878 1.00 41.55 429 GLN A CA 1
ATOM 3411 C C . GLN A 1 429 ? -16.734 -57.508 -32.216 1.00 39.91 429 GLN A C 1
ATOM 3412 O O . GLN A 1 429 ? -17.206 -57.235 -33.318 1.00 40.03 429 GLN A O 1
ATOM 3418 N N . GLU A 1 430 ? -16.547 -56.599 -31.265 1.00 38.33 430 GLU A N 1
ATOM 3419 C CA . GLU A 1 430 ? -16.871 -55.191 -31.477 1.00 37.03 430 GLU A CA 1
ATOM 3420 C C . GLU A 1 430 ? -15.906 -54.544 -32.475 1.00 36.01 430 GLU A C 1
ATOM 3421 O O . GLU A 1 430 ? -16.317 -53.728 -33.299 1.00 35.86 430 GLU A O 1
ATOM 3427 N N . TYR A 1 431 ? -14.630 -54.916 -32.396 1.00 35.49 431 TYR A N 1
ATOM 3428 C CA . TYR A 1 431 ? -13.607 -54.440 -33.330 1.00 34.99 431 TYR A CA 1
ATOM 3429 C C . TYR A 1 431 ? -13.992 -54.781 -34.769 1.00 35.95 431 TYR A C 1
ATOM 3430 O O . TYR A 1 431 ? -13.990 -53.909 -35.638 1.00 35.51 431 TYR A O 1
ATOM 3439 N N . ASP A 1 432 ? -14.336 -56.044 -35.008 1.00 37.16 432 ASP A N 1
ATOM 3440 C CA . ASP A 1 432 ? -14.730 -56.495 -36.345 1.00 38.37 432 ASP A CA 1
ATOM 3441 C C . ASP A 1 432 ? -16.041 -55.852 -36.828 1.00 38.06 432 ASP A C 1
ATOM 3442 O O . ASP A 1 432 ? -16.191 -55.585 -38.019 1.00 38.61 432 ASP A O 1
ATOM 3447 N N . ARG A 1 433 ? -16.980 -55.602 -35.916 1.00 37.53 433 ARG A N 1
ATOM 3448 C CA . ARG A 1 433 ? -18.233 -54.925 -36.274 1.00 37.70 433 ARG A CA 1
ATOM 3449 C C . ARG A 1 433 ? -17.994 -53.470 -36.691 1.00 36.51 433 ARG A C 1
ATOM 3450 O O . ARG A 1 433 ? -18.600 -52.992 -37.648 1.00 36.91 433 ARG A O 1
ATOM 3458 N N . LEU A 1 434 ? -17.117 -52.775 -35.970 1.00 35.26 434 LEU A N 1
ATOM 3459 C CA . LEU A 1 434 ? -16.816 -51.369 -36.256 1.00 33.94 434 LEU A CA 1
ATOM 3460 C C . LEU A 1 434 ? -16.156 -51.160 -37.619 1.00 34.37 434 LEU A C 1
ATOM 3461 O O . LEU A 1 434 ? -16.444 -50.177 -38.301 1.00 33.84 434 LEU A O 1
ATOM 3466 N N . PHE A 1 435 ? -15.278 -52.079 -38.015 1.00 35.15 435 PHE A N 1
ATOM 3467 C CA . PHE A 1 435 ? -14.558 -51.956 -39.285 1.00 35.94 435 PHE A CA 1
ATOM 3468 C C . PHE A 1 435 ? -15.198 -52.731 -40.446 1.00 37.71 435 PHE A C 1
ATOM 3469 O O . PHE A 1 435 ? -14.691 -52.689 -41.568 1.00 38.24 435 PHE A O 1
ATOM 3477 N N . ALA A 1 436 ? -16.315 -53.412 -40.182 1.00 38.73 436 ALA A N 1
ATOM 3478 C CA . ALA A 1 436 ? -16.994 -54.235 -41.195 1.00 40.61 436 ALA A CA 1
ATOM 3479 C C . ALA A 1 436 ? -17.453 -53.454 -42.429 1.00 41.21 436 ALA A C 1
ATOM 3480 O O . ALA A 1 436 ? -17.349 -53.964 -43.545 1.00 42.65 436 ALA A O 1
ATOM 3482 N N . PRO A 1 437 ? -17.973 -52.224 -42.241 1.00 40.44 437 PRO A N 1
ATOM 3483 C CA . PRO A 1 437 ? -18.361 -51.431 -43.415 1.00 40.84 437 PRO A CA 1
ATOM 3484 C C . PRO A 1 437 ? -17.207 -51.186 -44.393 1.00 41.43 437 PRO A C 1
ATOM 3485 O O . PRO A 1 437 ? -17.425 -51.155 -45.604 1.00 42.60 437 PRO A O 1
ATOM 3489 N N . PHE A 1 438 ? -15.996 -51.025 -43.864 1.00 40.99 438 PHE A N 1
ATOM 3490 C CA . PHE A 1 438 ? -14.812 -50.772 -44.684 1.00 41.59 438 PHE A CA 1
ATOM 3491 C C . PHE A 1 438 ? -14.302 -52.043 -45.363 1.00 43.67 438 PHE A C 1
ATOM 3492 O O . PHE A 1 438 ? -13.968 -52.026 -46.550 1.00 44.43 438 PHE A O 1
ATOM 3500 N N . ARG A 1 439 ? -14.234 -53.136 -44.606 1.00 44.37 439 ARG A N 1
ATOM 3501 C CA . ARG A 1 439 ? -13.729 -54.403 -45.137 1.00 46.44 439 ARG A CA 1
ATOM 3502 C C . ARG A 1 439 ? -14.666 -55.019 -46.180 1.00 48.45 439 ARG A C 1
ATOM 3503 O O . ARG A 1 439 ? -14.203 -55.684 -47.107 1.00 50.24 439 ARG A O 1
ATOM 3511 N N . GLU A 1 440 ? -15.969 -54.790 -46.035 1.00 48.62 440 GLU A N 1
ATOM 3512 C CA . GLU A 1 440 ? -16.955 -55.287 -47.002 1.00 50.47 440 GLU A CA 1
ATOM 3513 C C . GLU A 1 440 ? -16.798 -54.654 -48.386 1.00 50.71 440 GLU A C 1
ATOM 3514 O O . GLU A 1 440 ? -17.093 -55.290 -49.400 1.00 52.51 440 GLU A O 1
ATOM 3520 N N . VAL A 1 441 ? -16.326 -53.409 -48.421 1.00 49.00 441 VAL A N 1
ATOM 3521 C CA . VAL A 1 441 ? -16.096 -52.696 -49.682 1.00 49.14 441 VAL A CA 1
ATOM 3522 C C . VAL A 1 441 ? -14.622 -52.732 -50.121 1.00 49.10 441 VAL A C 1
ATOM 3523 O O . VAL A 1 441 ? -14.183 -51.885 -50.903 1.00 48.75 441 VAL A O 1
ATOM 3527 N N . GLY A 1 442 ? -13.864 -53.706 -49.614 1.00 49.11 442 GLY A N 1
ATOM 3528 C CA . GLY A 1 442 ? -12.520 -53.995 -50.118 1.00 49.65 442 GLY A CA 1
ATOM 3529 C C . GLY A 1 442 ? -11.347 -53.319 -49.428 1.00 48.30 442 GLY A C 1
ATOM 3530 O O . GLY A 1 442 ? -10.211 -53.457 -49.881 1.00 48.99 442 GLY A O 1
ATOM 3531 N N . VAL A 1 443 ? -11.597 -52.595 -48.338 1.00 46.37 443 VAL A N 1
ATOM 3532 C CA . VAL A 1 443 ? -10.511 -51.941 -47.600 1.00 45.34 443 VAL A CA 1
ATOM 3533 C C . VAL A 1 443 ? -9.817 -52.962 -46.691 1.00 45.35 443 VAL A C 1
ATOM 3534 O O . VAL A 1 443 ? -10.484 -53.735 -46.005 1.00 45.13 443 VAL A O 1
ATOM 3538 N N . ILE A 1 444 ? -8.484 -52.967 -46.691 1.00 45.52 444 ILE A N 1
ATOM 3539 C CA . ILE A 1 444 ? -7.721 -53.817 -45.775 1.00 45.44 444 ILE A CA 1
ATOM 3540 C C . ILE A 1 444 ? -7.552 -53.072 -44.455 1.00 43.38 444 ILE A C 1
ATOM 3541 O O . ILE A 1 444 ? -6.934 -52.009 -44.418 1.00 43.05 444 ILE A O 1
ATOM 3546 N N . VAL A 1 445 ? -8.102 -53.633 -43.381 1.00 42.34 445 VAL A N 1
ATOM 3547 C CA . VAL A 1 445 ? -7.933 -53.089 -42.034 1.00 40.48 445 VAL A CA 1
ATOM 3548 C C . VAL A 1 445 ? -7.090 -54.068 -41.212 1.00 40.78 445 VAL A C 1
ATOM 3549 O O . VAL A 1 445 ? -7.357 -55.271 -41.227 1.00 41.38 445 VAL A O 1
ATOM 3553 N N . PRO A 1 446 ? -6.067 -53.560 -40.493 1.00 40.01 446 PRO A N 1
ATOM 3554 C CA . PRO A 1 446 ? -5.247 -54.416 -39.628 1.00 40.36 446 PRO A CA 1
ATOM 3555 C C . PRO A 1 446 ? -6.080 -55.335 -38.732 1.00 39.71 446 PRO A C 1
ATOM 3556 O O . PRO A 1 446 ? -7.130 -54.932 -38.232 1.00 38.51 446 PRO A O 1
ATOM 3560 N N . THR A 1 447 ? -5.607 -56.561 -38.536 1.00 40.51 447 THR A N 1
ATOM 3561 C CA . THR A 1 447 ? -6.342 -57.549 -37.753 1.00 40.28 447 THR A CA 1
ATOM 3562 C C . THR A 1 447 ? -6.416 -57.137 -36.287 1.00 38.71 447 THR A C 1
ATOM 3563 O O . THR A 1 447 ? -5.560 -56.400 -35.795 1.00 37.85 447 THR A O 1
ATOM 3567 N N . PHE A 1 448 ? -7.449 -57.616 -35.602 1.00 38.29 448 PHE A N 1
ATOM 3568 C CA . PHE A 1 448 ? -7.575 -57.433 -34.159 1.00 37.03 448 PHE A CA 1
ATOM 3569 C C . PHE A 1 448 ? -6.320 -57.934 -33.453 1.00 37.57 448 PHE A C 1
ATOM 3570 O O . PHE A 1 448 ? -5.765 -57.255 -32.589 1.00 36.46 448 PHE A O 1
ATOM 3578 N N . GLU A 1 449 ? -5.874 -59.120 -33.856 1.00 39.40 449 GLU A N 1
ATOM 3579 C CA . GLU A 1 449 ? -4.761 -59.807 -33.211 1.00 40.45 449 GLU A CA 1
ATOM 3580 C C . GLU A 1 449 ? -3.474 -58.986 -33.265 1.00 40.04 449 GLU A C 1
ATOM 3581 O O . GLU A 1 449 ? -2.744 -58.911 -32.273 1.00 39.54 449 GLU A O 1
ATOM 3587 N N . SER A 1 450 ? -3.206 -58.373 -34.419 1.00 39.95 450 SER A N 1
ATOM 3588 C CA . SER A 1 450 ? -1.990 -57.576 -34.613 1.00 40.00 450 SER A CA 1
ATOM 3589 C C . SER A 1 450 ? -1.934 -56.383 -33.662 1.00 38.28 450 SER A C 1
ATOM 3590 O O . SER A 1 450 ? -0.884 -56.085 -33.092 1.00 38.14 450 SER A O 1
ATOM 3593 N N . VAL A 1 451 ? -3.070 -55.715 -33.485 1.00 37.07 451 VAL A N 1
ATOM 3594 C CA . VAL A 1 451 ? -3.157 -54.556 -32.595 1.00 35.69 451 VAL A CA 1
ATOM 3595 C C . VAL A 1 451 ? -3.174 -55.002 -31.128 1.00 35.40 451 VAL A C 1
ATOM 3596 O O . VAL A 1 451 ? -2.528 -54.386 -30.282 1.00 34.91 451 VAL A O 1
ATOM 3600 N N . GLU A 1 452 ? -3.908 -56.075 -30.836 1.00 35.96 452 GLU A N 1
ATOM 3601 C CA . GLU A 1 452 ? -3.939 -56.657 -29.491 1.00 36.07 452 GLU A CA 1
ATOM 3602 C C . GLU A 1 452 ? -2.537 -57.090 -29.046 1.00 37.24 452 GLU A C 1
ATOM 3603 O O . GLU A 1 452 ? -2.152 -56.860 -27.901 1.00 36.74 452 GLU A O 1
ATOM 3609 N N . TYR A 1 453 ? -1.784 -57.708 -29.955 1.00 38.89 453 TYR A N 1
ATOM 3610 C CA . TYR A 1 453 ? -0.402 -58.111 -29.684 1.00 40.46 453 TYR A CA 1
ATOM 3611 C C . TYR A 1 453 ? 0.459 -56.914 -29.287 1.00 40.29 453 TYR A C 1
ATOM 3612 O O . TYR A 1 453 ? 1.244 -56.990 -28.341 1.00 40.53 453 TYR A O 1
ATOM 3621 N N . ARG A 1 454 ? 0.311 -55.818 -30.027 1.00 40.16 454 ARG A N 1
ATOM 3622 C CA . ARG A 1 454 ? 1.063 -54.595 -29.768 1.00 40.23 454 ARG A CA 1
ATOM 3623 C C . ARG A 1 454 ? 0.811 -54.071 -28.351 1.00 38.16 454 ARG A C 1
ATOM 3624 O O . ARG A 1 454 ? 1.756 -53.729 -27.639 1.00 38.25 454 ARG A O 1
ATOM 3632 N N . TRP A 1 455 ? -0.456 -54.013 -27.942 1.00 36.06 455 TRP A N 1
ATOM 3633 C CA . TRP A 1 455 ? -0.792 -53.505 -26.610 1.00 34.28 455 TRP A CA 1
ATOM 3634 C C . TRP A 1 455 ? -0.297 -54.430 -25.497 1.00 34.76 455 TRP A C 1
ATOM 3635 O O . TRP A 1 455 ? 0.295 -53.969 -24.523 1.00 34.17 455 TRP A O 1
ATOM 3646 N N . ARG A 1 456 ? -0.553 -55.727 -25.645 1.00 35.71 456 ARG A N 1
ATOM 3647 C CA . ARG A 1 456 ? -0.120 -56.720 -24.659 1.00 36.86 456 ARG A CA 1
ATOM 3648 C C . ARG A 1 456 ? 1.390 -56.661 -24.428 1.00 37.96 456 ARG A C 1
ATOM 3649 O O . ARG A 1 456 ? 1.851 -56.718 -23.286 1.00 38.00 456 ARG A O 1
ATOM 3657 N N . SER A 1 457 ? 2.150 -56.520 -25.514 1.00 38.83 457 SER A N 1
ATOM 3658 C CA . SER A 1 457 ? 3.612 -56.491 -25.445 1.00 40.35 457 SER A CA 1
ATOM 3659 C C . SER A 1 457 ? 4.187 -55.298 -24.676 1.00 39.81 457 SER A C 1
ATOM 3660 O O . SER A 1 457 ? 5.344 -55.335 -24.264 1.00 40.84 457 SER A O 1
ATOM 3663 N N . LEU A 1 458 ? 3.387 -54.252 -24.474 1.00 38.42 458 LEU A N 1
ATOM 3664 C CA . LEU A 1 458 ? 3.829 -53.091 -23.700 1.00 38.15 458 LEU A CA 1
ATOM 3665 C C . LEU A 1 458 ? 4.184 -53.435 -22.252 1.00 38.66 458 LEU A C 1
ATOM 3666 O O . LEU A 1 458 ? 4.969 -52.723 -21.629 1.00 38.82 458 LEU A O 1
ATOM 3671 N N . PHE A 1 459 ? 3.612 -54.519 -21.725 1.00 39.21 459 PHE A N 1
ATOM 3672 C CA . PHE A 1 459 ? 3.797 -54.895 -20.322 1.00 39.65 459 PHE A CA 1
ATOM 3673 C C . PHE A 1 459 ? 4.576 -56.194 -20.103 1.00 41.51 459 PHE A C 1
ATOM 3674 O O . PHE A 1 459 ? 4.657 -56.671 -18.975 1.00 41.85 459 PHE A O 1
ATOM 3682 N N . TRP A 1 460 ? 5.150 -56.764 -21.160 1.00 43.01 460 TRP A N 1
ATOM 3683 C CA . TRP A 1 460 ? 5.936 -57.994 -21.022 1.00 45.07 460 TRP A CA 1
ATOM 3684 C C . TRP A 1 460 ? 7.344 -57.711 -20.509 1.00 46.37 460 TRP A C 1
ATOM 3685 O O . TRP A 1 460 ? 7.997 -58.603 -19.974 1.00 48.21 460 TRP A O 1
#